Protein AF-A0A7Y4TLK3-F1 (afdb_monomer_lite)

pLDDT: mean 80.56, std 18.45, range [33.28, 98.12]

Radius of gyration: 30.86 Å; chains: 1; bounding box: 79×78×120 Å

Foldseek 3Di:
DDDDDDDDDDDPPPPVVVVVVVVVVVVVVVVVPPPPDPPPPPDDQFAFFKKKKWFDLPDLEIEIEDIATQRDSDHPQEAAVQVQLLVQQVCCAPPVDDGGMDMDTHSDPVVRVVVVVVVVVVSVVVVHHYHYDHDDLPHWDWDDDDPHTYIGRPFRQWKWKKKWADDPFEIEIEQIETDGDDDDDLVVQVVVQVCCCVPVVDDGPDTIDMDIGRYNVVNVVVRVVVQVLCVLVNGHYHYQHDYDDPVPPDDRPPDPPPPPVPVPPPDDPDPPPDDDDFDDRPVRCVVPVLVVQLCVQVVDPVSVQFFDSNLSSVQVVVLCVVPSDPDDPVCCQQVLSGACLVGTDPRLLVVQLVVCVVVVDDPQLSVQLSVQLVVVCNVRVGNNCNVVSSVVSSVVSD

Structure (mmCIF, N/CA/C/O backbone):
data_AF-A0A7Y4TLK3-F1
#
_entry.id   AF-A0A7Y4TLK3-F1
#
loop_
_atom_site.group_PDB
_atom_site.id
_atom_site.type_symbol
_atom_site.label_atom_id
_atom_site.label_alt_id
_atom_site.label_comp_id
_atom_site.label_asym_id
_atom_site.label_entity_id
_atom_site.label_seq_id
_atom_site.pdbx_PDB_ins_code
_atom_site.Cartn_x
_atom_site.Cartn_y
_atom_site.Cartn_z
_atom_site.occupancy
_atom_site.B_iso_or_equiv
_atom_site.auth_seq_id
_atom_site.auth_comp_id
_atom_site.auth_asym_id
_atom_site.auth_atom_id
_atom_site.pdbx_PDB_model_num
ATOM 1 N N . MET A 1 1 ? -12.603 46.651 -85.072 1.00 47.44 1 MET A N 1
ATOM 2 C CA . MET A 1 1 ? -11.143 46.864 -85.210 1.00 47.44 1 MET A CA 1
ATOM 3 C C . MET A 1 1 ? -10.605 47.312 -83.862 1.00 47.44 1 MET A C 1
ATOM 5 O O . MET A 1 1 ? -11.335 48.026 -83.192 1.00 47.44 1 MET A O 1
ATOM 9 N N . ILE A 1 2 ? -9.356 46.941 -83.533 1.00 39.41 2 ILE A N 1
ATOM 10 C CA . ILE A 1 2 ? -8.615 47.224 -82.276 1.00 39.41 2 ILE A CA 1
ATOM 11 C C . ILE A 1 2 ? -8.995 46.256 -81.136 1.00 39.41 2 ILE A C 1
ATOM 13 O O . ILE A 1 2 ? -10.170 46.086 -80.853 1.00 39.41 2 ILE A O 1
ATOM 17 N N . SER A 1 3 ? -8.100 45.594 -80.403 1.00 39.44 3 SER A N 1
ATOM 18 C CA . SER A 1 3 ? -6.698 45.195 -80.588 1.00 39.44 3 SER A CA 1
ATOM 19 C C . SER A 1 3 ? -6.420 44.122 -79.520 1.00 39.44 3 SER A C 1
ATOM 21 O O . SER A 1 3 ? -6.960 44.199 -78.418 1.00 39.44 3 SER A O 1
ATOM 23 N N . ARG A 1 4 ? -5.615 43.107 -79.846 1.00 50.09 4 ARG A N 1
ATOM 24 C CA . ARG A 1 4 ? -5.180 42.052 -78.916 1.00 50.09 4 ARG A CA 1
ATOM 25 C C . ARG A 1 4 ? -4.072 42.583 -78.001 1.00 50.09 4 ARG A C 1
ATOM 27 O O . ARG A 1 4 ? -3.113 43.163 -78.500 1.00 50.09 4 ARG A O 1
ATOM 34 N N . SER A 1 5 ? -4.123 42.256 -76.713 1.00 47.78 5 SER A N 1
ATOM 35 C CA . SER A 1 5 ? -2.969 42.319 -75.806 1.00 47.78 5 SER A CA 1
ATOM 36 C C . SER A 1 5 ? -2.824 40.985 -75.069 1.00 47.78 5 SER A C 1
ATOM 38 O O . SER A 1 5 ? -3.594 40.633 -74.181 1.00 47.78 5 SER A O 1
ATOM 40 N N . VAL A 1 6 ? -1.827 40.216 -75.509 1.00 48.44 6 VAL A N 1
ATOM 41 C CA . VAL A 1 6 ? -1.360 38.964 -74.908 1.00 48.44 6 VAL A CA 1
ATOM 42 C C . VAL A 1 6 ? -0.341 39.332 -73.832 1.00 48.44 6 VAL A C 1
ATOM 44 O O . VAL A 1 6 ? 0.688 39.923 -74.153 1.00 48.44 6 VAL A O 1
ATOM 47 N N . PHE A 1 7 ? -0.615 38.998 -72.569 1.00 52.25 7 PHE A N 1
ATOM 48 C CA . PHE A 1 7 ? 0.343 39.163 -71.475 1.00 52.25 7 PHE A CA 1
ATOM 49 C C . PHE A 1 7 ? 1.110 37.854 -71.257 1.00 52.25 7 PHE A C 1
ATOM 51 O O . PHE A 1 7 ? 0.535 36.791 -71.035 1.00 52.25 7 PHE A O 1
ATOM 58 N N . GLN A 1 8 ? 2.428 37.954 -71.371 1.00 46.22 8 GLN A N 1
ATOM 59 C CA . GLN A 1 8 ? 3.396 36.868 -71.358 1.00 46.22 8 GLN A CA 1
ATOM 60 C C . GLN A 1 8 ? 3.842 36.614 -69.904 1.00 46.22 8 GLN A C 1
ATOM 62 O O . GLN A 1 8 ? 4.537 37.442 -69.319 1.00 46.22 8 GLN A O 1
ATOM 67 N N . GLN A 1 9 ? 3.450 35.491 -69.296 1.00 42.28 9 GLN A N 1
ATOM 68 C CA . GLN A 1 9 ? 3.983 35.057 -67.996 1.00 42.28 9 GLN A CA 1
ATOM 69 C C . GLN A 1 9 ? 5.327 34.336 -68.195 1.00 42.28 9 GLN A C 1
ATOM 71 O O . GLN A 1 9 ? 5.410 33.339 -68.910 1.00 42.28 9 GLN A O 1
ATOM 76 N N . ARG A 1 10 ? 6.389 34.849 -67.558 1.00 47.97 10 ARG A N 1
ATOM 77 C CA . ARG A 1 10 ? 7.709 34.202 -67.430 1.00 47.97 10 ARG A CA 1
ATOM 78 C C . ARG A 1 10 ? 7.845 33.493 -66.065 1.00 47.97 10 ARG A C 1
ATOM 80 O O . ARG A 1 10 ? 7.169 33.883 -65.114 1.00 47.97 10 ARG A O 1
ATOM 87 N N . PRO A 1 11 ? 8.706 32.463 -65.949 1.00 45.75 11 PRO A N 1
ATOM 88 C CA . PRO A 1 11 ? 8.696 31.507 -64.841 1.00 45.75 11 PRO A CA 1
ATOM 89 C C . PRO A 1 11 ? 9.529 31.984 -63.638 1.00 45.75 11 PRO A C 1
ATOM 91 O O . PRO A 1 11 ? 10.738 32.162 -63.752 1.00 45.75 11 PRO A O 1
ATOM 94 N N . VAL A 1 12 ? 8.906 32.120 -62.461 1.00 53.19 12 VAL A N 1
ATOM 95 C CA . VAL A 1 12 ? 9.576 32.459 -61.178 1.00 53.19 12 VAL A CA 1
ATOM 96 C C . VAL A 1 12 ? 9.595 31.258 -60.211 1.00 53.19 12 VAL A C 1
ATOM 98 O O . VAL A 1 12 ? 9.751 31.406 -59.006 1.00 53.19 12 VAL A O 1
ATOM 101 N N . VAL A 1 13 ? 9.431 30.028 -60.709 1.00 52.03 13 VAL A N 1
ATOM 102 C CA . VAL A 1 13 ? 9.257 28.845 -59.834 1.00 52.03 13 VAL A CA 1
ATOM 103 C C . VAL A 1 13 ? 10.570 28.086 -59.567 1.00 52.03 13 VAL A C 1
ATOM 105 O O . VAL A 1 13 ? 10.658 27.328 -58.604 1.00 52.03 13 VAL A O 1
ATOM 108 N N . ASN A 1 14 ? 11.640 28.336 -60.331 1.00 48.91 14 ASN A N 1
ATOM 109 C CA . ASN A 1 14 ? 12.880 27.552 -60.205 1.00 48.91 14 ASN A CA 1
ATOM 110 C C . ASN A 1 14 ? 13.911 28.092 -59.195 1.00 48.91 14 ASN A C 1
ATOM 112 O O . ASN A 1 14 ? 14.762 27.320 -58.762 1.00 48.91 14 ASN A O 1
ATOM 116 N N . SER A 1 15 ? 13.823 29.348 -58.737 1.00 49.91 15 SER A N 1
ATOM 117 C CA . SER A 1 15 ? 14.795 29.883 -57.757 1.00 49.91 15 SER A CA 1
ATOM 118 C C . SER A 1 15 ? 14.469 29.566 -56.294 1.00 49.91 15 SER A C 1
ATOM 120 O O . SER A 1 15 ? 15.370 29.574 -55.461 1.00 49.91 15 SER A O 1
ATOM 122 N N . ILE A 1 16 ? 13.217 29.234 -55.957 1.00 51.62 16 ILE A N 1
ATOM 123 C CA . ILE A 1 16 ? 12.825 28.959 -54.560 1.00 51.62 16 ILE A CA 1
ATOM 124 C C . ILE A 1 16 ? 13.223 27.533 -54.134 1.00 51.62 16 ILE A C 1
ATOM 126 O O . ILE A 1 16 ? 13.518 27.290 -52.965 1.00 51.62 16 ILE A O 1
ATOM 130 N N . ARG A 1 17 ? 13.328 26.587 -55.080 1.00 51.28 17 ARG A N 1
ATOM 131 C CA . ARG A 1 17 ? 13.716 25.198 -54.777 1.00 51.28 17 ARG A CA 1
ATOM 132 C C . ARG A 1 17 ? 15.211 25.016 -54.482 1.00 51.28 17 ARG A C 1
ATOM 134 O O . ARG A 1 17 ? 15.550 24.142 -53.693 1.00 51.28 17 ARG A O 1
ATOM 141 N N . CYS A 1 18 ? 16.096 25.856 -55.026 1.00 50.25 18 CYS A N 1
ATOM 142 C CA . CYS A 1 18 ? 17.534 25.765 -54.729 1.00 50.25 18 CYS A CA 1
ATOM 143 C C . CYS A 1 18 ? 17.906 26.324 -53.347 1.00 50.25 18 CYS A C 1
ATOM 145 O O . CYS A 1 18 ? 18.774 25.763 -52.684 1.00 50.25 18 CYS A O 1
ATOM 147 N N . VAL A 1 19 ? 17.236 27.380 -52.872 1.00 53.47 19 VAL A N 1
ATOM 148 C CA . VAL A 1 19 ? 17.562 27.993 -51.568 1.00 53.47 19 VAL A CA 1
ATOM 149 C C . VAL A 1 19 ? 17.137 27.095 -50.396 1.00 53.47 19 VAL A C 1
ATOM 151 O O . VAL A 1 19 ? 17.840 27.022 -49.389 1.00 53.47 19 VAL A O 1
ATOM 154 N N . LEU A 1 20 ? 16.047 26.333 -50.544 1.00 50.78 20 LEU A N 1
ATOM 155 C CA . LEU A 1 20 ? 15.567 25.421 -49.499 1.00 50.78 20 LEU A CA 1
ATOM 156 C C . LEU A 1 20 ? 16.462 24.178 -49.315 1.00 50.78 20 LEU A C 1
ATOM 158 O O . LEU A 1 20 ? 16.653 23.737 -48.184 1.00 50.78 20 LEU A O 1
ATOM 162 N N . CYS A 1 21 ? 17.074 23.645 -50.380 1.00 50.25 21 CYS A N 1
ATOM 163 C CA . CYS A 1 21 ? 17.991 22.499 -50.263 1.00 50.25 21 CYS A CA 1
ATOM 164 C C . CYS A 1 21 ? 19.314 22.851 -49.564 1.00 50.25 21 CYS A C 1
ATOM 166 O O . CYS A 1 21 ? 19.854 22.028 -48.826 1.00 50.25 21 CYS A O 1
ATOM 168 N N . VAL A 1 22 ? 19.826 24.073 -49.745 1.00 54.75 22 VAL A N 1
ATOM 169 C CA . VAL A 1 22 ? 21.083 24.503 -49.104 1.00 54.75 22 VAL A CA 1
ATOM 170 C C . VAL A 1 22 ? 20.891 24.742 -47.600 1.00 54.75 22 VAL A C 1
ATOM 172 O O . VAL A 1 22 ? 21.772 24.404 -46.811 1.00 54.75 22 VAL A O 1
ATOM 175 N N . PHE A 1 23 ? 19.717 25.221 -47.169 1.00 49.28 23 PHE A N 1
ATOM 176 C CA . PHE A 1 23 ? 19.416 25.405 -45.742 1.00 49.28 23 PHE A CA 1
ATOM 177 C C . PHE A 1 23 ? 19.235 24.080 -44.979 1.00 49.28 23 PHE A C 1
ATOM 179 O O . PHE A 1 23 ? 19.671 23.973 -43.834 1.00 49.28 23 PHE A O 1
ATOM 186 N N . VAL A 1 24 ? 18.656 23.049 -45.607 1.00 55.09 24 VAL A N 1
ATOM 187 C CA . VAL A 1 24 ? 18.483 21.725 -44.972 1.00 55.09 24 VAL A CA 1
ATOM 188 C C . VAL A 1 24 ? 19.823 20.996 -44.806 1.00 55.09 24 VAL A C 1
ATOM 190 O O . VAL A 1 24 ? 20.041 20.340 -43.789 1.00 55.09 24 VAL A O 1
ATOM 193 N N . LEU A 1 25 ? 20.764 21.167 -45.741 1.00 48.22 25 LEU A N 1
ATOM 194 C CA . LEU A 1 25 ? 22.104 20.577 -45.625 1.00 48.22 25 LEU A CA 1
ATOM 195 C C . LEU A 1 25 ? 22.996 21.315 -44.609 1.00 48.22 25 LEU A C 1
ATOM 197 O O . LEU A 1 25 ? 23.768 20.671 -43.901 1.00 48.22 25 LEU A O 1
ATOM 201 N N . ALA A 1 26 ? 22.847 22.636 -44.456 1.00 48.19 26 ALA A N 1
ATOM 202 C CA . ALA A 1 26 ? 23.569 23.397 -43.430 1.00 48.19 26 ALA A CA 1
ATOM 203 C C . ALA A 1 26 ? 23.092 23.073 -41.996 1.00 48.19 26 ALA A C 1
ATOM 205 O O . ALA A 1 26 ? 23.903 23.022 -41.072 1.00 48.19 26 ALA A O 1
ATOM 206 N N . LEU A 1 27 ? 21.799 22.779 -41.805 1.00 44.31 27 LEU A N 1
ATOM 207 C CA . LEU A 1 27 ? 21.258 22.335 -40.513 1.00 44.31 27 LEU A CA 1
ATOM 208 C C . LEU A 1 27 ? 21.685 20.906 -40.139 1.00 44.31 27 LEU A C 1
ATOM 210 O O . LEU A 1 27 ? 21.830 20.616 -38.954 1.00 44.31 27 LEU A O 1
ATOM 214 N N . ALA A 1 28 ? 21.963 20.036 -41.115 1.00 46.06 28 ALA A N 1
ATOM 215 C CA . ALA A 1 28 ? 22.481 18.694 -40.845 1.00 46.06 28 ALA A CA 1
ATOM 216 C C . ALA A 1 28 ? 23.942 18.708 -40.345 1.00 46.06 28 ALA A C 1
ATOM 218 O O . ALA A 1 28 ? 24.293 17.915 -39.476 1.00 46.06 28 ALA A O 1
ATOM 219 N N . ALA A 1 29 ? 24.775 19.645 -40.817 1.00 45.62 29 ALA A N 1
ATOM 220 C CA . ALA A 1 29 ? 26.183 19.737 -40.415 1.00 45.62 29 ALA A CA 1
ATOM 221 C C . ALA A 1 29 ? 26.397 20.351 -39.015 1.00 45.62 29 ALA A C 1
ATOM 223 O O . ALA A 1 29 ? 27.374 20.023 -38.341 1.00 45.62 29 ALA A O 1
ATOM 224 N N . ILE A 1 30 ? 25.479 21.205 -38.540 1.00 46.00 30 ILE A N 1
ATOM 225 C CA . ILE A 1 30 ? 25.562 21.812 -37.196 1.00 46.00 30 ILE A CA 1
ATOM 226 C C . ILE A 1 30 ? 25.149 20.812 -36.097 1.00 46.00 30 ILE A C 1
ATOM 228 O O . ILE A 1 30 ? 25.579 20.943 -34.951 1.00 46.00 30 ILE A O 1
ATOM 232 N N . ILE A 1 31 ? 24.379 19.768 -36.428 1.00 43.84 31 ILE A N 1
ATOM 233 C CA . ILE A 1 31 ? 23.958 18.748 -35.453 1.00 43.84 31 ILE A CA 1
ATOM 234 C C . ILE A 1 31 ? 25.064 17.704 -35.208 1.00 43.84 31 ILE A C 1
ATOM 236 O O . ILE A 1 31 ? 25.194 17.212 -34.090 1.00 43.84 31 ILE A O 1
ATOM 240 N N . THR A 1 32 ? 25.928 17.418 -36.187 1.00 38.91 32 THR A N 1
ATOM 241 C CA . THR A 1 32 ? 27.003 16.414 -36.042 1.00 38.91 32 THR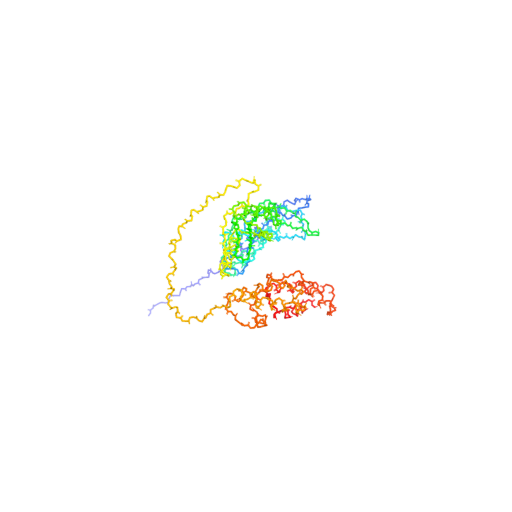 A CA 1
ATOM 242 C C . THR A 1 32 ? 28.276 16.908 -35.346 1.00 38.91 32 THR A C 1
ATOM 244 O O . THR A 1 32 ? 29.135 16.092 -35.035 1.00 38.91 32 THR A O 1
ATOM 247 N N . ALA A 1 33 ? 28.418 18.205 -35.052 1.00 39.34 33 ALA A N 1
ATOM 248 C CA . ALA A 1 33 ? 29.656 18.765 -34.484 1.00 39.34 33 ALA A CA 1
ATOM 249 C C . ALA A 1 33 ? 29.595 19.090 -32.975 1.00 39.34 33 ALA A C 1
ATOM 251 O O . ALA A 1 33 ? 30.506 19.724 -32.446 1.00 39.34 33 ALA A O 1
ATOM 252 N N . ARG A 1 34 ? 28.540 18.675 -32.254 1.00 41.16 34 ARG A N 1
ATOM 253 C CA . ARG A 1 34 ? 28.393 18.934 -30.803 1.00 41.16 34 ARG A CA 1
ATOM 254 C C . ARG A 1 34 ? 28.348 17.683 -29.919 1.00 41.16 34 ARG A C 1
ATOM 256 O O . ARG A 1 34 ? 28.001 17.788 -28.746 1.00 41.16 34 ARG A O 1
ATOM 263 N N . THR A 1 35 ? 28.715 16.520 -30.454 1.00 43.84 35 THR A N 1
ATOM 264 C CA . THR A 1 35 ? 28.765 15.242 -29.714 1.00 43.84 35 THR A CA 1
ATOM 265 C C . THR A 1 35 ? 30.164 14.812 -29.282 1.00 43.84 35 THR A C 1
ATOM 267 O O . THR A 1 35 ? 30.305 13.788 -28.623 1.00 43.84 35 THR A O 1
ATOM 270 N N . GLU A 1 36 ? 31.198 15.598 -29.567 1.00 41.00 36 GLU A N 1
ATOM 271 C CA . GLU A 1 36 ? 32.580 15.250 -29.232 1.00 41.00 36 GLU A CA 1
ATOM 272 C C . GLU A 1 36 ? 33.181 16.345 -28.359 1.00 41.00 36 GLU A C 1
ATOM 274 O O . GLU A 1 36 ? 33.815 17.260 -28.863 1.00 41.00 36 GLU A O 1
ATOM 279 N N . ASN A 1 37 ? 32.852 16.326 -27.065 1.00 39.78 37 ASN A N 1
ATOM 280 C CA . ASN A 1 37 ? 33.654 16.850 -25.945 1.00 39.78 37 ASN A CA 1
ATOM 281 C C . ASN A 1 37 ? 32.845 16.758 -24.638 1.00 39.78 37 ASN A C 1
ATOM 283 O O . ASN A 1 37 ? 32.708 17.719 -23.886 1.00 39.78 37 ASN A O 1
ATOM 287 N N . ALA A 1 38 ? 32.297 15.579 -24.347 1.00 44.75 38 ALA A N 1
ATOM 288 C CA . ALA A 1 38 ? 32.140 15.166 -22.961 1.00 44.75 38 ALA A CA 1
ATOM 289 C C . ALA A 1 38 ? 33.340 14.267 -22.679 1.00 44.75 38 ALA A C 1
ATOM 291 O O . ALA A 1 38 ? 33.358 13.103 -23.073 1.00 44.75 38 ALA A O 1
ATOM 292 N N . LEU A 1 39 ? 34.380 14.866 -22.095 1.00 44.41 39 LEU A N 1
ATOM 293 C CA . LEU A 1 39 ? 35.534 14.167 -21.547 1.00 44.41 39 LEU A CA 1
ATOM 294 C C . LEU A 1 39 ? 35.060 12.903 -20.830 1.00 44.41 39 LEU A C 1
ATOM 296 O O . LEU A 1 39 ? 34.348 12.969 -19.827 1.00 44.41 39 LEU A O 1
ATOM 300 N N . ALA A 1 40 ? 35.456 11.762 -21.384 1.00 41.53 40 ALA A N 1
ATOM 301 C CA . ALA A 1 40 ? 35.337 10.470 -20.751 1.00 41.53 40 ALA A CA 1
ATOM 302 C C . ALA A 1 40 ? 36.109 10.519 -19.425 1.00 41.53 40 ALA A C 1
ATOM 304 O O . ALA A 1 40 ? 37.331 10.357 -19.384 1.00 41.53 40 ALA A O 1
ATOM 305 N N . ALA A 1 41 ? 35.380 10.767 -18.335 1.00 39.94 41 ALA A N 1
ATOM 306 C CA . ALA A 1 41 ? 35.837 10.482 -16.988 1.00 39.94 41 ALA A CA 1
ATOM 307 C C . ALA A 1 41 ? 36.049 8.968 -16.910 1.00 39.94 41 ALA A C 1
ATOM 309 O O . ALA A 1 41 ? 35.126 8.168 -16.761 1.00 39.94 41 ALA A O 1
ATOM 310 N N . SER A 1 42 ? 37.297 8.592 -17.135 1.00 41.62 42 SER A N 1
ATOM 311 C CA . SER A 1 42 ? 37.773 7.226 -17.127 1.00 41.62 42 SER A CA 1
ATOM 312 C C . SER A 1 42 ? 37.799 6.744 -15.679 1.00 41.62 42 SER A C 1
ATOM 314 O O . SER A 1 42 ? 38.470 7.343 -14.846 1.00 41.62 42 SER A O 1
ATOM 316 N N . GLY A 1 43 ? 37.092 5.651 -15.391 1.00 42.25 43 GLY A N 1
ATOM 317 C CA . GLY A 1 43 ? 37.397 4.790 -14.248 1.00 42.25 43 GLY A CA 1
ATOM 318 C C . GLY A 1 43 ? 36.846 5.233 -12.894 1.00 42.25 43 GLY A C 1
ATOM 319 O O . GLY A 1 43 ? 37.598 5.563 -11.986 1.00 42.25 43 GLY A O 1
ATOM 320 N N . SER A 1 44 ? 35.534 5.138 -12.699 1.00 45.19 44 SER A N 1
ATOM 321 C CA . SER A 1 44 ? 34.948 4.885 -11.377 1.00 45.19 44 SER A CA 1
ATOM 322 C C . SER A 1 44 ? 33.639 4.131 -11.565 1.00 45.19 44 SER A C 1
ATOM 324 O O . SER A 1 44 ? 32.902 4.386 -12.516 1.00 45.19 44 SER A O 1
ATOM 326 N N . ALA A 1 45 ? 33.371 3.164 -10.693 1.00 51.69 45 ALA A N 1
ATOM 327 C CA . ALA A 1 45 ? 32.162 2.352 -10.675 1.00 51.69 45 ALA A CA 1
ATOM 328 C C . ALA A 1 45 ? 30.920 3.202 -10.328 1.00 51.69 45 ALA A C 1
ATOM 330 O O . ALA A 1 45 ? 30.337 3.066 -9.261 1.00 51.69 45 ALA A O 1
ATOM 331 N N . LEU A 1 46 ? 30.533 4.129 -11.205 1.00 59.38 46 LEU A N 1
ATOM 332 C CA . LEU A 1 46 ? 29.385 5.008 -11.010 1.00 59.38 46 LEU A CA 1
ATOM 333 C C . LEU A 1 46 ? 28.117 4.157 -11.137 1.00 59.38 46 LEU A C 1
ATOM 335 O O . LEU A 1 46 ? 27.918 3.518 -12.173 1.00 59.38 46 LEU A O 1
ATOM 339 N N . GLY A 1 47 ? 27.336 4.036 -10.064 1.00 77.56 47 GLY A N 1
ATOM 340 C CA . GLY A 1 47 ? 25.977 3.497 -10.137 1.00 77.56 47 GLY A CA 1
ATOM 341 C C . GLY A 1 47 ? 24.991 4.576 -10.594 1.00 77.56 47 GLY A C 1
ATOM 342 O O . GLY A 1 47 ? 25.391 5.552 -11.234 1.00 77.56 47 GLY A O 1
ATOM 343 N N . MET A 1 48 ? 23.694 4.407 -10.327 1.00 84.06 48 MET A N 1
ATOM 344 C CA . MET A 1 48 ? 22.691 5.373 -10.794 1.00 84.06 48 MET A CA 1
ATOM 345 C C . MET A 1 48 ? 22.833 6.706 -10.051 1.00 84.06 48 MET A C 1
ATOM 347 O O . MET A 1 48 ? 22.800 6.756 -8.824 1.00 84.06 48 MET A O 1
ATOM 351 N N . THR A 1 49 ? 22.968 7.809 -10.785 1.00 91.12 49 THR A N 1
ATOM 352 C CA . THR A 1 49 ? 23.214 9.134 -10.193 1.00 91.12 49 THR A CA 1
ATOM 353 C C . THR A 1 49 ? 22.001 10.052 -10.243 1.00 91.12 49 THR A C 1
ATOM 355 O O . THR A 1 49 ? 21.966 11.047 -9.519 1.00 91.12 49 THR A O 1
ATOM 358 N N . LYS A 1 50 ? 21.007 9.744 -11.081 1.00 95.00 50 LYS A N 1
ATOM 359 C CA . LYS A 1 50 ? 19.828 10.585 -11.311 1.00 95.00 50 LYS A CA 1
ATOM 360 C C . LYS A 1 50 ? 18.557 9.751 -11.277 1.00 95.00 50 LYS A C 1
ATOM 362 O O . LYS A 1 50 ? 18.584 8.573 -11.618 1.00 95.00 50 LYS A O 1
ATOM 367 N N . GLY A 1 51 ? 17.437 10.356 -10.908 1.00 95.62 51 GLY A N 1
ATOM 368 C CA . GLY A 1 51 ? 16.136 9.700 -10.945 1.00 95.62 51 GLY A CA 1
ATOM 369 C C . GLY A 1 51 ? 14.989 10.687 -11.072 1.00 95.62 51 GLY A C 1
ATOM 370 O O . GLY A 1 51 ? 15.154 11.876 -10.820 1.00 95.62 51 GLY A O 1
ATOM 371 N N . TYR A 1 52 ? 13.828 10.196 -11.486 1.00 97.88 52 TYR A N 1
ATOM 372 C CA . TYR A 1 52 ? 12.567 10.929 -11.383 1.00 97.88 52 TYR A CA 1
ATOM 373 C C . TYR A 1 52 ? 11.419 9.942 -11.171 1.00 97.88 52 TYR A C 1
ATOM 375 O O . TYR A 1 52 ? 11.560 8.741 -11.420 1.00 97.88 52 TYR A O 1
ATOM 383 N N . CYS A 1 53 ? 10.279 10.454 -10.722 1.00 98.12 53 CYS A N 1
ATOM 384 C CA . CYS A 1 53 ? 9.060 9.686 -10.544 1.00 98.12 53 CYS A CA 1
ATOM 385 C C . CYS A 1 53 ? 7.919 10.253 -11.387 1.00 98.12 53 CYS A C 1
ATOM 387 O O . CYS A 1 53 ? 7.854 11.456 -11.650 1.00 98.12 53 CYS A O 1
ATOM 389 N N . ALA A 1 54 ? 7.017 9.374 -11.810 1.00 98.00 54 ALA A N 1
ATOM 390 C CA . ALA A 1 54 ? 5.808 9.722 -12.534 1.00 98.00 54 ALA A CA 1
ATOM 391 C C . ALA A 1 54 ? 4.614 8.908 -12.026 1.00 98.00 54 ALA A C 1
ATOM 393 O O . ALA A 1 54 ? 4.750 7.752 -11.615 1.00 98.00 54 ALA A O 1
ATOM 394 N N . SER A 1 55 ? 3.428 9.507 -12.051 1.00 97.25 55 SER A N 1
ATOM 395 C CA . SER A 1 55 ? 2.185 8.774 -11.833 1.00 97.25 55 SER A CA 1
ATOM 396 C C . SER A 1 55 ? 1.841 7.891 -13.038 1.00 97.25 55 SER A C 1
ATOM 398 O O . SER A 1 55 ? 2.327 8.104 -14.150 1.00 97.25 55 SER A O 1
ATOM 400 N N . ALA A 1 56 ? 0.957 6.915 -12.843 1.00 93.44 56 ALA A N 1
ATOM 401 C CA . ALA A 1 56 ? 0.422 6.110 -13.933 1.00 93.44 56 ALA A CA 1
ATOM 402 C C . ALA A 1 56 ? -0.326 6.968 -14.975 1.00 93.44 56 ALA A C 1
ATOM 404 O O . ALA A 1 56 ? -0.940 7.987 -14.652 1.00 93.44 56 ALA A O 1
ATOM 405 N N . LEU A 1 57 ? -0.299 6.520 -16.236 1.00 91.38 57 LEU A N 1
ATOM 406 C CA . LEU A 1 57 ? -0.983 7.166 -17.368 1.00 91.38 57 LEU A CA 1
ATOM 407 C C . LEU A 1 57 ? -2.494 6.871 -17.416 1.00 91.38 57 LEU A C 1
ATOM 409 O O . LEU A 1 57 ? -3.194 7.332 -18.319 1.00 91.38 57 LEU A O 1
ATOM 413 N N . ASP A 1 58 ? -3.013 6.086 -16.473 1.00 88.44 58 ASP A N 1
ATOM 414 C CA . ASP A 1 58 ? -4.427 5.712 -16.415 1.00 88.44 58 ASP A CA 1
ATOM 415 C C . ASP A 1 58 ? -5.326 6.833 -15.861 1.00 88.44 58 ASP A C 1
ATOM 417 O O . ASP A 1 58 ? -6.542 6.779 -16.029 1.00 88.44 58 ASP A O 1
ATOM 421 N N . GLN A 1 59 ? -4.744 7.891 -15.289 1.00 89.19 59 GLN A N 1
ATOM 422 C CA . GLN A 1 59 ? -5.466 9.065 -14.797 1.00 89.19 59 GLN A CA 1
ATOM 423 C C . GLN A 1 59 ? -5.557 10.187 -15.847 1.00 89.19 59 GLN A C 1
ATOM 425 O O . GLN A 1 59 ? -4.773 10.203 -16.801 1.00 89.19 59 GLN A O 1
ATOM 430 N N . PRO A 1 60 ? -6.509 11.134 -15.718 1.00 92.56 60 PRO A N 1
ATOM 431 C CA . PRO A 1 60 ? -6.577 12.326 -16.572 1.00 92.56 60 PRO A CA 1
ATOM 432 C C . PRO A 1 60 ? -5.378 13.273 -16.407 1.00 92.56 60 PRO A C 1
ATOM 434 O O . PRO A 1 60 ? -4.969 13.910 -17.378 1.00 92.56 60 PRO A O 1
ATOM 437 N N . ILE A 1 61 ? -4.816 13.341 -15.194 1.00 94.94 61 ILE A N 1
ATOM 438 C CA . ILE A 1 61 ? -3.638 14.145 -14.849 1.00 94.94 61 ILE A CA 1
ATOM 439 C C . ILE A 1 61 ? -2.463 13.204 -14.580 1.00 94.94 61 ILE A C 1
ATOM 441 O O . ILE A 1 61 ? -2.596 12.253 -13.809 1.00 94.94 61 ILE A O 1
ATOM 445 N N . VAL A 1 62 ? -1.317 13.482 -15.200 1.00 96.81 62 VAL A N 1
ATOM 446 C CA . VAL A 1 62 ? -0.056 12.773 -14.975 1.00 96.81 62 VAL A CA 1
ATOM 447 C C . VAL A 1 62 ? 0.905 13.696 -14.236 1.00 96.81 62 VAL A C 1
ATOM 449 O O . VAL A 1 62 ? 1.261 14.767 -14.730 1.00 96.81 62 VAL A O 1
ATOM 452 N N . TYR A 1 63 ? 1.324 13.262 -13.054 1.00 97.81 63 TYR A N 1
ATOM 453 C CA . TYR A 1 63 ? 2.223 13.992 -12.176 1.00 97.81 63 TYR A CA 1
ATOM 454 C C . TYR A 1 63 ? 3.657 13.542 -12.422 1.00 97.81 63 TYR A C 1
ATOM 456 O O . TYR A 1 63 ? 3.931 12.343 -12.409 1.00 97.81 63 TYR A O 1
ATOM 464 N N . PHE A 1 64 ? 4.572 14.488 -12.604 1.00 97.94 64 PHE A N 1
ATOM 465 C CA . PHE A 1 64 ? 6.005 14.229 -12.743 1.00 97.94 64 PHE A CA 1
ATOM 466 C C . PHE A 1 64 ? 6.770 14.941 -11.638 1.00 97.94 64 PHE A C 1
ATOM 468 O O . PHE A 1 64 ? 6.564 16.131 -11.430 1.00 97.94 64 PHE A O 1
ATOM 475 N N . SER A 1 65 ? 7.686 14.253 -10.962 1.00 97.75 65 SER A N 1
ATOM 476 C CA . SER A 1 65 ? 8.633 14.928 -10.075 1.00 97.75 65 SER A CA 1
ATOM 477 C C . SER A 1 65 ? 9.700 15.683 -10.869 1.00 97.75 65 SER A C 1
ATOM 479 O O . SER A 1 65 ? 9.961 15.395 -12.045 1.00 97.75 65 SER A O 1
ATOM 481 N N . ASN A 1 66 ? 10.417 16.572 -10.185 1.00 95.25 66 ASN A N 1
ATOM 482 C CA . ASN A 1 66 ? 11.727 17.028 -10.641 1.00 95.25 66 ASN A CA 1
ATOM 483 C C . ASN A 1 66 ? 12.701 15.842 -10.764 1.00 95.25 66 ASN A C 1
ATOM 485 O O . ASN A 1 66 ? 12.518 14.800 -10.124 1.00 95.25 66 ASN A O 1
ATOM 489 N N . ILE A 1 67 ? 13.732 15.993 -11.600 1.00 96.44 67 ILE A N 1
ATOM 490 C CA . ILE A 1 67 ? 14.861 15.056 -11.591 1.00 96.44 67 ILE A CA 1
ATOM 491 C C . ILE A 1 67 ? 15.666 15.329 -10.316 1.00 96.44 67 ILE A C 1
ATOM 493 O O . ILE A 1 67 ? 16.011 16.477 -10.044 1.00 96.44 67 ILE A O 1
ATOM 497 N N . PHE A 1 68 ? 15.953 14.285 -9.546 1.00 95.06 68 PHE A N 1
ATOM 498 C CA . PHE A 1 68 ? 16.714 14.348 -8.300 1.00 95.06 68 PHE A CA 1
ATOM 499 C C . PHE A 1 68 ? 18.003 13.528 -8.390 1.00 95.06 68 PHE A C 1
ATOM 501 O O . PHE A 1 68 ? 18.165 12.665 -9.262 1.00 95.06 68 PHE A O 1
ATOM 508 N N . ASP A 1 69 ? 18.919 13.800 -7.465 1.00 93.44 69 ASP A N 1
ATOM 509 C CA . ASP A 1 69 ? 20.144 13.030 -7.290 1.00 93.44 69 ASP A CA 1
ATOM 510 C C . ASP A 1 69 ? 19.840 11.733 -6.542 1.00 93.44 69 ASP A C 1
ATOM 512 O O . ASP A 1 69 ? 19.246 11.753 -5.467 1.00 93.44 69 ASP A O 1
ATOM 516 N N . ALA A 1 70 ? 20.235 10.600 -7.123 1.00 88.31 70 ALA A N 1
ATOM 517 C CA . ALA A 1 70 ? 19.974 9.285 -6.541 1.00 88.31 70 ALA A CA 1
ATOM 518 C C . ALA A 1 70 ? 21.207 8.638 -5.900 1.00 88.31 70 ALA A C 1
ATOM 520 O O . ALA A 1 70 ? 21.047 7.800 -5.022 1.00 88.31 70 ALA A O 1
ATOM 521 N N . THR A 1 71 ? 22.404 9.021 -6.363 1.00 83.25 71 THR A N 1
ATOM 522 C CA . THR A 1 71 ? 23.734 8.519 -5.971 1.00 83.25 71 THR A CA 1
ATOM 523 C C . THR A 1 71 ? 23.705 7.138 -5.311 1.00 83.25 71 THR A C 1
ATOM 525 O O . THR A 1 71 ? 23.972 7.001 -4.120 1.00 83.25 71 THR A O 1
ATOM 528 N N . THR A 1 72 ? 23.368 6.116 -6.097 1.00 82.56 72 THR A N 1
ATOM 529 C CA . THR A 1 72 ? 23.411 4.717 -5.670 1.00 82.56 72 THR A CA 1
ATOM 530 C C . THR A 1 72 ? 24.639 4.020 -6.248 1.00 82.56 72 THR A C 1
ATOM 532 O O . THR A 1 72 ? 25.068 4.318 -7.362 1.00 82.56 72 THR A O 1
ATOM 535 N N . THR A 1 73 ? 25.228 3.102 -5.485 1.00 84.31 73 THR A N 1
ATOM 536 C CA . THR A 1 73 ? 26.340 2.239 -5.907 1.00 84.31 73 THR A CA 1
ATOM 537 C C . THR A 1 73 ? 25.859 0.985 -6.641 1.00 84.31 73 THR A C 1
ATOM 539 O O . THR A 1 73 ? 26.622 0.359 -7.382 1.00 84.31 73 THR A O 1
ATOM 542 N N . ALA A 1 74 ? 24.578 0.638 -6.497 1.00 80.88 74 ALA A N 1
ATOM 543 C CA . ALA A 1 74 ? 23.968 -0.492 -7.174 1.00 80.88 74 ALA A CA 1
ATOM 544 C C . ALA A 1 74 ? 23.781 -0.209 -8.676 1.00 80.88 74 ALA A C 1
ATOM 546 O O . ALA A 1 74 ? 23.385 0.882 -9.088 1.00 80.88 74 ALA A O 1
ATOM 547 N N . ARG A 1 75 ? 24.058 -1.221 -9.512 1.00 76.00 75 ARG A N 1
ATOM 548 C CA . ARG A 1 75 ? 23.904 -1.157 -10.983 1.00 76.00 75 ARG A CA 1
ATOM 549 C C . ARG A 1 75 ? 22.823 -2.075 -11.536 1.00 76.00 75 ARG A C 1
ATOM 551 O O . ARG A 1 75 ? 22.253 -1.814 -12.587 1.00 76.00 75 ARG A O 1
ATOM 558 N N . THR A 1 76 ? 22.544 -3.172 -10.844 1.00 79.75 76 THR A N 1
ATOM 559 C CA . THR A 1 76 ? 21.587 -4.193 -11.279 1.00 79.75 76 THR A CA 1
ATOM 560 C C . THR A 1 76 ? 20.745 -4.644 -10.101 1.00 79.75 76 THR A C 1
ATOM 562 O O . THR A 1 76 ? 21.197 -4.544 -8.964 1.00 79.75 76 THR A O 1
ATOM 565 N N . LYS A 1 77 ? 19.551 -5.185 -10.377 1.00 85.06 77 LYS A N 1
ATOM 566 C CA . LYS A 1 77 ? 18.611 -5.668 -9.349 1.00 85.06 77 LYS A CA 1
ATOM 567 C C . LYS A 1 77 ? 18.258 -4.576 -8.323 1.00 85.06 77 LYS A C 1
ATOM 569 O O . LYS A 1 77 ? 18.208 -4.830 -7.123 1.00 85.06 77 LYS A O 1
ATOM 574 N N . ILE A 1 78 ? 18.017 -3.359 -8.810 1.00 88.81 78 ILE A N 1
ATOM 575 C CA . ILE A 1 78 ? 17.561 -2.245 -7.977 1.00 88.81 78 ILE A CA 1
ATOM 576 C C . ILE A 1 78 ? 16.037 -2.299 -7.875 1.00 88.81 78 ILE A C 1
ATOM 578 O O . ILE A 1 78 ? 15.349 -2.347 -8.895 1.00 88.81 78 ILE A O 1
ATOM 582 N N . SER A 1 79 ? 15.508 -2.269 -6.657 1.00 89.75 79 SER A N 1
ATOM 583 C CA . SER A 1 79 ? 14.086 -2.061 -6.403 1.00 89.75 79 SER A CA 1
ATOM 584 C C . SER A 1 79 ? 13.832 -0.604 -6.049 1.00 89.75 79 SER A C 1
ATOM 586 O O . SER A 1 79 ? 14.326 -0.106 -5.040 1.00 89.75 79 SER A O 1
ATOM 588 N N . THR A 1 80 ? 13.021 0.070 -6.861 1.00 92.81 80 THR A N 1
ATOM 589 C CA . THR A 1 80 ? 12.532 1.428 -6.586 1.00 92.81 80 THR A CA 1
ATOM 590 C C . THR A 1 80 ? 11.216 1.427 -5.811 1.00 92.81 80 THR A C 1
ATOM 592 O O . THR A 1 80 ? 10.617 2.477 -5.620 1.00 92.81 80 THR A O 1
ATOM 595 N N . LEU A 1 81 ? 10.744 0.271 -5.326 1.00 88.00 81 LEU A N 1
ATOM 596 C CA . LEU A 1 81 ? 9.458 0.158 -4.631 1.00 88.00 81 LEU A CA 1
ATOM 597 C C . LEU A 1 81 ? 9.310 1.108 -3.421 1.00 88.00 81 LEU A C 1
ATOM 599 O O . LEU A 1 81 ? 8.237 1.710 -3.287 1.00 88.00 81 LEU A O 1
ATOM 603 N N . PRO A 1 82 ? 10.336 1.303 -2.563 1.00 86.19 82 PRO A N 1
ATOM 604 C CA . PRO A 1 82 ? 10.250 2.285 -1.483 1.00 86.19 82 PRO A CA 1
ATOM 605 C C . PRO A 1 82 ? 10.068 3.714 -2.009 1.00 86.19 82 PRO A C 1
ATOM 607 O O . PRO A 1 82 ? 9.233 4.462 -1.505 1.00 86.19 82 PRO A O 1
ATOM 610 N N . LEU A 1 83 ? 10.794 4.069 -3.071 1.00 91.44 83 LEU A N 1
ATOM 611 C CA . LEU A 1 83 ? 10.712 5.376 -3.720 1.00 91.44 83 LEU A CA 1
ATOM 612 C C . LEU A 1 83 ? 9.348 5.601 -4.394 1.00 91.44 83 LEU A C 1
ATOM 614 O O . LEU A 1 83 ? 8.746 6.660 -4.229 1.00 91.44 83 LEU A O 1
ATOM 618 N N . ASN A 1 84 ? 8.818 4.575 -5.069 1.00 93.88 84 ASN A N 1
ATOM 619 C CA . ASN A 1 84 ? 7.487 4.578 -5.684 1.00 93.88 84 ASN A CA 1
ATOM 620 C C . ASN A 1 84 ? 6.402 4.858 -4.639 1.00 93.88 84 ASN A C 1
ATOM 622 O O . ASN A 1 84 ? 5.499 5.662 -4.866 1.00 93.88 84 ASN A O 1
ATOM 626 N N . SER A 1 85 ? 6.512 4.195 -3.485 1.00 86.81 85 SER A N 1
ATOM 627 C CA . SER A 1 85 ? 5.580 4.348 -2.368 1.00 86.81 85 SER A CA 1
ATOM 628 C C . SER A 1 85 ? 5.650 5.756 -1.780 1.00 86.81 85 SER A C 1
ATOM 630 O O . SER A 1 85 ? 4.614 6.386 -1.598 1.00 86.81 85 SER A O 1
ATOM 632 N N . ALA A 1 86 ? 6.859 6.285 -1.561 1.00 89.00 86 ALA A N 1
ATOM 633 C CA . ALA A 1 86 ? 7.057 7.638 -1.045 1.00 89.00 86 ALA A CA 1
ATOM 634 C C . ALA A 1 86 ? 6.483 8.711 -1.985 1.00 89.00 86 ALA A C 1
ATOM 636 O O . ALA A 1 86 ? 5.775 9.610 -1.535 1.00 89.00 86 ALA A O 1
ATOM 637 N N . PHE A 1 87 ? 6.720 8.590 -3.295 1.00 94.75 87 PHE A N 1
ATOM 638 C CA . PHE A 1 87 ? 6.153 9.524 -4.266 1.00 94.75 87 PHE A CA 1
ATOM 639 C C . PHE A 1 87 ? 4.627 9.416 -4.346 1.00 94.75 87 PHE A C 1
ATOM 641 O O . PHE A 1 87 ? 3.934 10.430 -4.365 1.00 94.75 87 PHE A O 1
ATOM 648 N N . LYS A 1 88 ? 4.078 8.194 -4.334 1.00 92.25 88 LYS A N 1
ATOM 649 C CA . LYS A 1 88 ? 2.625 7.990 -4.299 1.00 92.25 88 LYS A CA 1
ATOM 650 C C . LYS A 1 88 ? 1.999 8.645 -3.067 1.00 92.25 88 LYS A C 1
ATOM 652 O O . LYS A 1 88 ? 0.978 9.305 -3.211 1.00 92.25 88 LYS A O 1
ATOM 657 N N . ASN A 1 89 ? 2.597 8.473 -1.890 1.00 85.69 89 ASN A N 1
ATOM 658 C CA . ASN A 1 89 ? 2.098 9.062 -0.646 1.00 85.69 89 ASN A CA 1
ATOM 659 C C . ASN A 1 89 ? 2.031 10.586 -0.741 1.00 85.69 89 ASN A C 1
ATOM 661 O O . ASN A 1 89 ? 0.987 11.162 -0.462 1.00 85.69 89 ASN A O 1
ATOM 665 N N . TYR A 1 90 ? 3.093 11.216 -1.245 1.00 89.50 90 TYR A N 1
ATOM 666 C CA . TYR A 1 90 ? 3.091 12.652 -1.514 1.00 89.50 90 TYR A CA 1
ATOM 667 C C . TYR A 1 90 ? 1.932 13.065 -2.435 1.00 89.50 90 TYR A C 1
ATOM 669 O O . TYR A 1 90 ? 1.204 14.008 -2.139 1.00 89.50 90 TYR A O 1
ATOM 677 N N . LEU A 1 91 ? 1.701 12.330 -3.529 1.00 91.88 91 LEU A N 1
ATOM 678 C CA . LEU A 1 91 ? 0.595 12.638 -4.439 1.00 91.88 91 LEU A CA 1
ATOM 679 C C . LEU A 1 91 ? -0.788 12.431 -3.798 1.00 91.88 91 LEU A C 1
ATOM 681 O O . LEU A 1 91 ? -1.727 13.165 -4.107 1.00 91.88 91 LEU A O 1
ATOM 685 N N . VAL A 1 92 ? -0.938 11.431 -2.928 1.00 86.31 92 VAL A N 1
ATOM 686 C CA . VAL A 1 92 ? -2.172 11.203 -2.159 1.00 86.31 92 VAL A CA 1
ATOM 687 C C . VAL A 1 92 ? -2.442 12.399 -1.245 1.00 86.31 92 VAL A C 1
ATOM 689 O O . VAL A 1 92 ? -3.567 12.897 -1.209 1.00 86.31 92 VAL A O 1
ATOM 692 N N . GLU A 1 93 ? -1.419 12.876 -0.536 1.00 80.94 93 GLU A N 1
ATOM 693 C CA . GLU A 1 93 ? -1.537 13.965 0.436 1.00 80.94 93 GLU A CA 1
ATOM 694 C C . GLU A 1 93 ? -1.809 15.314 -0.224 1.00 80.94 93 GLU A C 1
ATOM 696 O O . GLU A 1 93 ? -2.749 16.005 0.169 1.00 80.94 93 GLU A O 1
ATOM 701 N N . GLU A 1 94 ? -1.064 15.655 -1.270 1.00 85.56 94 GLU A N 1
ATOM 702 C CA . GLU A 1 94 ? -1.179 16.962 -1.921 1.00 85.56 94 GLU A CA 1
ATOM 703 C C . GLU A 1 94 ? -2.332 17.027 -2.933 1.00 85.56 94 GLU A C 1
ATOM 705 O O . GLU A 1 94 ? -2.964 18.071 -3.094 1.00 85.56 94 GLU A O 1
ATOM 710 N N . TYR A 1 95 ? -2.652 15.914 -3.607 1.00 87.62 95 TYR A N 1
ATOM 711 C CA . TYR A 1 95 ? -3.512 15.937 -4.800 1.00 87.62 95 TYR A CA 1
ATOM 712 C C . TYR A 1 95 ? -4.682 14.937 -4.796 1.00 87.62 95 TYR A C 1
ATOM 714 O O . TYR A 1 95 ? -5.373 14.825 -5.805 1.00 87.62 95 TYR A O 1
ATOM 722 N N . ASP A 1 96 ? -4.939 14.209 -3.700 1.00 82.94 96 ASP A N 1
ATOM 723 C CA . ASP A 1 96 ? -5.960 13.133 -3.646 1.00 82.94 96 ASP A CA 1
ATOM 724 C C . ASP A 1 96 ? -5.763 12.033 -4.700 1.00 82.94 96 ASP A C 1
ATOM 726 O O . ASP A 1 96 ? -6.711 11.429 -5.210 1.00 82.94 96 ASP A O 1
ATOM 730 N N . PHE A 1 97 ? -4.507 11.776 -5.054 1.00 88.50 97 PHE A N 1
ATOM 731 C CA . PHE A 1 97 ? -4.157 10.814 -6.085 1.00 88.50 97 PHE A CA 1
ATOM 732 C C . PHE A 1 97 ? -4.478 9.368 -5.664 1.00 88.50 97 PHE A C 1
ATOM 734 O O . PHE A 1 97 ? -4.205 8.965 -4.538 1.00 88.50 97 PHE A O 1
ATOM 741 N N . LYS A 1 98 ? -5.039 8.553 -6.573 1.00 84.19 98 LYS A N 1
ATOM 742 C CA . LYS A 1 98 ? -5.548 7.193 -6.256 1.00 84.19 98 LYS A CA 1
ATOM 743 C C . LYS A 1 98 ? -4.888 6.053 -7.028 1.00 84.19 98 LYS A C 1
ATOM 745 O O . LYS A 1 98 ? -5.102 4.891 -6.687 1.00 84.19 98 LYS A O 1
ATOM 750 N N . SER A 1 99 ? -4.090 6.359 -8.047 1.00 90.62 99 SER A N 1
ATOM 751 C CA . SER A 1 99 ? -3.496 5.344 -8.921 1.00 90.62 99 SER A CA 1
ATOM 752 C C . SER A 1 99 ? -2.092 4.914 -8.458 1.00 90.62 99 SER A C 1
ATOM 754 O O . SER A 1 99 ? -1.657 5.197 -7.337 1.00 90.62 99 SER A O 1
ATOM 756 N N . GLY A 1 100 ? -1.395 4.144 -9.292 1.00 89.31 100 GLY A N 1
ATOM 757 C CA . GLY A 1 100 ? 0.006 3.788 -9.121 1.00 89.31 100 GLY A CA 1
ATOM 758 C C . GLY A 1 100 ? 0.941 4.951 -9.449 1.00 89.31 100 GLY A C 1
ATOM 759 O O . GLY A 1 100 ? 0.617 5.834 -10.243 1.00 89.31 100 GLY A O 1
ATOM 760 N N . ALA A 1 101 ? 2.127 4.931 -8.851 1.00 94.25 101 ALA A N 1
ATOM 761 C CA . ALA A 1 101 ? 3.230 5.807 -9.215 1.00 94.25 101 ALA A CA 1
ATOM 762 C C . ALA A 1 101 ? 4.520 4.986 -9.288 1.00 94.25 101 ALA A C 1
ATOM 764 O O . ALA A 1 101 ? 4.648 3.964 -8.608 1.00 94.25 101 ALA A O 1
ATOM 765 N N . GLY A 1 102 ? 5.448 5.404 -10.142 1.00 95.69 102 GLY A N 1
ATOM 766 C CA . GLY A 1 102 ? 6.689 4.691 -10.405 1.00 95.69 102 GLY A CA 1
ATOM 767 C C . GLY A 1 102 ? 7.863 5.643 -10.565 1.00 95.69 102 GLY A C 1
ATOM 768 O O . GLY A 1 102 ? 7.721 6.737 -11.102 1.00 95.69 102 GLY A O 1
ATOM 769 N N . CYS A 1 103 ? 9.026 5.206 -10.106 1.00 96.81 103 CYS A N 1
ATOM 770 C CA . CYS A 1 103 ? 10.279 5.931 -10.161 1.00 96.81 103 CYS A CA 1
ATOM 771 C C . CYS A 1 103 ? 11.303 5.141 -10.966 1.00 96.81 103 CYS A C 1
ATOM 773 O O . CYS A 1 103 ? 11.422 3.918 -10.823 1.00 96.81 103 CYS A O 1
ATOM 775 N N . ALA A 1 104 ? 12.057 5.866 -11.785 1.00 95.06 104 ALA A N 1
ATOM 776 C CA . ALA A 1 104 ? 13.141 5.338 -12.594 1.00 95.06 104 ALA A CA 1
ATOM 777 C C . ALA A 1 104 ? 14.460 6.012 -12.202 1.00 95.06 104 ALA A C 1
ATOM 779 O O . ALA A 1 104 ? 14.494 7.209 -11.908 1.00 95.06 104 ALA A O 1
ATOM 780 N N . LEU A 1 105 ? 15.534 5.222 -12.197 1.00 94.56 105 LEU A N 1
ATOM 781 C CA . LEU A 1 105 ? 16.895 5.662 -11.900 1.00 94.56 105 LEU A CA 1
ATOM 782 C C . LEU A 1 105 ? 17.771 5.500 -13.147 1.00 94.56 105 LEU A C 1
ATOM 784 O O . LEU A 1 105 ? 17.571 4.573 -13.931 1.00 94.56 105 LEU A O 1
ATOM 788 N N . PHE A 1 106 ? 18.736 6.399 -13.312 1.00 93.75 106 PHE A N 1
ATOM 789 C CA . PHE A 1 106 ? 19.575 6.530 -14.497 1.00 93.75 106 PHE A CA 1
ATOM 790 C C . PHE A 1 106 ? 21.022 6.836 -14.111 1.00 93.75 106 PHE A C 1
ATOM 792 O O . PHE A 1 106 ? 21.296 7.488 -13.099 1.00 93.75 106 PHE A O 1
ATOM 799 N N . GLU A 1 107 ? 21.960 6.416 -14.956 1.00 91.69 107 GLU A N 1
ATOM 800 C CA . GLU A 1 107 ? 23.392 6.647 -14.742 1.00 91.69 107 GLU A CA 1
ATOM 801 C C . GLU A 1 107 ? 23.759 8.119 -14.947 1.00 91.69 107 GLU A C 1
ATOM 803 O O . GLU A 1 107 ? 24.674 8.627 -14.300 1.00 91.69 107 GLU A O 1
ATOM 808 N N . THR A 1 108 ? 23.032 8.823 -15.823 1.00 90.94 108 THR A N 1
ATOM 809 C CA . THR A 1 108 ? 23.330 10.212 -16.198 1.00 90.94 108 THR A CA 1
ATOM 810 C C . THR A 1 108 ? 22.085 11.094 -16.245 1.00 90.94 108 THR A C 1
ATOM 812 O O . THR A 1 108 ? 20.964 10.624 -16.452 1.00 90.94 108 THR A O 1
ATOM 815 N N . LEU A 1 109 ? 22.297 12.409 -16.126 1.00 92.62 109 LEU A N 1
ATOM 816 C CA . LEU A 1 109 ? 21.235 13.410 -16.277 1.00 92.62 109 LEU A CA 1
ATOM 817 C C . LEU A 1 109 ? 20.611 13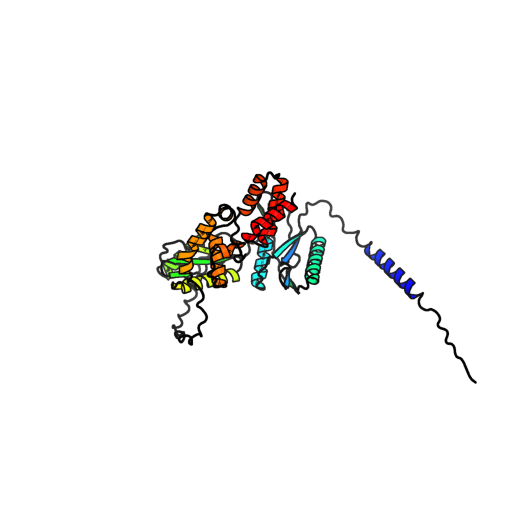.366 -17.674 1.00 92.62 109 LEU A C 1
ATOM 819 O O . LEU A 1 109 ? 19.393 13.389 -17.795 1.00 92.62 109 LEU A O 1
ATOM 823 N N . SER A 1 110 ? 21.433 13.219 -18.715 1.00 92.44 110 SER A N 1
ATOM 824 C CA . SER A 1 110 ? 20.965 13.125 -20.103 1.00 92.44 110 SER A CA 1
ATOM 825 C C . SER A 1 110 ? 20.002 11.948 -20.311 1.00 92.44 110 SER A C 1
ATOM 827 O O . SER A 1 110 ? 18.944 12.115 -20.917 1.00 92.44 110 SER A O 1
ATOM 829 N N . GLN A 1 111 ? 20.312 10.772 -19.748 1.00 94.69 111 GLN A N 1
ATOM 830 C CA . GLN A 1 111 ? 19.415 9.610 -19.799 1.00 94.69 111 GLN A CA 1
ATOM 831 C C . GLN A 1 111 ? 18.087 9.879 -19.073 1.00 94.69 111 GLN A C 1
ATOM 833 O O . GLN A 1 111 ? 17.025 9.588 -19.626 1.00 94.69 111 GLN A O 1
ATOM 838 N N . ALA A 1 112 ? 18.140 10.466 -17.871 1.00 94.94 112 ALA A N 1
ATOM 839 C CA . ALA A 1 112 ? 16.944 10.809 -17.102 1.00 94.94 112 ALA A CA 1
ATOM 840 C C . ALA A 1 112 ? 16.060 11.827 -17.841 1.00 94.94 112 ALA A C 1
ATOM 842 O O . ALA A 1 112 ? 14.848 11.639 -17.942 1.00 94.94 112 ALA A O 1
ATOM 843 N N . GLU A 1 113 ? 16.658 12.874 -18.414 1.00 94.62 113 GLU A N 1
ATOM 844 C CA . GLU A 1 113 ? 15.948 13.881 -19.206 1.00 94.62 113 GLU A CA 1
ATOM 845 C C . GLU A 1 113 ? 15.334 13.291 -20.475 1.00 94.62 113 GLU A C 1
ATOM 847 O O . GLU A 1 113 ? 14.177 13.580 -20.782 1.00 94.62 113 GLU A O 1
ATOM 852 N N . ALA A 1 114 ? 16.076 12.459 -21.211 1.00 93.50 114 ALA A N 1
ATOM 853 C CA . ALA A 1 114 ? 15.579 11.820 -22.425 1.00 93.50 114 ALA A CA 1
ATOM 854 C C . ALA A 1 114 ? 14.375 10.915 -22.125 1.00 93.50 114 ALA A C 1
ATOM 856 O O . ALA A 1 114 ? 13.350 11.005 -22.805 1.00 93.50 114 ALA A O 1
ATOM 857 N N . ASN A 1 115 ? 14.463 10.099 -21.070 1.00 97.62 115 ASN A N 1
ATOM 858 C CA . ASN A 1 115 ? 13.371 9.221 -20.663 1.00 97.62 115 ASN A CA 1
ATOM 859 C C . ASN A 1 115 ? 12.154 10.013 -20.152 1.00 97.62 115 ASN A C 1
ATOM 861 O O . ASN A 1 115 ? 11.031 9.764 -20.597 1.00 97.62 115 ASN A O 1
ATOM 865 N N . LYS A 1 116 ? 12.372 11.046 -19.325 1.00 96.12 116 LYS A N 1
ATOM 866 C CA . LYS A 1 116 ? 11.301 11.943 -18.866 1.00 96.12 116 LYS A CA 1
ATOM 867 C C . LYS A 1 116 ? 10.606 12.634 -20.039 1.00 96.12 116 LYS A C 1
ATOM 869 O O . LYS A 1 116 ? 9.380 12.630 -20.098 1.00 96.12 116 LYS A O 1
ATOM 874 N N . ARG A 1 117 ? 11.352 13.165 -21.018 1.00 96.44 117 ARG A N 1
ATOM 875 C CA . ARG A 1 117 ? 10.783 13.771 -22.242 1.00 96.44 117 ARG A CA 1
ATOM 876 C C . ARG A 1 117 ? 9.963 12.772 -23.057 1.00 96.44 117 ARG A C 1
ATOM 878 O O . ARG A 1 117 ? 8.899 13.134 -23.561 1.00 96.44 117 ARG A O 1
ATOM 885 N N . GLN A 1 118 ? 10.416 11.523 -23.162 1.00 95.56 118 GLN A N 1
ATOM 886 C CA . GLN A 1 118 ? 9.655 10.463 -23.823 1.00 95.56 118 GLN A CA 1
ATOM 887 C C . GLN A 1 118 ? 8.320 10.210 -23.106 1.00 95.56 118 GLN A C 1
ATOM 889 O O . GLN A 1 118 ? 7.281 10.179 -23.764 1.00 95.56 118 GLN A O 1
ATOM 894 N N . MET A 1 119 ? 8.319 10.091 -21.775 1.00 95.38 119 MET A N 1
ATOM 895 C CA . MET A 1 119 ? 7.085 9.908 -21.000 1.00 95.38 119 MET A CA 1
ATOM 896 C C . MET A 1 119 ? 6.148 11.120 -21.078 1.00 95.38 119 MET A C 1
ATOM 898 O O . MET A 1 119 ? 4.939 10.945 -21.222 1.00 95.38 119 MET A O 1
ATOM 902 N N . LEU A 1 120 ? 6.687 12.342 -21.039 1.00 93.69 120 LEU A N 1
ATOM 903 C CA . LEU A 1 120 ? 5.911 13.569 -21.243 1.00 93.69 120 LEU A CA 1
ATOM 904 C C . LEU A 1 120 ? 5.231 13.559 -22.618 1.00 93.69 120 LEU A C 1
ATOM 906 O O . LEU A 1 120 ? 4.037 13.823 -22.718 1.00 93.69 120 LEU A O 1
ATOM 910 N N . THR A 1 121 ? 5.962 13.172 -23.667 1.00 94.75 121 THR A N 1
ATOM 911 C CA . THR A 1 121 ? 5.416 13.056 -25.027 1.00 94.75 121 THR A CA 1
ATOM 912 C C . THR A 1 121 ? 4.299 12.012 -25.092 1.00 94.75 121 THR A C 1
ATOM 914 O O . THR A 1 121 ? 3.256 12.271 -25.684 1.00 94.75 121 THR A O 1
ATOM 917 N N . GLN A 1 122 ? 4.472 10.853 -24.445 1.00 94.44 122 GLN A N 1
ATOM 918 C CA . GLN A 1 122 ? 3.436 9.814 -24.375 1.00 94.44 122 GLN A CA 1
ATOM 919 C C . GLN A 1 122 ? 2.172 10.307 -23.658 1.00 94.44 122 GLN A C 1
ATOM 921 O O . GLN A 1 122 ? 1.066 10.093 -24.151 1.00 94.44 122 GLN A O 1
ATOM 926 N N . ALA A 1 123 ? 2.321 11.004 -22.528 1.00 93.81 123 ALA A N 1
ATOM 927 C CA . ALA A 1 123 ? 1.197 11.590 -21.802 1.00 93.81 123 ALA A CA 1
ATOM 928 C C . ALA A 1 123 ? 0.462 12.650 -22.648 1.00 93.81 123 ALA A C 1
ATOM 930 O O . ALA A 1 123 ? -0.767 12.632 -22.709 1.00 93.81 123 ALA A O 1
ATOM 931 N N . GLN A 1 124 ? 1.191 13.511 -23.371 1.00 95.06 124 GLN A N 1
ATOM 932 C CA . GLN A 1 124 ? 0.603 14.495 -24.294 1.00 95.06 124 GLN A CA 1
ATOM 933 C C . GLN A 1 124 ? -0.150 13.829 -25.448 1.00 95.06 124 GLN A C 1
ATOM 935 O O . GLN A 1 124 ? -1.280 14.209 -25.745 1.00 95.06 124 GLN A O 1
ATOM 940 N N . GLN A 1 125 ? 0.449 12.819 -26.083 1.00 95.81 125 GLN A N 1
ATOM 941 C CA . GLN A 1 125 ? -0.185 12.060 -27.167 1.00 95.81 125 GLN A CA 1
ATOM 942 C C . GLN A 1 125 ? -1.450 11.334 -26.697 1.00 95.81 125 GLN A C 1
ATOM 944 O O . GLN A 1 125 ? -2.407 11.212 -27.456 1.00 95.81 125 GLN A O 1
ATOM 949 N N . ALA A 1 126 ? -1.481 10.904 -25.435 1.00 94.75 126 ALA A N 1
ATOM 950 C CA . ALA A 1 126 ? -2.660 10.334 -24.791 1.00 94.75 126 ALA A CA 1
ATOM 951 C C . ALA A 1 126 ? -3.674 11.391 -24.299 1.00 94.75 126 ALA A C 1
ATOM 953 O O . ALA A 1 126 ? -4.627 11.039 -23.602 1.00 94.75 126 ALA A O 1
ATOM 954 N N . GLY A 1 127 ? -3.477 12.675 -24.629 1.00 95.12 127 GLY A N 1
ATOM 955 C CA . GLY A 1 127 ? -4.379 13.770 -24.267 1.00 95.12 127 GLY A CA 1
ATOM 956 C C . GLY A 1 127 ? -4.450 14.042 -22.764 1.00 95.12 127 GLY A C 1
ATOM 957 O O . GLY A 1 127 ? -5.474 14.520 -22.278 1.00 95.12 127 GLY A O 1
ATOM 958 N N . LYS A 1 128 ? -3.404 13.692 -22.009 1.00 94.88 128 LYS A N 1
ATOM 959 C CA . LYS A 1 128 ? -3.369 13.868 -20.555 1.00 94.88 128 LYS A CA 1
ATOM 960 C C . LYS A 1 128 ? -2.933 15.276 -20.183 1.00 94.88 128 LYS A C 1
ATOM 962 O O . LYS A 1 128 ? -2.051 15.856 -20.818 1.00 94.88 128 LYS A O 1
ATOM 967 N N . GLN A 1 129 ? -3.498 15.797 -19.098 1.00 94.75 129 GLN A N 1
ATOM 968 C CA . GLN A 1 129 ? -2.944 16.976 -18.450 1.00 94.75 129 GLN A CA 1
ATOM 969 C C . GLN A 1 129 ? -1.652 16.575 -17.737 1.00 94.75 129 GLN A C 1
ATOM 971 O O . GLN A 1 129 ? -1.607 15.563 -17.044 1.00 94.75 129 GLN A O 1
ATOM 976 N N . ILE A 1 130 ? -0.600 17.365 -17.900 1.00 96.38 130 ILE A N 1
ATOM 977 C CA . ILE A 1 130 ? 0.689 17.121 -17.254 1.00 96.38 130 ILE A CA 1
ATOM 978 C C . ILE A 1 130 ? 0.873 18.154 -16.156 1.00 96.38 130 ILE A C 1
ATOM 980 O O . ILE A 1 130 ? 0.713 19.349 -16.407 1.00 96.38 130 ILE A O 1
ATOM 984 N N . LEU A 1 131 ? 1.230 17.692 -14.961 1.00 96.25 131 LEU A N 1
ATOM 985 C CA . LEU A 1 131 ? 1.594 18.551 -13.845 1.00 96.25 131 LEU A CA 1
ATOM 986 C C . LEU A 1 131 ? 2.972 18.157 -13.316 1.00 96.25 131 LEU A C 1
ATOM 988 O O . LEU A 1 131 ? 3.184 17.031 -12.872 1.00 96.25 131 LEU A O 1
ATOM 992 N N . GLU A 1 132 ? 3.914 19.090 -13.355 1.00 95.06 132 GLU A N 1
ATOM 993 C CA . GLU A 1 132 ? 5.203 18.916 -12.695 1.00 95.06 132 GLU A CA 1
ATOM 994 C C . GLU A 1 132 ? 5.080 19.355 -11.235 1.00 95.06 132 GLU A C 1
ATOM 996 O O . GLU A 1 132 ? 4.622 20.460 -10.943 1.00 95.06 132 GLU A O 1
ATOM 1001 N N . VAL A 1 133 ? 5.439 18.462 -10.317 1.00 94.69 133 VAL A N 1
ATOM 1002 C CA . VAL A 1 133 ? 5.317 18.671 -8.876 1.00 94.69 133 VAL A CA 1
ATOM 1003 C C . VAL A 1 133 ? 6.686 18.902 -8.261 1.00 94.69 133 VAL A C 1
ATOM 1005 O O . VAL A 1 133 ? 7.676 18.262 -8.630 1.00 94.69 133 VAL A O 1
ATOM 1008 N N . ASN A 1 134 ? 6.740 19.799 -7.277 1.00 90.25 134 ASN A N 1
ATOM 1009 C CA . ASN A 1 134 ? 7.967 20.102 -6.552 1.00 90.25 134 ASN A CA 1
ATOM 1010 C C . ASN A 1 134 ? 8.243 19.049 -5.469 1.00 90.25 134 ASN A C 1
ATOM 1012 O O . ASN A 1 134 ? 8.243 19.342 -4.276 1.00 90.25 134 ASN A O 1
ATOM 1016 N N . TRP A 1 135 ? 8.441 17.806 -5.900 1.00 92.88 135 TRP A N 1
ATOM 1017 C CA . TRP A 1 135 ? 8.782 16.695 -5.024 1.00 92.88 135 TRP A CA 1
ATOM 1018 C C . TRP A 1 135 ? 10.259 16.331 -5.147 1.00 92.88 135 TRP A C 1
ATOM 1020 O O . TRP A 1 135 ? 10.784 16.190 -6.255 1.00 92.88 135 TRP A O 1
ATOM 1030 N N . ASN A 1 136 ? 10.907 16.138 -4.000 1.00 90.44 136 ASN A N 1
ATOM 1031 C CA . ASN A 1 136 ? 12.272 15.645 -3.881 1.00 90.44 136 ASN A CA 1
ATOM 1032 C C . ASN A 1 136 ? 12.320 14.641 -2.713 1.00 90.44 136 ASN A C 1
ATOM 1034 O O . ASN A 1 136 ? 11.899 15.001 -1.612 1.00 90.44 136 ASN A O 1
ATOM 1038 N N . PRO A 1 137 ? 12.821 13.409 -2.918 1.00 88.69 137 PRO A N 1
ATOM 1039 C CA . PRO A 1 137 ? 12.892 12.400 -1.860 1.00 88.69 137 PRO A CA 1
ATOM 1040 C C . PRO A 1 137 ? 13.928 12.711 -0.766 1.00 88.69 137 PRO A C 1
ATOM 1042 O O . PRO A 1 137 ? 13.999 11.982 0.221 1.00 88.69 137 PRO A O 1
ATOM 1045 N N . GLY A 1 138 ? 14.739 13.759 -0.934 1.00 88.31 138 GLY A N 1
ATOM 1046 C CA . GLY A 1 138 ? 15.895 14.029 -0.089 1.00 88.31 138 GLY A CA 1
ATOM 1047 C C . GLY A 1 138 ? 17.039 13.047 -0.367 1.00 88.31 138 GLY A C 1
ATOM 1048 O O . GLY A 1 138 ? 17.073 12.415 -1.427 1.00 88.31 138 GLY A O 1
ATOM 1049 N N . PRO A 1 139 ? 17.998 12.910 0.565 1.00 87.19 139 PRO A N 1
ATOM 1050 C CA . PRO A 1 139 ? 19.035 11.890 0.471 1.00 87.19 139 PRO A CA 1
ATOM 1051 C C . PRO A 1 139 ? 18.404 10.501 0.357 1.00 87.19 139 PRO A C 1
ATOM 1053 O O . PRO A 1 139 ? 17.443 10.206 1.067 1.00 87.19 139 PRO A O 1
ATOM 1056 N N . LEU A 1 140 ? 18.947 9.644 -0.505 1.00 89.62 140 LEU A N 1
ATOM 1057 C CA . LEU A 1 140 ? 18.499 8.257 -0.630 1.00 89.62 140 LEU A CA 1
ATOM 1058 C C . LEU A 1 140 ? 19.343 7.325 0.248 1.00 89.62 140 LEU A C 1
ATOM 1060 O O . LEU A 1 140 ? 20.518 7.594 0.500 1.00 89.62 140 LEU A O 1
ATOM 1064 N N . SER A 1 141 ? 18.747 6.225 0.703 1.00 88.00 141 SER A N 1
ATOM 1065 C CA . SER A 1 141 ? 19.444 5.097 1.321 1.00 88.00 141 SER A CA 1
ATOM 1066 C C . SER A 1 141 ? 19.273 3.825 0.500 1.00 88.00 141 SER A C 1
ATOM 1068 O O . SER A 1 141 ? 18.286 3.630 -0.216 1.00 88.00 141 SER A O 1
ATOM 1070 N N . GLU A 1 142 ? 20.266 2.952 0.630 1.00 88.81 142 GLU A N 1
ATOM 1071 C CA . GLU A 1 142 ? 20.268 1.607 0.073 1.00 88.81 142 GLU A CA 1
ATOM 1072 C C . GLU A 1 142 ? 20.066 0.591 1.192 1.00 88.81 142 GLU A C 1
ATOM 1074 O O . GLU A 1 142 ? 20.778 0.609 2.197 1.00 88.81 142 GLU A O 1
ATOM 1079 N N . VAL A 1 143 ? 19.120 -0.326 1.002 1.00 83.12 143 VAL A N 1
ATOM 1080 C CA . VAL A 1 143 ? 18.933 -1.483 1.880 1.00 83.12 143 VAL A CA 1
ATOM 1081 C C . VAL A 1 143 ? 19.043 -2.754 1.050 1.00 83.12 143 VAL A C 1
ATOM 1083 O O . VAL A 1 143 ? 18.289 -2.959 0.097 1.00 83.12 143 VAL A O 1
ATOM 1086 N N . THR A 1 144 ? 19.982 -3.621 1.415 1.00 83.38 144 THR A N 1
ATOM 1087 C CA . THR A 1 144 ? 20.216 -4.890 0.719 1.00 83.38 144 THR A CA 1
ATOM 1088 C C . THR A 1 144 ? 19.261 -5.971 1.226 1.00 83.38 144 THR A C 1
ATOM 1090 O O . THR A 1 144 ? 19.235 -6.283 2.414 1.00 83.38 144 THR A O 1
ATOM 1093 N N . TYR A 1 145 ? 18.513 -6.584 0.310 1.00 75.81 145 TYR A N 1
ATOM 1094 C CA . TYR A 1 145 ? 17.626 -7.722 0.546 1.00 75.81 145 TYR A CA 1
ATOM 1095 C C . TYR A 1 145 ? 18.081 -8.907 -0.311 1.00 75.81 145 TYR A C 1
ATOM 1097 O O . TYR A 1 145 ? 17.655 -9.078 -1.456 1.00 75.81 145 TYR A O 1
ATOM 1105 N N . GLY A 1 146 ? 18.983 -9.723 0.241 1.00 85.75 146 GLY A N 1
ATOM 1106 C CA . GLY A 1 146 ? 19.639 -10.793 -0.512 1.00 85.75 146 GLY A CA 1
ATOM 1107 C C . GLY A 1 146 ? 20.431 -10.225 -1.692 1.00 85.75 146 GLY A C 1
ATOM 1108 O O . GLY A 1 146 ? 21.330 -9.415 -1.501 1.00 85.75 146 GLY A O 1
ATOM 1109 N N . ASP A 1 147 ? 20.058 -10.621 -2.908 1.00 83.69 147 ASP A N 1
ATOM 1110 C CA . ASP A 1 147 ? 20.677 -10.178 -4.166 1.00 83.69 147 ASP A CA 1
ATOM 1111 C C . ASP A 1 147 ? 20.148 -8.831 -4.700 1.00 83.69 147 ASP A C 1
ATOM 1113 O O . ASP A 1 147 ? 20.585 -8.370 -5.757 1.00 83.69 147 ASP A O 1
ATOM 1117 N N . MET A 1 148 ? 19.142 -8.246 -4.046 1.00 84.19 148 MET A N 1
ATOM 1118 C CA . MET A 1 148 ? 18.455 -7.033 -4.490 1.00 84.19 148 MET A CA 1
ATOM 1119 C C . MET A 1 148 ? 18.838 -5.849 -3.605 1.00 84.19 148 MET A C 1
ATOM 1121 O O . MET A 1 148 ? 18.934 -5.990 -2.389 1.00 84.19 148 MET A O 1
ATOM 1125 N N . VAL A 1 149 ? 18.987 -4.667 -4.201 1.00 87.25 149 VAL A N 1
ATOM 1126 C CA . VAL A 1 149 ? 19.178 -3.414 -3.458 1.00 87.25 149 VAL A CA 1
ATOM 1127 C C . VAL A 1 149 ? 17.908 -2.586 -3.576 1.00 87.25 149 VAL A C 1
ATOM 1129 O O . VAL A 1 149 ? 17.501 -2.216 -4.675 1.00 87.25 149 VAL A O 1
ATOM 1132 N N . ALA A 1 150 ? 17.247 -2.319 -2.456 1.00 87.00 150 ALA A N 1
ATOM 1133 C CA . ALA A 1 150 ? 16.106 -1.420 -2.408 1.00 87.00 150 ALA A CA 1
ATOM 1134 C C . ALA A 1 150 ? 16.595 0.010 -2.167 1.00 87.00 150 ALA A C 1
ATOM 1136 O O . ALA A 1 150 ? 17.329 0.257 -1.212 1.00 87.00 150 ALA A O 1
ATOM 1137 N N . VAL A 1 151 ? 16.175 0.936 -3.027 1.00 89.56 151 VAL A N 1
ATOM 1138 C CA . VAL A 1 151 ? 16.518 2.358 -2.933 1.00 89.56 151 VAL A CA 1
ATOM 1139 C C . VAL A 1 151 ? 15.271 3.140 -2.541 1.00 89.56 151 VAL A C 1
ATOM 1141 O O . VAL A 1 151 ? 14.210 3.002 -3.159 1.00 89.56 151 VAL A O 1
ATOM 1144 N N . GLY A 1 152 ? 15.395 3.966 -1.509 1.00 87.69 152 GLY A N 1
ATOM 1145 C CA . GLY A 1 152 ? 14.322 4.820 -1.010 1.00 87.69 152 GLY A CA 1
ATOM 1146 C C . GLY A 1 152 ? 14.861 6.054 -0.299 1.00 87.69 152 GLY A C 1
ATOM 1147 O O . GLY A 1 152 ? 16.075 6.209 -0.197 1.00 87.69 152 GLY A O 1
ATOM 1148 N N . PRO A 1 153 ? 13.981 6.941 0.188 1.00 85.94 153 PRO A N 1
ATOM 1149 C CA . PRO A 1 153 ? 14.386 8.040 1.060 1.00 85.94 153 PRO A CA 1
ATOM 1150 C C . PRO A 1 153 ? 15.188 7.531 2.269 1.00 85.94 153 PRO A C 1
ATOM 1152 O O . PRO A 1 153 ? 14.820 6.529 2.886 1.00 85.94 153 PRO A O 1
ATOM 1155 N N . ALA A 1 154 ? 16.287 8.212 2.605 1.00 82.62 154 ALA A N 1
ATOM 1156 C CA . ALA A 1 154 ? 17.181 7.822 3.695 1.00 82.62 154 ALA A CA 1
ATOM 1157 C C . ALA A 1 154 ? 16.515 7.919 5.064 1.00 82.62 154 ALA A C 1
ATOM 1159 O O . ALA A 1 154 ? 16.746 7.085 5.938 1.00 82.62 154 ALA A O 1
ATOM 1160 N N . VAL A 1 155 ? 15.667 8.928 5.223 1.00 69.62 155 VAL A N 1
ATOM 1161 C CA . VAL A 1 155 ? 14.757 9.033 6.352 1.00 69.62 155 VAL A CA 1
ATOM 1162 C C . VAL A 1 155 ? 13.485 8.292 5.946 1.00 69.62 155 VAL A C 1
ATOM 1164 O O . VAL A 1 155 ? 12.880 8.675 4.939 1.00 69.62 155 VAL A O 1
ATOM 1167 N N . PRO A 1 156 ? 13.075 7.232 6.670 1.00 65.12 156 PRO A N 1
ATOM 1168 C CA . PRO A 1 156 ? 11.785 6.606 6.431 1.00 65.12 156 PRO A CA 1
ATOM 1169 C C . PRO A 1 156 ? 10.713 7.698 6.454 1.00 65.12 156 PRO A C 1
ATOM 1171 O O . PRO A 1 156 ? 10.740 8.518 7.376 1.00 65.12 156 PRO A O 1
ATOM 1174 N N . PRO A 1 157 ? 9.806 7.760 5.463 1.00 66.06 157 PRO A N 1
ATOM 1175 C CA . PRO A 1 157 ? 8.746 8.753 5.496 1.00 66.06 157 PRO A CA 1
ATOM 1176 C C . PRO A 1 157 ? 7.995 8.626 6.828 1.00 66.06 157 PRO A C 1
ATOM 1178 O O . PRO A 1 157 ? 7.805 7.490 7.291 1.00 66.06 157 PRO A O 1
ATOM 1181 N N . PRO A 1 158 ? 7.609 9.753 7.458 1.00 66.81 158 PRO A N 1
ATOM 1182 C CA . PRO A 1 158 ? 6.779 9.697 8.648 1.00 66.81 158 PRO A CA 1
ATOM 1183 C C . PRO A 1 158 ? 5.561 8.844 8.316 1.00 66.81 158 PRO A C 1
ATOM 1185 O O . PRO A 1 158 ? 4.947 8.987 7.257 1.00 66.81 158 PRO A O 1
ATOM 1188 N N . THR A 1 159 ? 5.271 7.882 9.178 1.00 83.19 159 THR A N 1
ATOM 1189 C CA . THR A 1 159 ? 4.032 7.129 9.080 1.00 83.19 159 THR A CA 1
ATOM 1190 C C . THR A 1 159 ? 3.021 7.750 10.019 1.00 83.19 159 THR A C 1
ATOM 1192 O O . THR A 1 159 ? 3.366 8.491 10.935 1.00 83.19 159 THR A O 1
ATOM 1195 N N . HIS A 1 160 ? 1.751 7.462 9.790 1.00 91.00 160 HIS A N 1
ATOM 1196 C CA . HIS A 1 160 ? 0.674 7.987 10.608 1.00 91.00 160 HIS A CA 1
ATOM 1197 C C . HIS A 1 160 ? -0.037 6.826 11.265 1.00 91.00 160 HIS A C 1
ATOM 1199 O O . HIS A 1 160 ? -0.539 5.921 10.596 1.00 91.00 160 HIS A O 1
ATOM 1205 N N . THR A 1 161 ? -0.067 6.847 12.587 1.00 93.00 161 THR A N 1
ATOM 1206 C CA . THR A 1 161 ? -0.601 5.755 13.384 1.00 93.00 161 THR A CA 1
ATOM 1207 C C . THR A 1 161 ? -1.817 6.220 14.164 1.00 93.00 161 THR A C 1
ATOM 1209 O O . THR A 1 161 ? -1.887 7.346 14.653 1.00 93.00 161 THR A O 1
ATOM 1212 N N . PHE A 1 162 ? -2.794 5.331 14.301 1.00 96.25 162 PHE A N 1
ATOM 1213 C CA . PHE A 1 162 ? -3.850 5.463 15.296 1.00 96.25 162 PHE A CA 1
ATOM 1214 C C . PHE A 1 162 ? -4.057 4.125 16.001 1.00 96.25 162 PHE A C 1
ATOM 1216 O O . PHE A 1 162 ? -3.853 3.059 15.421 1.00 96.25 162 PHE A O 1
ATOM 1223 N N . CYS A 1 163 ? -4.486 4.171 17.252 1.00 96.50 163 CYS A N 1
ATOM 1224 C CA . CYS A 1 163 ? -4.710 3.016 18.101 1.00 96.50 163 CYS A CA 1
ATOM 1225 C C . CYS A 1 163 ? -6.192 2.882 18.433 1.00 96.50 163 CYS A C 1
ATOM 1227 O O . CYS A 1 163 ? -6.903 3.876 18.598 1.00 96.50 163 CYS A O 1
ATOM 1229 N N . ALA A 1 164 ? -6.659 1.641 18.526 1.00 96.31 164 ALA A N 1
ATOM 1230 C CA . ALA A 1 164 ? -8.017 1.326 18.934 1.00 96.31 164 ALA A CA 1
ATOM 1231 C C . ALA A 1 164 ? -8.024 0.151 19.913 1.00 96.31 164 ALA A C 1
ATOM 1233 O O . ALA A 1 164 ? -7.271 -0.808 19.749 1.00 96.31 164 ALA A O 1
ATOM 1234 N N . VAL A 1 165 ? -8.891 0.220 20.917 1.00 96.12 165 VAL A N 1
ATOM 1235 C CA . VAL A 1 165 ? -9.150 -0.878 21.854 1.00 96.12 165 VAL A CA 1
ATOM 1236 C C . VAL A 1 165 ? -10.583 -0.779 22.342 1.00 96.12 165 VAL A C 1
ATOM 1238 O O . VAL A 1 165 ? -11.109 0.319 22.500 1.00 96.12 165 VAL A O 1
ATOM 1241 N N . GLY A 1 166 ? -11.245 -1.905 22.562 1.00 91.56 166 GLY A N 1
ATOM 1242 C CA . GLY A 1 166 ? -12.622 -1.901 23.029 1.00 91.56 166 GLY A CA 1
ATOM 1243 C C . GLY A 1 166 ? -12.927 -3.061 23.954 1.00 91.56 166 GLY A C 1
ATOM 1244 O O . GLY A 1 166 ? -12.138 -3.991 24.088 1.00 91.56 166 GLY A O 1
ATOM 1245 N N . ASN A 1 167 ? -14.091 -2.971 24.579 1.00 88.12 167 ASN A N 1
ATOM 1246 C CA . ASN A 1 167 ? -14.768 -4.066 25.257 1.00 88.12 167 ASN A CA 1
ATOM 1247 C C . ASN A 1 167 ? -16.137 -4.298 24.592 1.00 88.12 167 ASN A C 1
ATOM 1249 O O . ASN A 1 167 ? -16.432 -3.721 23.543 1.00 88.12 167 ASN A O 1
ATOM 1253 N N . GLN A 1 168 ? -16.983 -5.127 25.204 1.00 82.12 168 GLN A N 1
ATOM 1254 C CA . GLN A 1 168 ? -18.256 -5.571 24.625 1.00 82.12 168 GLN A CA 1
ATOM 1255 C C . GLN A 1 168 ? -19.180 -4.445 24.121 1.00 82.12 168 GLN A C 1
ATOM 1257 O O . GLN A 1 168 ? -19.942 -4.671 23.185 1.00 82.12 168 GLN A O 1
ATOM 1262 N N . SER A 1 169 ? -19.152 -3.244 24.713 1.00 90.00 169 SER A N 1
ATOM 1263 C CA . SER A 1 169 ? -20.083 -2.160 24.355 1.00 90.00 169 SER A CA 1
ATOM 1264 C C . SER A 1 169 ? -19.418 -0.844 23.962 1.00 90.00 169 SER A C 1
ATOM 1266 O O . SER A 1 169 ? -20.082 0.007 23.366 1.00 90.00 169 SER A O 1
ATOM 1268 N N . THR A 1 170 ? -18.134 -0.658 24.273 1.00 93.88 170 THR A N 1
ATOM 1269 C CA . THR A 1 170 ? -17.422 0.606 24.063 1.00 93.88 170 THR A CA 1
ATOM 1270 C C . THR A 1 170 ? -16.082 0.372 23.379 1.00 93.88 170 THR A C 1
ATOM 1272 O O . THR A 1 170 ? -15.300 -0.473 23.805 1.00 93.88 170 THR A O 1
ATOM 1275 N N . MET A 1 171 ? -15.785 1.165 22.351 1.00 96.12 171 MET A N 1
ATOM 1276 C CA . MET A 1 171 ? -14.491 1.182 21.676 1.00 96.12 171 MET A CA 1
ATOM 1277 C C . MET A 1 171 ? -13.863 2.571 21.769 1.00 96.12 171 MET A C 1
ATOM 1279 O O . MET A 1 171 ? -14.499 3.580 21.470 1.00 96.12 171 MET A O 1
ATOM 1283 N N . TYR A 1 172 ? -12.606 2.611 22.191 1.00 97.19 172 TYR A N 1
ATOM 1284 C CA . TYR A 1 172 ? -11.796 3.806 22.349 1.00 97.19 172 TYR A CA 1
ATOM 1285 C C . TYR A 1 172 ? -10.823 3.928 21.186 1.00 97.19 172 TYR A C 1
ATOM 1287 O O . TYR A 1 172 ? -10.159 2.961 20.814 1.00 97.19 172 TYR A O 1
ATOM 1295 N N . PHE A 1 173 ? -10.709 5.139 20.658 1.00 97.38 173 PHE A N 1
ATOM 1296 C CA . PHE A 1 173 ? -9.825 5.474 19.553 1.00 97.38 173 PHE A CA 1
ATOM 1297 C C . PHE A 1 173 ? -8.869 6.595 19.962 1.00 97.38 173 PHE A C 1
ATOM 1299 O O . PHE A 1 173 ? -9.272 7.560 20.627 1.00 97.38 173 PHE A O 1
ATOM 1306 N N . SER A 1 174 ? -7.601 6.484 19.577 1.00 97.25 174 SER A N 1
ATOM 1307 C CA . SER A 1 174 ? -6.677 7.617 19.606 1.00 97.25 174 SER A CA 1
ATOM 1308 C C . SER A 1 174 ? -7.005 8.610 18.490 1.00 97.25 174 SER A C 1
ATOM 1310 O O . SER A 1 174 ? -7.739 8.295 17.554 1.00 97.25 174 SER A O 1
ATOM 1312 N N . ALA A 1 175 ? -6.419 9.802 18.556 1.00 96.69 175 ALA A N 1
ATOM 1313 C CA . ALA A 1 175 ? -6.221 10.606 17.358 1.00 96.69 175 ALA A CA 1
ATOM 1314 C C . ALA A 1 175 ? -5.104 9.993 16.496 1.00 96.69 175 ALA A C 1
ATOM 1316 O O . ALA A 1 175 ? -4.330 9.152 16.968 1.00 96.69 175 ALA A O 1
ATOM 1317 N N . VAL A 1 176 ? -5.012 10.433 15.243 1.00 95.56 176 VAL A N 1
ATOM 1318 C CA . VAL A 1 176 ? -3.858 10.126 14.397 1.00 95.56 176 VAL A CA 1
ATOM 1319 C C . VAL A 1 176 ? -2.641 10.909 14.900 1.00 95.56 176 VAL A C 1
ATOM 1321 O O . VAL A 1 176 ? -2.746 12.092 15.256 1.00 95.56 176 VAL A O 1
ATOM 1324 N N . PHE A 1 177 ? -1.495 10.240 14.967 1.00 93.19 177 PHE A N 1
ATOM 1325 C CA . PHE A 1 177 ? -0.211 10.818 15.345 1.00 93.19 177 PHE A CA 1
ATOM 1326 C C . PHE A 1 177 ? 0.893 10.352 14.398 1.00 93.19 177 PHE A C 1
ATOM 1328 O O . PHE A 1 177 ? 0.788 9.284 13.795 1.00 93.19 177 PHE A O 1
ATOM 1335 N N . ASP A 1 178 ? 1.945 11.157 14.292 1.00 90.00 178 ASP A N 1
ATOM 1336 C CA . ASP A 1 178 ? 3.112 10.822 13.486 1.00 90.00 178 ASP A CA 1
ATOM 1337 C C . ASP A 1 178 ? 3.960 9.784 14.224 1.00 90.00 178 ASP A C 1
ATOM 1339 O O . ASP A 1 178 ? 4.194 9.879 15.433 1.00 90.00 178 ASP A O 1
ATOM 1343 N N . SER A 1 179 ? 4.390 8.765 13.497 1.00 86.56 179 SER A N 1
ATOM 1344 C CA . SER A 1 179 ? 5.217 7.675 13.984 1.00 86.56 179 SER A CA 1
ATOM 1345 C C . SER A 1 179 ? 6.448 7.504 13.107 1.00 86.56 179 SER A C 1
ATOM 1347 O O . SER A 1 179 ? 6.387 7.589 11.880 1.00 86.56 179 SER A O 1
ATOM 1349 N N . ASP A 1 180 ? 7.572 7.209 13.751 1.00 77.12 180 ASP A N 1
ATOM 1350 C CA . ASP A 1 180 ? 8.814 6.926 13.049 1.00 77.12 180 ASP A CA 1
ATOM 1351 C C . ASP A 1 180 ? 8.821 5.473 12.562 1.00 77.12 180 ASP A C 1
ATOM 1353 O O . ASP A 1 180 ? 8.749 4.527 13.352 1.00 77.12 180 ASP A O 1
ATOM 1357 N N . GLY A 1 181 ? 8.950 5.294 11.247 1.00 67.94 181 GLY A N 1
ATOM 1358 C CA . GLY A 1 181 ? 9.136 3.987 10.621 1.00 67.94 181 GLY A CA 1
ATOM 1359 C C . GLY A 1 181 ? 7.847 3.211 10.336 1.00 67.94 181 GLY A C 1
ATOM 1360 O O . GLY A 1 181 ? 6.735 3.624 10.648 1.00 67.94 181 GLY A O 1
ATOM 1361 N N . SER A 1 182 ? 8.006 2.068 9.671 1.00 64.88 182 SER A N 1
ATOM 1362 C CA . SER A 1 182 ? 6.910 1.251 9.129 1.00 64.88 182 SER A CA 1
ATOM 1363 C C . SER A 1 182 ? 6.543 0.038 9.987 1.00 64.88 182 SER A C 1
ATOM 1365 O O . SER A 1 182 ? 5.670 -0.741 9.601 1.00 64.88 182 SER A O 1
ATOM 1367 N N . LEU A 1 183 ? 7.205 -0.149 11.133 1.00 71.94 183 LEU A N 1
ATOM 1368 C CA . LEU A 1 183 ? 7.005 -1.308 12.000 1.00 71.94 183 LEU A CA 1
ATOM 1369 C C . LEU A 1 183 ? 6.151 -0.953 13.224 1.00 71.94 183 LEU A C 1
ATOM 1371 O O . LEU A 1 183 ? 6.386 0.087 13.842 1.00 71.94 183 LEU A O 1
ATOM 1375 N N . PRO A 1 184 ? 5.194 -1.820 13.613 1.00 75.19 184 PRO A N 1
ATOM 1376 C CA . PRO A 1 184 ? 4.449 -1.661 14.857 1.00 75.19 184 PRO A CA 1
ATOM 1377 C C . PRO A 1 184 ? 5.391 -1.567 16.054 1.00 75.19 184 PRO A C 1
ATOM 1379 O O . PRO A 1 184 ? 6.214 -2.456 16.271 1.00 75.19 184 PRO A O 1
ATOM 1382 N N . ASN A 1 185 ? 5.260 -0.502 16.843 1.00 83.50 185 ASN A N 1
ATOM 1383 C CA . ASN A 1 185 ? 5.978 -0.358 18.101 1.00 83.50 185 ASN A CA 1
ATOM 1384 C C . ASN A 1 185 ? 5.048 -0.758 19.259 1.00 83.50 185 ASN A C 1
ATOM 1386 O O . ASN A 1 185 ? 4.074 -0.043 19.514 1.00 83.50 185 ASN A O 1
ATOM 1390 N N . PRO A 1 186 ? 5.340 -1.846 19.998 1.00 85.88 186 PRO A N 1
ATOM 1391 C CA . PRO A 1 186 ? 4.507 -2.291 21.120 1.00 85.88 186 PRO A CA 1
ATOM 1392 C C . PRO A 1 186 ? 4.275 -1.203 22.178 1.00 85.88 186 PRO A C 1
ATOM 1394 O O . PRO A 1 186 ? 3.213 -1.140 22.793 1.00 85.88 186 PRO A O 1
ATOM 1397 N N . LYS A 1 187 ? 5.218 -0.257 22.318 1.00 89.88 187 LYS A N 1
ATOM 1398 C CA . LYS A 1 187 ? 5.091 0.872 23.251 1.00 89.88 187 LYS A CA 1
ATOM 1399 C C . LYS A 1 187 ? 3.870 1.746 22.971 1.00 89.88 187 LYS A C 1
ATOM 1401 O O . LYS A 1 187 ? 3.382 2.393 23.893 1.00 89.88 187 LYS A O 1
ATOM 1406 N N . TRP A 1 188 ? 3.378 1.798 21.732 1.00 92.75 188 TRP A N 1
ATOM 1407 C CA . TRP A 1 188 ? 2.166 2.552 21.408 1.00 92.75 188 TRP A CA 1
ATOM 1408 C C . TRP A 1 188 ? 0.924 1.904 22.027 1.00 92.75 188 TRP A C 1
ATOM 1410 O O . TRP A 1 188 ? 0.105 2.613 22.614 1.00 92.75 188 TRP A O 1
ATOM 1420 N N . ASN A 1 189 ? 0.820 0.571 21.955 1.00 92.38 189 ASN A N 1
ATOM 1421 C CA . ASN A 1 189 ? -0.286 -0.193 22.533 1.00 92.38 189 ASN A CA 1
ATOM 1422 C C . ASN A 1 189 ? -0.314 -0.029 24.060 1.00 92.38 189 ASN A C 1
ATOM 1424 O O . ASN A 1 189 ? -1.358 0.304 24.635 1.00 92.38 189 ASN A O 1
ATOM 1428 N N . ASP A 1 190 ? 0.849 -0.190 24.698 1.00 91.56 190 ASP A N 1
ATOM 1429 C CA . ASP A 1 190 ? 1.020 -0.048 26.146 1.00 91.56 190 ASP A CA 1
ATOM 1430 C C . ASP A 1 190 ? 0.704 1.376 26.613 1.00 91.56 190 ASP A C 1
ATOM 1432 O O . ASP A 1 190 ? -0.042 1.578 27.575 1.00 91.56 190 ASP A O 1
ATOM 1436 N N . ALA A 1 191 ? 1.231 2.386 25.913 1.00 93.50 191 ALA A N 1
ATOM 1437 C CA . ALA A 1 191 ? 1.013 3.785 26.261 1.00 93.50 191 ALA A CA 1
ATOM 1438 C C . ALA A 1 191 ? -0.458 4.193 26.109 1.00 93.50 191 ALA A C 1
ATOM 1440 O O . ALA A 1 191 ? -0.991 4.891 26.977 1.00 93.50 191 ALA A O 1
ATOM 1441 N N . PHE A 1 192 ? -1.133 3.732 25.051 1.00 95.31 192 PHE A N 1
ATOM 1442 C CA . PHE A 1 192 ? -2.550 4.018 24.851 1.00 95.31 192 PHE A CA 1
ATOM 1443 C C . PHE A 1 192 ? -3.416 3.328 25.911 1.00 95.31 192 PHE A C 1
ATOM 1445 O O . PHE A 1 192 ? -4.256 3.976 26.538 1.00 95.31 192 PHE A O 1
ATOM 1452 N N . SER A 1 193 ? -3.162 2.048 26.190 1.00 94.44 193 SER A N 1
ATOM 1453 C CA . SER A 1 193 ? -3.876 1.293 27.230 1.00 94.44 193 SER A CA 1
ATOM 1454 C C . SER A 1 193 ? -3.659 1.903 28.620 1.00 94.44 193 SER A C 1
ATOM 1456 O O . SER A 1 193 ? -4.612 2.099 29.377 1.00 94.44 193 SER A O 1
ATOM 1458 N N . GLY A 1 194 ? -2.423 2.302 28.935 1.00 93.50 194 GLY A N 1
ATOM 1459 C CA . GLY A 1 194 ? -2.085 2.995 30.177 1.00 93.50 194 GLY A CA 1
ATOM 1460 C C . GLY A 1 194 ? -2.778 4.354 30.312 1.00 93.50 194 GLY A C 1
ATOM 1461 O O . GLY A 1 194 ? -3.250 4.704 31.397 1.00 93.50 194 GLY A O 1
ATOM 1462 N N . PHE A 1 195 ? -2.899 5.112 29.219 1.00 94.75 195 PHE A N 1
ATOM 1463 C CA . PHE A 1 195 ? -3.682 6.348 29.189 1.00 94.75 195 PHE A CA 1
ATOM 1464 C C . PHE A 1 195 ? -5.169 6.090 29.465 1.00 94.75 195 PHE A C 1
ATOM 1466 O O . PHE A 1 195 ? -5.770 6.801 30.276 1.00 94.75 195 PHE A O 1
ATOM 1473 N N . LEU A 1 196 ? -5.760 5.071 28.836 1.00 95.31 196 LEU A N 1
ATOM 1474 C CA . LEU A 1 196 ? -7.171 4.734 29.023 1.00 95.31 196 LEU A CA 1
ATOM 1475 C C . LEU A 1 196 ? -7.477 4.286 30.453 1.00 95.31 196 LEU A C 1
ATOM 1477 O O . LEU A 1 196 ? -8.461 4.745 31.037 1.00 95.31 196 LEU A O 1
ATOM 1481 N N . SER A 1 197 ? -6.602 3.471 31.041 1.00 93.62 197 SER A N 1
ATOM 1482 C CA . SER A 1 197 ? -6.695 3.060 32.443 1.00 93.62 197 SER A CA 1
ATOM 1483 C C . SER A 1 197 ? -6.667 4.264 33.387 1.00 93.62 197 SER A C 1
ATOM 1485 O O . SER A 1 197 ? -7.573 4.435 34.201 1.00 93.62 197 SER A O 1
ATOM 1487 N N . LYS A 1 198 ? -5.706 5.182 33.212 1.00 93.25 198 LYS A N 1
ATOM 1488 C CA . LYS A 1 198 ? -5.574 6.374 34.068 1.00 93.25 198 LYS A CA 1
ATOM 1489 C C . LYS A 1 198 ? -6.712 7.384 33.900 1.00 93.25 198 LYS A C 1
ATOM 1491 O O . LYS A 1 198 ? -7.162 7.955 34.887 1.00 93.25 198 LYS A O 1
ATOM 1496 N N . LYS A 1 199 ? -7.151 7.654 32.664 1.00 93.56 199 LYS A N 1
ATOM 1497 C CA . LYS A 1 199 ? -8.119 8.730 32.369 1.00 93.56 199 LYS A CA 1
ATOM 1498 C C . LYS A 1 199 ? -9.575 8.279 32.445 1.00 93.56 199 LYS A C 1
ATOM 1500 O O . LYS A 1 199 ? -10.433 9.081 32.805 1.00 93.56 199 LYS A O 1
ATOM 1505 N N . TYR A 1 200 ? -9.858 7.032 32.076 1.00 92.06 200 TYR A N 1
ATOM 1506 C CA . TYR A 1 200 ? -11.220 6.502 31.971 1.00 92.06 200 TYR A CA 1
ATOM 1507 C C . TYR A 1 200 ? -11.492 5.333 32.927 1.00 92.06 200 TYR A C 1
ATOM 1509 O O . TYR A 1 200 ? -12.608 4.823 32.923 1.00 92.06 200 TYR A O 1
ATOM 1517 N N . GLY A 1 201 ? -10.508 4.887 33.720 1.00 92.44 201 GLY A N 1
ATOM 1518 C CA . GLY A 1 201 ? -10.642 3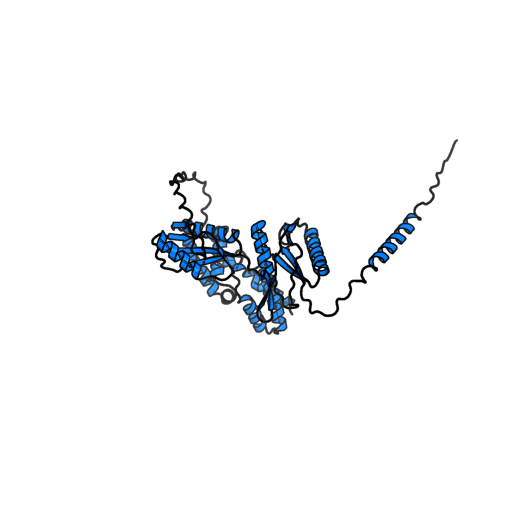.680 34.546 1.00 92.44 201 GLY A CA 1
ATOM 1519 C C . GLY A 1 201 ? -10.792 2.400 33.717 1.00 92.44 201 GLY A C 1
ATOM 1520 O O . GLY A 1 201 ? -11.253 1.386 34.231 1.00 92.44 201 GLY A O 1
ATOM 1521 N N . PHE A 1 202 ? -10.456 2.447 32.424 1.00 91.94 202 PHE A N 1
ATOM 1522 C CA . PHE A 1 202 ? -10.650 1.336 31.500 1.00 91.94 202 PHE A CA 1
ATOM 1523 C C . PHE A 1 202 ? -9.556 0.281 31.687 1.00 91.94 202 PHE A C 1
ATOM 1525 O O . PHE A 1 202 ? -8.373 0.561 31.490 1.00 91.94 202 PHE A O 1
ATOM 1532 N N . GLN A 1 203 ? -9.955 -0.940 32.036 1.00 90.31 203 GLN A N 1
ATOM 1533 C CA . GLN A 1 203 ? -9.072 -2.103 32.027 1.00 90.31 203 GLN A CA 1
ATOM 1534 C C . GLN A 1 203 ? -9.280 -2.852 30.715 1.00 90.31 203 GLN A C 1
ATOM 1536 O O . GLN A 1 203 ? -10.371 -3.346 30.438 1.00 90.31 203 GLN A O 1
ATOM 1541 N N . ALA A 1 204 ? -8.245 -2.875 29.883 1.00 81.06 204 ALA A N 1
ATOM 1542 C CA . ALA A 1 204 ? -8.310 -3.524 28.589 1.00 81.06 204 ALA A CA 1
ATOM 1543 C C . ALA A 1 204 ? -8.305 -5.052 28.773 1.00 81.06 204 ALA A C 1
ATOM 1545 O O . ALA A 1 204 ? -7.347 -5.605 29.304 1.00 81.06 204 ALA A O 1
ATOM 1546 N N . GLU A 1 205 ? -9.371 -5.728 28.340 1.00 87.25 205 GLU A N 1
ATOM 1547 C CA . GLU A 1 205 ? -9.424 -7.202 28.279 1.00 87.25 205 GLU A CA 1
ATOM 1548 C C . GLU A 1 205 ? -8.588 -7.754 27.116 1.00 87.25 205 GLU A C 1
ATOM 1550 O O . GLU A 1 205 ? -8.155 -8.904 27.130 1.00 87.25 205 GLU A O 1
ATOM 1555 N N . VAL A 1 206 ? -8.366 -6.917 26.102 1.00 87.56 206 VAL A N 1
ATOM 1556 C CA . VAL A 1 206 ? -7.568 -7.202 24.912 1.00 87.56 206 VAL A CA 1
ATOM 1557 C C . VAL A 1 206 ? -6.548 -6.093 24.711 1.00 87.56 206 VAL A C 1
ATOM 1559 O O . VAL A 1 206 ? -6.803 -4.937 25.048 1.00 87.56 206 VAL A O 1
ATOM 1562 N N . GLU A 1 207 ? -5.395 -6.436 24.147 1.00 87.19 207 GLU A N 1
ATOM 1563 C CA . GLU A 1 207 ? -4.362 -5.452 23.838 1.00 87.19 207 GLU A CA 1
ATOM 1564 C C . GLU A 1 207 ? -4.878 -4.420 22.824 1.00 87.19 207 GLU A C 1
ATOM 1566 O O . GLU A 1 207 ? -5.606 -4.745 21.877 1.00 87.19 207 GLU A O 1
ATOM 1571 N N . ALA A 1 208 ? -4.496 -3.155 23.012 1.00 92.50 208 ALA A N 1
ATOM 1572 C CA . ALA A 1 208 ? -4.759 -2.137 22.011 1.00 92.50 208 ALA A CA 1
ATOM 1573 C C . ALA A 1 208 ? -4.095 -2.496 20.680 1.00 92.50 208 ALA A C 1
ATOM 1575 O O . ALA A 1 208 ? -2.986 -3.010 20.637 1.00 92.50 208 ALA A O 1
ATOM 1576 N N . THR A 1 209 ? -4.774 -2.200 19.575 1.00 92.25 209 THR A N 1
ATOM 1577 C CA . THR A 1 209 ? -4.238 -2.413 18.231 1.00 92.25 209 THR A CA 1
ATOM 1578 C C . THR A 1 209 ? -3.935 -1.070 17.583 1.00 92.25 209 THR A C 1
ATOM 1580 O O . THR A 1 209 ? -4.856 -0.329 17.223 1.00 92.25 209 THR A O 1
ATOM 1583 N N . CYS A 1 210 ? -2.652 -0.765 17.393 1.00 93.12 210 CYS A N 1
ATOM 1584 C CA . CYS A 1 210 ? -2.205 0.389 16.617 1.00 93.12 210 CYS A CA 1
ATOM 1585 C C . CYS A 1 210 ? -2.038 0.036 15.131 1.00 93.12 210 CYS A C 1
ATOM 1587 O O . CYS A 1 210 ? -1.420 -0.959 14.761 1.00 93.12 210 CYS A O 1
ATOM 1589 N N . THR A 1 211 ? -2.649 0.842 14.266 1.00 90.31 211 THR A N 1
ATOM 1590 C CA . THR A 1 211 ? -2.648 0.692 12.811 1.00 90.31 211 THR A CA 1
ATOM 1591 C C . THR A 1 211 ? -1.792 1.794 12.198 1.00 90.31 211 THR A C 1
ATOM 1593 O O . THR A 1 211 ? -2.104 2.967 12.386 1.00 90.31 211 THR A O 1
ATOM 1596 N N . ILE A 1 212 ? -0.756 1.404 11.455 1.00 87.38 212 ILE A N 1
ATOM 1597 C CA . ILE A 1 212 ? 0.149 2.306 10.733 1.00 87.38 212 ILE A CA 1
ATOM 1598 C C . ILE A 1 212 ? -0.380 2.517 9.316 1.00 87.38 212 ILE A C 1
ATOM 1600 O O . ILE A 1 212 ? -0.769 1.559 8.647 1.00 87.38 212 ILE A O 1
ATOM 1604 N N . MET A 1 213 ? -0.360 3.760 8.856 1.00 85.94 213 MET A N 1
ATOM 1605 C CA . MET A 1 213 ? -0.690 4.167 7.496 1.00 85.94 213 MET A CA 1
ATOM 1606 C C . MET A 1 213 ? 0.429 5.030 6.936 1.00 85.94 213 MET A C 1
ATOM 1608 O O . MET A 1 213 ? 1.206 5.637 7.671 1.00 85.94 213 MET A O 1
ATOM 1612 N N . SER A 1 214 ? 0.519 5.076 5.615 1.00 78.69 214 SER A N 1
ATOM 1613 C CA . SER A 1 214 ? 1.595 5.788 4.938 1.00 78.69 214 SER A CA 1
ATOM 1614 C C . SER A 1 214 ? 1.301 7.268 4.694 1.00 78.69 214 SER A C 1
ATOM 1616 O O . SER A 1 214 ? 2.209 7.984 4.293 1.00 78.69 214 SER A O 1
ATOM 1618 N N . THR A 1 215 ? 0.056 7.710 4.914 1.00 80.44 215 THR A N 1
ATOM 1619 C CA . THR A 1 215 ? -0.369 9.113 4.783 1.00 80.44 215 THR A CA 1
ATOM 1620 C C . THR A 1 215 ? -1.346 9.508 5.885 1.00 80.44 215 THR A C 1
ATOM 1622 O O . THR A 1 215 ? -2.129 8.673 6.359 1.00 80.44 215 THR A O 1
ATOM 1625 N N . MET A 1 216 ? -1.334 10.787 6.270 1.00 87.12 216 MET A N 1
ATOM 1626 C CA . MET A 1 216 ? -2.225 11.316 7.313 1.00 87.12 216 MET A CA 1
ATOM 1627 C C . MET A 1 216 ? -3.686 11.172 6.883 1.00 87.12 216 MET A C 1
ATOM 1629 O O . MET A 1 216 ? -4.526 10.664 7.625 1.00 87.12 216 MET A O 1
ATOM 1633 N N . ARG A 1 217 ? -3.976 11.542 5.630 1.00 81.75 217 ARG A N 1
ATOM 1634 C CA . ARG A 1 217 ? -5.324 11.475 5.055 1.00 81.75 217 ARG A CA 1
ATOM 1635 C C . ARG A 1 217 ? -5.883 10.055 5.076 1.00 81.75 217 ARG A C 1
ATOM 1637 O O . ARG A 1 217 ? -7.058 9.856 5.387 1.00 81.75 217 ARG A O 1
ATOM 1644 N N . GLU A 1 218 ? -5.070 9.054 4.741 1.00 79.44 218 GLU A N 1
ATOM 1645 C CA . GLU A 1 218 ? -5.513 7.662 4.799 1.00 79.44 218 GLU A CA 1
ATOM 1646 C C . GLU A 1 218 ? -5.771 7.211 6.238 1.00 79.44 218 GLU A C 1
ATOM 1648 O O . GLU A 1 218 ? -6.805 6.589 6.495 1.00 79.44 218 GLU A O 1
ATOM 1653 N N . ALA A 1 219 ? -4.890 7.565 7.178 1.00 87.94 219 ALA A N 1
ATOM 1654 C CA . ALA A 1 219 ? -5.078 7.272 8.595 1.00 87.94 219 ALA A CA 1
ATOM 1655 C C . ALA A 1 219 ? -6.387 7.859 9.135 1.00 87.94 219 ALA A C 1
ATOM 1657 O O . ALA A 1 219 ? -7.182 7.129 9.729 1.00 87.94 219 ALA A O 1
ATOM 1658 N N . GLU A 1 220 ? -6.652 9.139 8.873 1.00 90.00 220 GLU A N 1
ATOM 1659 C CA . GLU A 1 220 ? -7.872 9.827 9.303 1.00 90.00 220 GLU A CA 1
ATOM 1660 C C . GLU A 1 220 ? -9.123 9.223 8.663 1.00 90.00 220 GLU A C 1
ATOM 1662 O O . GLU A 1 220 ? -10.113 8.958 9.351 1.00 90.00 220 GLU A O 1
ATOM 1667 N N . ARG A 1 221 ? -9.077 8.927 7.358 1.00 82.81 221 ARG A N 1
ATOM 1668 C CA . ARG A 1 221 ? -10.188 8.285 6.647 1.00 82.81 221 ARG A CA 1
ATOM 1669 C C . ARG A 1 221 ? -10.507 6.913 7.237 1.00 82.81 221 ARG A C 1
ATOM 1671 O O . ARG A 1 221 ? -11.673 6.610 7.484 1.00 82.81 221 ARG A O 1
ATOM 1678 N N . ILE A 1 222 ? -9.495 6.073 7.459 1.00 79.88 222 ILE A N 1
ATOM 1679 C CA . ILE A 1 222 ? -9.684 4.732 8.028 1.00 79.88 222 ILE A CA 1
ATOM 1680 C C . ILE A 1 222 ? -10.169 4.821 9.478 1.00 79.88 222 ILE A C 1
ATOM 1682 O O . ILE A 1 222 ? -11.067 4.066 9.860 1.00 79.88 222 ILE A O 1
ATOM 1686 N N . LEU A 1 223 ? -9.622 5.739 10.277 1.00 92.12 223 LEU A N 1
ATOM 1687 C CA . LEU A 1 223 ? -10.081 5.997 11.639 1.00 92.12 223 LEU A CA 1
ATOM 1688 C C . LEU A 1 223 ? -11.566 6.391 11.650 1.00 92.12 223 LEU A C 1
ATOM 1690 O O . LEU A 1 223 ? -12.359 5.750 12.339 1.00 92.12 223 LEU A O 1
ATOM 1694 N N . SER A 1 224 ? -11.959 7.366 10.827 1.00 85.00 224 SER A N 1
ATOM 1695 C CA . SER A 1 224 ? -13.349 7.819 10.692 1.00 85.00 224 SER A CA 1
ATOM 1696 C C . SER A 1 224 ? -14.291 6.680 10.284 1.00 85.00 224 SER A C 1
ATOM 1698 O O . SER A 1 224 ? -15.335 6.481 10.906 1.00 85.00 224 SER A O 1
ATOM 1700 N N . GLN A 1 225 ? -13.890 5.851 9.312 1.00 75.38 225 GLN A N 1
ATOM 1701 C CA . GLN A 1 225 ? -14.657 4.668 8.905 1.00 75.38 225 GLN A CA 1
ATOM 1702 C C . GLN A 1 225 ? -14.839 3.663 10.050 1.00 75.38 225 GLN A C 1
ATOM 1704 O O . GLN A 1 225 ? -15.928 3.110 10.212 1.00 75.38 225 GLN A O 1
ATOM 1709 N N . ARG A 1 226 ? -13.805 3.428 10.869 1.00 85.69 226 ARG A N 1
ATOM 1710 C CA . ARG A 1 226 ? -13.908 2.533 12.034 1.00 85.69 226 ARG A CA 1
ATOM 1711 C C . ARG A 1 226 ? -14.830 3.104 13.108 1.00 85.69 226 ARG A C 1
ATOM 1713 O O . ARG A 1 226 ? -15.675 2.373 13.617 1.00 85.69 226 ARG A O 1
ATOM 1720 N N . VAL A 1 227 ? -14.711 4.395 13.413 1.00 85.50 227 VAL A N 1
ATOM 1721 C CA . VAL A 1 227 ? -15.594 5.092 14.360 1.00 85.50 227 VAL A CA 1
ATOM 1722 C C . VAL A 1 227 ? -17.053 5.003 13.902 1.00 85.50 227 VAL A C 1
ATOM 1724 O O . VAL A 1 227 ? -17.924 4.618 14.684 1.00 85.50 227 VAL A O 1
ATOM 1727 N N . ALA A 1 228 ? -17.320 5.293 12.625 1.00 72.44 228 ALA A N 1
ATOM 1728 C CA . ALA A 1 228 ? -18.650 5.180 12.037 1.00 72.44 228 ALA A CA 1
ATOM 1729 C C . ALA A 1 228 ? -19.184 3.740 12.096 1.00 72.44 228 ALA A C 1
ATOM 1731 O O . ALA A 1 228 ? -20.331 3.535 12.484 1.00 72.44 228 ALA A O 1
ATOM 1732 N N . GLY A 1 229 ? -18.348 2.742 11.791 1.00 72.38 229 GLY A N 1
ATOM 1733 C CA . GLY A 1 229 ? -18.712 1.326 11.884 1.00 72.38 229 GLY A CA 1
ATOM 1734 C C . GLY A 1 229 ? -19.090 0.889 13.303 1.00 72.38 229 GLY A C 1
ATOM 1735 O O . GLY A 1 229 ? -20.084 0.190 13.486 1.00 72.38 229 GLY A O 1
ATOM 1736 N N . VAL A 1 230 ? -18.357 1.345 14.326 1.00 81.31 230 VAL A N 1
ATOM 1737 C CA . VAL A 1 230 ? -18.696 1.085 15.739 1.00 81.31 230 VAL A CA 1
ATOM 1738 C C . VAL A 1 230 ? -20.055 1.690 16.095 1.00 81.31 230 VAL A C 1
ATOM 1740 O O . VAL A 1 230 ? -20.903 0.993 16.653 1.00 81.31 230 VAL A O 1
ATOM 1743 N N . ARG A 1 231 ? -20.293 2.955 15.722 1.00 85.81 231 ARG A N 1
ATOM 1744 C CA . ARG A 1 231 ? -21.573 3.642 15.970 1.00 85.81 231 ARG A CA 1
ATOM 1745 C C . ARG A 1 231 ? -22.736 2.965 15.247 1.00 85.81 231 ARG A C 1
ATOM 1747 O O . ARG A 1 231 ? -23.784 2.748 15.846 1.00 85.81 231 ARG A O 1
ATOM 1754 N N . TYR A 1 232 ? -22.537 2.582 13.987 1.00 74.56 232 TYR A N 1
ATOM 1755 C CA . TYR A 1 232 ? -23.530 1.857 13.193 1.00 74.56 232 TYR A CA 1
ATOM 1756 C C . TYR A 1 232 ? -23.944 0.540 13.868 1.00 74.56 232 TYR A C 1
ATOM 1758 O O . TYR A 1 232 ? -25.123 0.197 13.905 1.00 74.56 232 TYR A O 1
ATOM 1766 N N . ASN A 1 233 ? -22.989 -0.158 14.490 1.00 74.94 233 ASN A N 1
ATOM 1767 C CA . ASN A 1 233 ? -23.236 -1.385 15.249 1.00 74.94 233 ASN A CA 1
ATOM 1768 C C . ASN A 1 233 ? -23.798 -1.148 16.662 1.00 74.94 233 ASN A C 1
ATOM 1770 O O . ASN A 1 233 ? -23.820 -2.074 17.468 1.00 74.94 233 ASN A O 1
ATOM 1774 N N . LYS A 1 234 ? -24.282 0.066 16.965 1.00 86.44 234 LYS A N 1
ATOM 1775 C CA . LYS A 1 234 ? -24.850 0.467 18.265 1.00 86.44 234 LYS A CA 1
ATOM 1776 C C . LYS A 1 234 ? -23.878 0.326 19.442 1.00 86.44 234 LYS A C 1
ATOM 1778 O O . LYS A 1 234 ? -24.304 0.252 20.593 1.00 86.44 234 LYS A O 1
ATOM 1783 N N . HIS A 1 235 ? -22.576 0.323 19.169 1.00 91.00 235 HIS A N 1
ATOM 1784 C CA . HIS A 1 235 ? -21.547 0.417 20.195 1.00 91.00 235 HIS A CA 1
ATOM 1785 C C . HIS A 1 235 ? -21.153 1.879 20.413 1.00 91.00 235 HIS A C 1
ATOM 1787 O O . HIS A 1 235 ? -21.236 2.723 19.515 1.00 91.00 235 HIS A O 1
ATOM 1793 N N . LYS A 1 236 ? -20.679 2.192 21.617 1.00 94.12 236 LYS A N 1
ATOM 1794 C CA . LYS A 1 236 ? -20.183 3.525 21.951 1.00 94.12 236 LYS A CA 1
ATOM 1795 C C . LYS A 1 236 ? -18.770 3.705 21.397 1.00 94.12 236 LYS A C 1
ATOM 1797 O O . LYS A 1 236 ? -17.846 3.029 21.836 1.00 94.12 236 LYS A O 1
ATOM 1802 N N . ALA A 1 237 ? -18.583 4.646 20.474 1.00 93.50 237 ALA A N 1
ATOM 1803 C CA . ALA A 1 237 ? -17.258 5.053 20.005 1.00 93.50 237 ALA A CA 1
ATOM 1804 C C . ALA A 1 237 ? -16.761 6.275 20.793 1.00 93.50 237 ALA A C 1
ATOM 1806 O O . ALA A 1 237 ? -17.409 7.323 20.780 1.00 93.50 237 ALA A O 1
ATOM 1807 N N . VAL A 1 238 ? -15.614 6.152 21.464 1.00 96.38 238 VAL A N 1
ATOM 1808 C CA . VAL A 1 238 ? -14.979 7.224 22.241 1.00 96.38 238 VAL A CA 1
ATOM 1809 C C . VAL A 1 238 ? -13.700 7.671 21.544 1.00 96.38 238 VAL A C 1
ATOM 1811 O O . VAL A 1 238 ? -12.668 7.006 21.611 1.00 96.38 238 VAL A O 1
ATOM 1814 N N . GLU A 1 239 ? -13.758 8.829 20.899 1.00 96.75 239 GLU A N 1
ATOM 1815 C CA . GLU A 1 239 ? -12.594 9.493 20.311 1.00 96.75 239 GLU A CA 1
ATOM 1816 C C . GLU A 1 239 ? -11.870 10.279 21.410 1.00 96.75 239 GLU A C 1
ATOM 1818 O O . GLU A 1 239 ? -12.383 11.257 21.953 1.00 96.75 239 GLU A O 1
ATOM 1823 N N . THR A 1 240 ? -10.692 9.810 21.816 1.00 96.12 240 THR A N 1
ATOM 1824 C CA . THR A 1 240 ? -10.045 10.280 23.055 1.00 96.12 240 THR A CA 1
ATOM 1825 C C . THR A 1 240 ? -9.197 11.539 22.890 1.00 96.12 240 THR A C 1
ATOM 1827 O O . THR A 1 240 ? -8.810 12.151 23.893 1.00 96.12 240 THR A O 1
ATOM 1830 N N . GLY A 1 241 ? -8.853 11.890 21.646 1.00 94.62 241 GLY A N 1
ATOM 1831 C CA . GLY A 1 241 ? -7.876 12.933 21.320 1.00 94.62 241 GLY A CA 1
ATOM 1832 C C . GLY A 1 241 ? -6.432 12.592 21.715 1.00 94.62 241 GLY A C 1
ATOM 1833 O O . GLY A 1 241 ? -5.554 13.451 21.620 1.00 94.62 241 GLY A O 1
ATOM 1834 N N . TRP A 1 242 ? -6.169 11.370 22.188 1.00 94.88 242 TRP A N 1
ATOM 1835 C CA . TRP A 1 242 ? -4.831 10.948 22.590 1.00 94.88 242 TRP A CA 1
ATOM 1836 C C . TRP A 1 242 ? -3.906 10.828 21.381 1.00 94.88 242 TRP A C 1
ATOM 1838 O O . TRP A 1 242 ? -4.309 10.292 20.352 1.00 94.88 242 TRP A O 1
ATOM 1848 N N . LYS A 1 243 ? -2.669 11.301 21.521 1.00 94.44 243 LYS A N 1
ATOM 1849 C CA . LYS A 1 243 ? -1.584 11.118 20.554 1.00 94.44 243 LYS A CA 1
ATOM 1850 C C . LYS A 1 243 ? -0.384 10.559 21.302 1.00 94.44 243 LYS A C 1
ATOM 1852 O O . LYS A 1 243 ? -0.153 10.956 22.446 1.00 94.44 243 LYS A O 1
ATOM 1857 N N . PHE A 1 244 ? 0.359 9.652 20.679 1.00 91.44 244 PHE A N 1
ATOM 1858 C CA . PHE A 1 244 ? 1.592 9.165 21.279 1.00 91.44 244 PHE A CA 1
ATOM 1859 C C . PHE A 1 244 ? 2.615 10.302 21.339 1.00 91.44 244 PHE A C 1
ATOM 1861 O O . PHE A 1 244 ? 2.864 10.973 20.342 1.00 91.44 244 PHE A O 1
ATOM 1868 N N . ASP A 1 245 ? 3.193 10.507 22.517 1.00 85.31 245 ASP A N 1
ATOM 1869 C CA . ASP A 1 245 ? 4.314 11.414 22.726 1.00 85.31 245 ASP A CA 1
ATOM 1870 C C . ASP A 1 245 ? 5.463 10.596 23.327 1.00 85.31 245 ASP A C 1
ATOM 1872 O O . ASP A 1 245 ? 5.365 10.182 24.491 1.00 85.31 245 ASP A O 1
ATOM 1876 N N . PRO A 1 246 ? 6.545 10.340 22.570 1.00 79.06 246 PRO A N 1
ATOM 1877 C CA . PRO A 1 246 ? 7.667 9.544 23.055 1.00 79.06 246 PRO A CA 1
ATOM 1878 C C . PRO A 1 246 ? 8.377 10.185 24.254 1.00 79.06 246 PRO A C 1
ATOM 1880 O O . PRO A 1 246 ? 9.040 9.479 25.010 1.00 79.06 246 PRO A O 1
ATOM 1883 N N . THR A 1 247 ? 8.230 11.498 24.462 1.00 80.75 247 THR A N 1
ATOM 1884 C CA . THR A 1 247 ? 8.827 12.209 25.602 1.00 80.75 247 THR A CA 1
ATOM 1885 C C . THR A 1 247 ? 8.031 12.028 26.896 1.00 80.75 247 THR A C 1
ATOM 1887 O O . THR A 1 247 ? 8.500 12.396 27.972 1.00 80.75 247 THR A O 1
ATOM 1890 N N . GLY A 1 248 ? 6.819 11.464 26.811 1.00 68.31 248 GLY A N 1
ATOM 1891 C CA . GLY A 1 248 ? 5.920 11.309 27.951 1.00 68.31 248 GLY A CA 1
ATOM 1892 C C . GLY A 1 248 ? 5.359 12.631 28.484 1.00 68.31 248 GLY A C 1
ATOM 1893 O O . GLY A 1 248 ? 4.748 12.636 29.552 1.00 68.31 248 GLY A O 1
ATOM 1894 N N . THR A 1 249 ? 5.534 13.745 27.764 1.00 65.94 249 THR A N 1
ATOM 1895 C CA . THR A 1 249 ? 5.065 15.072 28.191 1.00 65.94 249 THR A CA 1
ATOM 1896 C C . THR A 1 249 ? 3.641 15.394 27.752 1.00 65.94 249 THR A C 1
ATOM 1898 O O . THR A 1 249 ? 3.186 16.515 27.992 1.00 65.94 249 THR A O 1
ATOM 1901 N N . TYR A 1 250 ? 2.920 14.429 27.160 1.00 61.97 250 TYR A N 1
ATOM 1902 C CA . TYR A 1 250 ? 1.561 14.616 26.657 1.00 61.97 250 TYR A CA 1
ATOM 1903 C C . TYR A 1 250 ? 0.678 15.302 27.703 1.00 61.97 250 TYR A C 1
ATOM 1905 O O . TYR A 1 250 ? 0.212 14.700 28.675 1.00 61.97 250 TYR A O 1
ATOM 1913 N N . LYS A 1 251 ? 0.421 16.589 27.469 1.00 61.16 251 LYS A N 1
ATOM 1914 C CA . LYS A 1 251 ? -0.625 17.332 28.154 1.00 61.16 251 LYS A CA 1
ATOM 1915 C C . LYS A 1 251 ? -1.908 17.014 27.402 1.00 61.16 251 LYS A C 1
ATOM 1917 O O . LYS A 1 251 ? -1.979 17.323 26.212 1.00 61.16 251 LYS A O 1
ATOM 1922 N N . PRO A 1 252 ? -2.911 16.397 28.051 1.00 58.50 252 PRO A N 1
ATOM 1923 C CA . PRO A 1 252 ? -4.209 16.227 27.429 1.00 58.50 252 PRO A CA 1
ATOM 1924 C C . PRO A 1 252 ? -4.649 17.580 26.891 1.00 58.50 252 PRO A C 1
ATOM 1926 O O . PRO A 1 252 ? -4.703 18.547 27.655 1.00 58.50 252 PRO A O 1
ATOM 1929 N N . VAL A 1 253 ? -4.953 17.649 25.591 1.00 59.94 253 VAL A N 1
ATOM 1930 C CA . VAL A 1 253 ? -5.708 18.791 25.072 1.00 59.94 253 VAL A CA 1
ATOM 1931 C C . VAL A 1 253 ? -6.917 18.919 26.001 1.00 59.94 253 VAL A C 1
ATOM 1933 O O . VAL A 1 253 ? -7.540 17.881 26.288 1.00 59.94 253 VAL A O 1
ATOM 1936 N N . PRO A 1 254 ? -7.187 20.117 26.564 1.00 50.75 254 PRO A N 1
ATOM 1937 C CA . PRO A 1 254 ? -8.310 20.314 27.463 1.00 50.75 254 PRO A CA 1
ATOM 1938 C C . PRO A 1 254 ? -9.515 19.629 26.848 1.00 50.75 254 PRO A C 1
ATOM 1940 O O . PRO A 1 254 ? -9.781 19.826 25.660 1.00 50.75 254 PRO A O 1
ATOM 1943 N N . LYS A 1 255 ? -10.154 18.743 27.629 1.00 46.22 255 LYS A N 1
ATOM 1944 C CA . LYS A 1 255 ? -11.375 18.041 27.225 1.00 46.22 255 LYS A CA 1
ATOM 1945 C C . LYS A 1 255 ? -12.214 19.091 26.498 1.00 46.22 255 LYS A C 1
ATOM 1947 O O . LYS A 1 255 ? -12.480 20.104 27.150 1.00 46.22 255 LYS A O 1
ATOM 1952 N N . PRO A 1 256 ? -12.553 18.921 25.200 1.00 42.59 256 PRO A N 1
ATOM 1953 C CA . PRO A 1 256 ? -13.520 19.804 24.579 1.00 42.59 256 PRO A CA 1
ATOM 1954 C C . PRO A 1 256 ? -14.658 19.834 25.574 1.00 42.59 256 PRO A C 1
ATOM 1956 O O . PRO A 1 256 ? -15.140 18.759 25.960 1.00 42.59 256 PRO A O 1
ATOM 1959 N N . THR A 1 257 ? -14.952 21.013 26.128 1.00 37.38 257 THR A N 1
ATOM 1960 C CA . THR A 1 257 ? -16.107 21.176 27.000 1.00 37.38 257 THR A CA 1
ATOM 1961 C C . THR A 1 257 ? -17.203 20.462 26.240 1.00 37.38 257 THR A C 1
ATOM 1963 O O . THR A 1 257 ? -17.360 20.791 25.056 1.00 37.38 257 THR A O 1
ATOM 1966 N N . PRO A 1 258 ? -17.830 19.407 26.803 1.00 41.06 258 PRO A N 1
ATOM 1967 C CA . PRO A 1 258 ? -18.961 18.808 26.137 1.00 41.06 258 PRO A CA 1
ATOM 1968 C C . PRO A 1 258 ? -19.823 20.008 25.811 1.00 41.06 258 PRO A C 1
ATOM 1970 O O . PRO A 1 258 ? -20.240 20.721 26.729 1.00 41.06 258 PRO A O 1
ATOM 1973 N N . LYS A 1 259 ? -19.987 20.314 24.520 1.00 36.59 259 LYS A N 1
ATOM 1974 C CA . LYS A 1 259 ? -21.152 21.097 24.180 1.00 36.59 259 LYS A CA 1
ATOM 1975 C C . LYS A 1 259 ? -22.270 20.298 24.850 1.00 36.59 259 LYS A C 1
ATOM 1977 O O . LYS A 1 259 ? -22.243 19.060 24.744 1.00 36.59 259 LYS A O 1
ATOM 1982 N N . PRO A 1 260 ? -23.147 20.940 25.638 1.00 36.44 260 PRO A N 1
ATOM 1983 C CA . PRO A 1 260 ? -24.425 20.324 25.936 1.00 36.44 260 PRO A CA 1
ATOM 1984 C C . PRO A 1 260 ? -24.893 19.662 24.645 1.00 36.44 260 PRO A C 1
ATOM 1986 O O . PRO A 1 260 ? -24.603 20.181 23.561 1.00 36.44 260 PRO A O 1
ATOM 1989 N N . ASP A 1 261 ? -25.467 18.475 24.758 1.00 42.81 261 ASP A N 1
ATOM 1990 C CA . ASP A 1 261 ? -26.086 17.787 23.633 1.00 42.81 261 ASP A CA 1
ATOM 1991 C C . ASP A 1 261 ? -27.289 18.643 23.182 1.00 42.81 261 ASP A C 1
ATOM 1993 O O . ASP A 1 261 ? -28.435 18.386 23.520 1.00 42.81 261 ASP A O 1
ATOM 1997 N N . ASP A 1 262 ? -26.960 19.777 22.565 1.00 33.28 262 ASP A N 1
ATOM 1998 C CA . ASP A 1 262 ? -27.787 20.813 21.960 1.00 33.28 262 ASP A CA 1
ATOM 1999 C C . ASP A 1 262 ? -27.873 20.534 20.456 1.00 33.28 262 ASP A C 1
ATOM 2001 O O . ASP A 1 262 ? -28.329 21.387 19.697 1.00 33.28 262 ASP A O 1
ATOM 2005 N N . ASP A 1 263 ? -27.415 19.359 20.004 1.00 34.56 263 ASP A N 1
ATOM 2006 C CA . ASP A 1 263 ? -27.940 18.796 18.775 1.00 34.56 263 ASP A CA 1
ATOM 2007 C C . ASP A 1 263 ? -29.369 18.364 19.124 1.00 34.56 263 ASP A C 1
ATOM 2009 O O . ASP A 1 263 ? -29.544 17.382 19.854 1.00 34.56 263 ASP A O 1
ATOM 2013 N N . PRO A 1 264 ? -30.412 19.111 18.702 1.00 39.25 264 PRO A N 1
ATOM 2014 C CA . PRO A 1 264 ? -31.759 18.596 18.810 1.00 39.25 264 PRO A CA 1
ATOM 2015 C C . PRO A 1 264 ? -31.749 17.221 18.158 1.00 39.25 264 PRO A C 1
ATOM 2017 O O . PRO A 1 264 ? -31.259 17.067 17.034 1.00 39.25 264 PRO A O 1
ATOM 2020 N N . GLU A 1 265 ? -32.269 16.235 18.887 1.00 41.88 265 GLU A N 1
ATOM 2021 C CA . GLU A 1 265 ? -32.581 14.925 18.336 1.00 41.88 265 GLU A CA 1
ATOM 2022 C C . GLU A 1 265 ? -33.179 15.162 16.939 1.00 41.88 265 GLU A C 1
ATOM 2024 O O . GLU A 1 265 ? -34.144 15.934 16.836 1.00 41.88 265 GLU A O 1
ATOM 2029 N N . PRO A 1 266 ? -32.549 14.655 15.857 1.00 42.62 266 PRO A N 1
ATOM 2030 C CA . PRO A 1 266 ? -32.928 15.037 14.510 1.00 42.62 266 PRO A CA 1
ATOM 2031 C C . PRO A 1 266 ? -34.438 14.863 14.371 1.00 42.62 266 PRO A C 1
ATOM 2033 O O . PRO A 1 266 ? -34.936 13.787 14.727 1.00 42.62 266 PRO A O 1
ATOM 2036 N N . PRO A 1 267 ? -35.183 15.889 13.905 1.00 46.91 267 PRO A N 1
ATOM 2037 C CA . PRO A 1 267 ? -36.609 15.730 13.700 1.00 46.91 267 PRO A CA 1
ATOM 2038 C C . PRO A 1 267 ? -36.808 14.463 12.869 1.00 46.91 267 PRO A C 1
ATOM 2040 O O . PRO A 1 267 ? -36.027 14.238 11.932 1.00 46.91 267 PRO A O 1
ATOM 2043 N N . PRO A 1 268 ? -37.786 13.611 13.230 1.00 46.88 268 PRO A N 1
ATOM 2044 C CA . PRO A 1 268 ? -38.008 12.355 12.537 1.00 46.88 268 PRO A CA 1
ATOM 2045 C C . PRO A 1 268 ? -38.011 12.651 11.037 1.00 46.88 268 PRO A C 1
ATOM 2047 O O . PRO A 1 268 ? -38.721 13.571 10.612 1.00 46.88 268 PRO A O 1
ATOM 2050 N N . PRO A 1 269 ? -37.158 11.970 10.250 1.00 43.19 269 PRO A N 1
ATOM 2051 C CA . PRO A 1 269 ? -37.003 12.297 8.847 1.00 43.19 269 PRO A CA 1
ATOM 2052 C C . PRO A 1 269 ? -38.388 12.292 8.192 1.00 43.19 269 PRO A C 1
ATOM 2054 O O . PRO A 1 269 ? -39.195 11.407 8.507 1.00 43.19 269 PRO A O 1
ATOM 2057 N N . PRO A 1 270 ? -38.695 13.269 7.314 1.00 46.31 270 PRO A N 1
ATOM 2058 C CA . PRO A 1 270 ? -39.956 13.270 6.583 1.00 46.31 270 PRO A CA 1
ATOM 2059 C C . PRO A 1 270 ? -40.137 11.889 5.953 1.00 46.31 270 PRO A C 1
ATOM 2061 O O . PRO A 1 270 ? -39.129 11.321 5.521 1.00 46.31 270 PRO A O 1
ATOM 2064 N N . PRO A 1 271 ? -41.363 11.326 5.930 1.00 38.03 271 PRO A N 1
ATOM 2065 C CA . PRO A 1 271 ? -41.597 9.970 5.461 1.00 38.03 271 PRO A CA 1
ATOM 2066 C C . PRO A 1 271 ? -40.987 9.837 4.072 1.00 38.03 271 PRO A C 1
ATOM 2068 O O . PRO A 1 271 ? -41.486 10.380 3.085 1.00 38.03 271 PRO A O 1
ATOM 2071 N N . VAL A 1 272 ? -39.831 9.179 4.032 1.00 39.62 272 VAL A N 1
ATOM 2072 C CA . VAL A 1 272 ? -39.080 8.973 2.810 1.00 39.62 272 VAL A CA 1
ATOM 2073 C C . VAL A 1 272 ? -39.972 8.064 1.988 1.00 39.62 272 VAL A C 1
ATOM 2075 O O . VAL A 1 272 ? -40.266 6.944 2.411 1.00 39.62 272 VAL A O 1
ATOM 2078 N N . ALA A 1 273 ? -40.452 8.564 0.846 1.00 44.94 273 ALA A N 1
ATOM 2079 C CA . ALA A 1 273 ? -41.118 7.737 -0.150 1.00 44.94 273 ALA A CA 1
ATOM 2080 C C . ALA A 1 273 ? -40.306 6.439 -0.296 1.00 44.94 273 ALA A C 1
ATOM 2082 O O . ALA A 1 273 ? -39.080 6.540 -0.390 1.00 44.94 273 ALA A O 1
ATOM 2083 N N . PRO A 1 274 ? -40.934 5.252 -0.240 1.00 36.38 274 PRO A N 1
ATOM 2084 C CA . PRO A 1 274 ? -40.245 3.993 0.011 1.00 36.38 274 PRO A CA 1
ATOM 2085 C C . PRO A 1 274 ? -39.189 3.721 -1.063 1.00 36.38 274 PRO A C 1
ATOM 2087 O O . PRO A 1 274 ? -39.453 3.121 -2.101 1.00 36.38 274 PRO A O 1
ATOM 2090 N N . LYS A 1 275 ? -37.955 4.156 -0.800 1.00 43.00 275 LYS A N 1
ATOM 2091 C CA . LYS A 1 275 ? -36.766 3.561 -1.386 1.00 43.00 275 LYS A CA 1
ATOM 2092 C C . LYS A 1 275 ? -36.632 2.210 -0.710 1.00 43.00 275 LYS A C 1
ATOM 2094 O O . LYS A 1 275 ? -36.591 2.139 0.518 1.00 43.00 275 LYS A O 1
ATOM 2099 N N . ALA A 1 276 ? -36.615 1.156 -1.522 1.00 42.34 276 ALA A N 1
ATOM 2100 C CA . ALA A 1 276 ? -36.359 -0.201 -1.067 1.00 42.34 276 ALA A CA 1
ATOM 2101 C C . ALA A 1 276 ? -35.176 -0.201 -0.075 1.00 42.34 276 ALA A C 1
ATOM 2103 O O . ALA A 1 276 ? -34.181 0.487 -0.330 1.00 42.34 276 ALA A O 1
ATOM 2104 N N . PRO A 1 277 ? -35.296 -0.898 1.066 1.00 37.94 277 PRO A N 1
ATOM 2105 C CA . PRO A 1 277 ? -34.331 -0.797 2.150 1.00 37.94 277 PRO A CA 1
ATOM 2106 C C . PRO A 1 277 ? -32.958 -1.256 1.647 1.00 37.94 277 PRO A C 1
ATOM 2108 O O . PRO A 1 277 ? -32.851 -2.386 1.164 1.00 37.94 277 PRO A O 1
ATOM 2111 N N . PRO A 1 278 ? -31.894 -0.437 1.731 1.00 52.56 278 PRO A N 1
ATOM 2112 C CA . PRO A 1 278 ? -30.567 -0.963 1.510 1.00 52.56 278 PRO A CA 1
ATOM 2113 C C . PRO A 1 278 ? -30.138 -1.758 2.749 1.00 52.56 278 PRO A C 1
ATOM 2115 O O . PRO A 1 278 ? -30.338 -1.332 3.885 1.00 52.56 278 PRO A O 1
ATOM 2118 N N . SER A 1 279 ? -29.448 -2.865 2.485 1.00 49.72 279 SER A N 1
ATOM 2119 C CA . SER A 1 279 ? -28.447 -3.501 3.349 1.00 49.72 279 SER A CA 1
ATOM 2120 C C . SER A 1 279 ? -28.924 -4.292 4.575 1.00 49.72 279 SER A C 1
ATOM 2122 O O . SER A 1 279 ? -29.449 -3.760 5.550 1.00 49.72 279 SER A O 1
ATOM 2124 N N . GLN A 1 280 ? -28.609 -5.590 4.554 1.00 55.34 280 GLN A N 1
ATOM 2125 C CA . GLN A 1 280 ? -28.266 -6.359 5.751 1.00 55.34 280 GLN A CA 1
ATOM 2126 C C . GLN A 1 280 ? -27.341 -5.527 6.650 1.00 55.34 280 GLN A C 1
ATOM 2128 O O . GLN A 1 280 ? -26.374 -4.936 6.166 1.00 55.34 280 GLN A O 1
ATOM 2133 N N . SER A 1 281 ? -27.622 -5.477 7.953 1.00 63.22 281 SER A N 1
ATOM 2134 C CA . SER A 1 281 ? -26.738 -4.777 8.891 1.00 63.22 281 SER A CA 1
ATOM 2135 C C . SER A 1 281 ? -25.327 -5.384 8.869 1.00 63.22 281 SER A C 1
ATOM 2137 O O . SER A 1 281 ? -25.164 -6.587 8.684 1.00 63.22 281 SER A O 1
ATOM 2139 N N . LEU A 1 282 ? -24.297 -4.574 9.114 1.00 57.81 282 LEU A N 1
ATOM 2140 C CA . LEU A 1 282 ? -22.915 -5.007 9.379 1.00 57.81 282 LEU A CA 1
ATOM 2141 C C . LEU A 1 282 ? -22.831 -6.241 10.296 1.00 57.81 282 LEU A C 1
ATOM 2143 O O . LEU A 1 282 ? -22.092 -7.183 10.013 1.00 57.81 282 LEU A O 1
ATOM 2147 N N . ASN A 1 283 ? -23.634 -6.248 11.361 1.00 53.38 283 ASN A N 1
ATOM 2148 C CA . ASN A 1 283 ? -23.757 -7.364 12.295 1.00 53.38 283 ASN A CA 1
ATOM 2149 C C . ASN A 1 283 ? -24.361 -8.613 11.643 1.00 53.38 283 ASN A C 1
ATOM 2151 O O . ASN A 1 283 ? -23.948 -9.727 11.943 1.00 53.38 283 ASN A O 1
ATOM 2155 N N . GLU A 1 284 ? -25.312 -8.447 10.729 1.00 72.44 284 GLU A N 1
ATOM 2156 C CA . GLU A 1 284 ? -25.908 -9.546 9.975 1.00 72.44 284 GLU A CA 1
ATOM 2157 C C . GLU A 1 284 ? -24.928 -10.140 8.958 1.00 72.44 284 GLU A C 1
ATOM 2159 O O . GLU A 1 284 ? -24.832 -11.364 8.870 1.00 72.44 284 GLU A O 1
ATOM 2164 N N . PHE A 1 285 ? -24.134 -9.312 8.269 1.00 77.00 285 PHE A N 1
ATOM 2165 C CA . PHE A 1 285 ? -23.035 -9.816 7.445 1.00 77.00 285 PHE A CA 1
ATOM 2166 C C . PHE A 1 285 ? -22.008 -10.549 8.312 1.00 77.00 285 PHE A C 1
ATOM 2168 O O . PHE A 1 285 ? -21.689 -11.699 8.031 1.00 77.00 285 PHE A O 1
ATOM 2175 N N . ALA A 1 286 ? -21.515 -9.925 9.386 1.00 65.12 286 ALA A N 1
ATOM 2176 C CA . ALA A 1 286 ? -20.500 -10.517 10.256 1.00 65.12 286 ALA A CA 1
ATOM 2177 C C . ALA A 1 286 ? -20.966 -11.835 10.898 1.00 65.12 286 ALA A C 1
ATOM 2179 O O . ALA A 1 286 ? -20.176 -12.772 10.992 1.00 65.12 286 ALA A O 1
ATOM 2180 N N . ALA A 1 287 ? -22.239 -11.930 11.294 1.00 71.62 287 ALA A N 1
ATOM 2181 C CA . ALA A 1 287 ? -22.795 -13.120 11.931 1.00 71.62 287 ALA A CA 1
ATOM 2182 C C . ALA A 1 287 ? -23.185 -14.226 10.938 1.00 71.62 287 ALA A C 1
ATOM 2184 O O . ALA A 1 287 ? -23.036 -15.402 11.263 1.00 71.62 287 ALA A O 1
ATOM 2185 N N . LYS A 1 288 ? -23.705 -13.881 9.751 1.00 84.75 288 LYS A N 1
ATOM 2186 C CA . LYS A 1 288 ? -24.272 -14.871 8.818 1.00 84.75 288 LYS A CA 1
ATOM 2187 C C . LYS A 1 288 ? -23.389 -15.132 7.612 1.00 84.75 288 LYS A C 1
ATOM 2189 O O . LYS A 1 288 ? -23.187 -16.283 7.250 1.00 84.75 288 LYS A O 1
ATOM 2194 N N . GLU A 1 289 ? -22.880 -14.088 6.971 1.00 85.50 289 GLU A N 1
ATOM 2195 C CA . GLU A 1 289 ? -22.225 -14.226 5.671 1.00 85.50 289 GLU A CA 1
ATOM 2196 C C . GLU A 1 289 ? -20.701 -14.272 5.763 1.00 85.50 289 GLU A C 1
ATOM 2198 O O . GLU A 1 289 ? -20.064 -15.039 5.050 1.00 85.50 289 GLU A O 1
ATO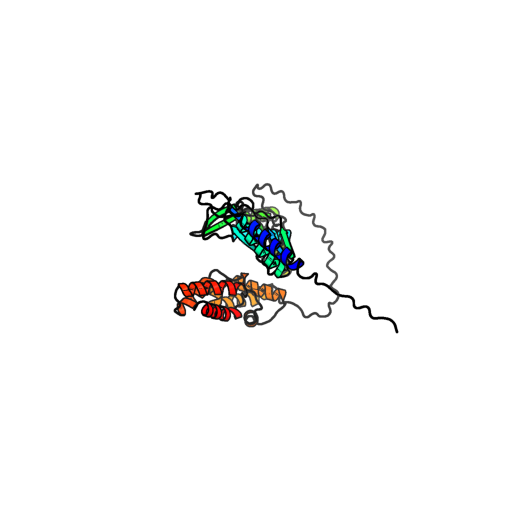M 2203 N N . GLY A 1 290 ? -20.102 -13.521 6.684 1.00 86.75 290 GLY A N 1
ATOM 2204 C CA . GLY A 1 290 ? -18.663 -13.496 6.912 1.00 86.75 290 GLY A CA 1
ATOM 2205 C C . GLY A 1 290 ? -18.043 -14.895 7.043 1.00 86.75 290 GLY A C 1
ATOM 2206 O O . GLY A 1 290 ? -17.117 -15.210 6.289 1.00 86.75 290 GLY A O 1
ATOM 2207 N N . PRO A 1 291 ? -18.584 -15.769 7.917 1.00 89.88 291 PRO A N 1
ATOM 2208 C CA . PRO A 1 291 ? -18.149 -17.159 8.020 1.00 89.88 291 PRO A CA 1
ATOM 2209 C C . PRO A 1 291 ? -18.333 -17.954 6.723 1.00 89.88 291 PRO A C 1
ATOM 2211 O O . PRO A 1 291 ? -17.473 -18.766 6.394 1.00 89.88 291 PRO A O 1
ATOM 2214 N N . LEU A 1 292 ? -19.402 -17.702 5.957 1.00 92.75 292 LEU A N 1
ATOM 2215 C CA . LEU A 1 292 ? -19.645 -18.366 4.671 1.00 92.75 292 LEU A CA 1
ATOM 2216 C C . LEU A 1 292 ? -18.617 -17.954 3.615 1.00 92.75 292 LEU A C 1
ATOM 2218 O O . LEU A 1 292 ? -18.172 -18.805 2.852 1.00 92.75 292 LEU A O 1
ATOM 2222 N N . VAL A 1 293 ? -18.198 -16.683 3.576 1.00 93.06 293 VAL A N 1
ATOM 2223 C CA . VAL A 1 293 ? -17.146 -16.229 2.648 1.00 93.06 293 VAL A CA 1
ATOM 2224 C C . VAL A 1 293 ? -15.795 -16.840 3.006 1.00 93.06 293 VAL A C 1
ATOM 2226 O O . VAL A 1 293 ? -15.074 -17.311 2.123 1.00 93.06 293 VAL A O 1
ATOM 2229 N N . LEU A 1 294 ? -15.463 -16.870 4.299 1.00 89.38 294 LEU A N 1
ATOM 2230 C CA . LEU A 1 294 ? -14.255 -17.533 4.789 1.00 89.38 294 LEU A CA 1
ATOM 2231 C C . LEU A 1 294 ? -14.247 -19.016 4.425 1.00 89.38 294 LEU A C 1
ATOM 2233 O O . LEU A 1 294 ? -13.255 -19.511 3.896 1.00 89.38 294 LEU A O 1
ATOM 2237 N N . ASP A 1 295 ? -15.345 -19.714 4.701 1.00 93.75 295 ASP A N 1
ATOM 2238 C CA . ASP A 1 295 ? -15.496 -21.138 4.420 1.00 93.75 295 ASP A CA 1
ATOM 2239 C C . ASP A 1 295 ? -15.450 -21.422 2.913 1.00 93.75 295 ASP A C 1
ATOM 2241 O O . ASP A 1 295 ? -14.733 -22.321 2.482 1.00 93.75 295 ASP A O 1
ATOM 2245 N N . TYR A 1 296 ? -16.107 -20.597 2.094 1.00 94.00 296 TYR A N 1
ATOM 2246 C CA . TYR A 1 296 ? -16.033 -20.672 0.634 1.00 94.00 296 TYR A CA 1
ATOM 2247 C C . TYR A 1 296 ? -14.587 -20.553 0.131 1.00 94.00 296 TYR A C 1
ATOM 2249 O O . TYR A 1 296 ? -14.135 -21.384 -0.655 1.00 94.00 296 TYR A O 1
ATOM 2257 N N . CYS A 1 297 ? -13.836 -19.561 0.618 1.00 94.62 297 CYS A N 1
ATOM 2258 C CA . CYS A 1 297 ? -12.433 -19.380 0.246 1.00 94.62 297 CYS A CA 1
ATOM 2259 C C . CYS A 1 297 ? -11.543 -20.536 0.731 1.00 94.62 297 CYS A C 1
ATOM 2261 O O . CYS A 1 297 ? -10.673 -20.992 -0.007 1.00 94.62 297 CYS A O 1
ATOM 2263 N N . ARG A 1 298 ? -11.770 -21.045 1.949 1.00 94.25 298 ARG A N 1
ATOM 2264 C CA . ARG A 1 298 ? -10.988 -22.147 2.537 1.00 94.25 298 ARG A CA 1
ATOM 2265 C C . ARG A 1 298 ? -11.259 -23.495 1.873 1.00 94.25 298 ARG A C 1
ATOM 2267 O O . ARG A 1 298 ? -10.337 -24.297 1.750 1.00 94.25 298 ARG A O 1
ATOM 2274 N N . LYS A 1 299 ? -12.502 -23.752 1.457 1.00 94.88 299 LYS A N 1
ATOM 2275 C CA . LYS A 1 299 ? -12.907 -24.996 0.785 1.00 94.88 299 LYS A CA 1
ATOM 2276 C C . LYS A 1 299 ? -12.355 -25.113 -0.625 1.00 94.88 299 LYS A C 1
ATOM 2278 O O . LYS A 1 299 ? -12.148 -26.231 -1.086 1.00 94.88 299 LYS A O 1
ATOM 2283 N N . ASP A 1 300 ? -12.117 -23.992 -1.302 1.00 91.62 300 ASP A N 1
ATOM 2284 C CA . ASP A 1 300 ? -11.481 -23.994 -2.612 1.00 91.62 300 ASP A CA 1
ATOM 2285 C C . ASP A 1 300 ? -9.942 -24.063 -2.455 1.00 91.62 300 ASP A C 1
ATOM 2287 O O . ASP A 1 300 ? -9.315 -23.120 -1.951 1.00 91.62 300 ASP A O 1
ATOM 2291 N N . PRO A 1 301 ? -9.288 -25.162 -2.883 1.00 89.19 301 PRO A N 1
ATOM 2292 C CA . PRO A 1 301 ? -7.843 -25.330 -2.720 1.00 89.19 301 PRO A CA 1
ATOM 2293 C C . PRO A 1 301 ? -7.011 -24.337 -3.535 1.00 89.19 301 PRO A C 1
ATOM 2295 O O . PRO A 1 301 ? -5.834 -24.137 -3.241 1.00 89.19 301 PRO A O 1
ATOM 2298 N N . MET A 1 302 ? -7.576 -23.760 -4.599 1.00 89.94 302 MET A N 1
ATOM 2299 C CA . MET A 1 302 ? -6.924 -22.708 -5.370 1.00 89.94 302 MET A CA 1
ATOM 2300 C C . MET A 1 302 ? -7.030 -21.384 -4.619 1.00 89.94 302 MET A C 1
ATOM 2302 O O . MET A 1 302 ? -6.014 -20.719 -4.431 1.00 89.94 302 MET A O 1
ATOM 2306 N N . LEU A 1 303 ? -8.229 -21.012 -4.161 1.00 90.56 303 LEU A N 1
ATOM 2307 C CA . LEU A 1 303 ? -8.436 -19.721 -3.498 1.00 90.56 303 LEU A CA 1
ATOM 2308 C C . LEU A 1 303 ? -7.651 -19.614 -2.194 1.00 90.56 303 LEU A C 1
ATOM 2310 O O . LEU A 1 303 ? -6.915 -18.649 -2.014 1.00 90.56 303 LEU A O 1
ATOM 2314 N N . SER A 1 304 ? -7.731 -20.631 -1.340 1.00 92.19 304 SER A N 1
ATOM 2315 C CA . SER A 1 304 ? -7.001 -20.683 -0.066 1.00 92.19 304 SER A CA 1
ATOM 2316 C C . SER A 1 304 ? -5.477 -20.642 -0.203 1.00 92.19 304 SER A C 1
ATOM 2318 O O . SER A 1 304 ? -4.792 -20.246 0.735 1.00 92.19 304 SER A O 1
ATOM 2320 N N . LYS A 1 305 ? -4.931 -21.049 -1.356 1.00 89.94 305 LYS A N 1
ATOM 2321 C CA . LYS A 1 305 ? -3.491 -20.968 -1.637 1.00 89.94 305 LYS A CA 1
ATOM 2322 C C . LYS A 1 305 ? -3.060 -19.622 -2.193 1.00 89.94 305 LYS A C 1
ATOM 2324 O O . LYS A 1 305 ? -1.882 -19.307 -2.123 1.00 89.94 305 LYS A O 1
ATOM 2329 N N . ILE A 1 306 ? -3.968 -18.878 -2.812 1.00 90.75 306 ILE A N 1
ATOM 2330 C CA . ILE A 1 306 ? -3.636 -17.659 -3.555 1.00 90.75 306 ILE A CA 1
ATOM 2331 C C . ILE A 1 306 ? -3.989 -16.406 -2.759 1.00 90.75 306 ILE A C 1
ATOM 2333 O O . ILE A 1 306 ? -3.288 -15.399 -2.859 1.00 90.75 306 ILE A O 1
ATOM 2337 N N . PHE A 1 307 ? -5.071 -16.461 -1.988 1.00 93.06 307 PHE A N 1
ATOM 2338 C CA . PHE A 1 307 ? -5.627 -15.312 -1.298 1.00 93.06 307 PHE A CA 1
ATOM 2339 C C . PHE A 1 307 ? -5.634 -15.515 0.215 1.00 93.06 307 PHE A C 1
ATOM 2341 O O . PHE A 1 307 ? -5.930 -16.600 0.716 1.00 93.06 307 PHE A O 1
ATOM 2348 N N . ASP A 1 308 ? -5.426 -14.424 0.948 1.00 89.94 308 ASP A N 1
ATOM 2349 C CA . ASP A 1 308 ? -5.774 -14.359 2.364 1.00 89.94 308 ASP A CA 1
ATOM 2350 C C . ASP A 1 308 ? -7.305 -14.346 2.475 1.00 89.94 308 ASP A C 1
ATOM 2352 O O . ASP A 1 308 ? -7.964 -13.344 2.176 1.00 89.94 308 ASP A O 1
ATOM 2356 N N . CYS A 1 309 ? -7.890 -15.469 2.900 1.00 92.31 309 CYS A N 1
ATOM 2357 C CA . CYS A 1 309 ? -9.343 -15.620 2.974 1.00 92.31 309 CYS A CA 1
ATOM 2358 C C . CYS A 1 309 ? -10.027 -14.574 3.867 1.00 92.31 309 CYS A C 1
ATOM 2360 O O . CYS A 1 309 ? -11.180 -14.222 3.612 1.00 92.31 309 CYS A O 1
ATOM 2362 N N . SER A 1 310 ? -9.330 -14.021 4.863 1.00 86.94 310 SER A N 1
ATOM 2363 C CA . SER A 1 310 ? -9.863 -12.941 5.706 1.00 86.94 310 SER A CA 1
ATOM 2364 C C . SER A 1 310 ? -9.972 -11.635 4.919 1.00 86.94 310 SER A C 1
ATOM 2366 O O . SER A 1 310 ? -10.919 -10.862 5.081 1.00 86.94 310 SER A O 1
ATOM 2368 N N . ARG A 1 311 ? -9.033 -11.396 4.000 1.00 85.12 311 ARG A N 1
ATOM 2369 C CA . ARG A 1 311 ? -9.093 -10.257 3.079 1.00 85.12 311 ARG A CA 1
ATOM 2370 C C . ARG A 1 311 ? -10.122 -10.469 1.974 1.00 85.12 311 ARG A C 1
ATOM 2372 O O . ARG A 1 311 ? -10.791 -9.507 1.613 1.00 85.12 311 ARG A O 1
ATOM 2379 N N . VAL A 1 312 ? -10.327 -11.703 1.504 1.00 92.62 312 VAL A N 1
ATOM 2380 C CA . VAL A 1 312 ? -11.437 -12.039 0.587 1.00 92.62 312 VAL A CA 1
ATOM 2381 C C . VAL A 1 312 ? -12.785 -11.723 1.238 1.00 92.62 312 VAL A C 1
ATOM 2383 O O . VAL A 1 312 ? -13.609 -11.035 0.635 1.00 92.62 312 VAL A O 1
ATOM 2386 N N . GLN A 1 313 ? -12.987 -12.150 2.491 1.00 92.75 313 GLN A N 1
ATOM 2387 C CA . GLN A 1 313 ? -14.172 -11.803 3.282 1.00 92.75 313 GLN A CA 1
ATOM 2388 C C . GLN A 1 313 ? -14.387 -10.287 3.339 1.00 92.75 313 GLN A C 1
ATOM 2390 O O . GLN A 1 313 ? -15.500 -9.810 3.114 1.00 92.75 313 GLN A O 1
ATOM 2395 N N . ARG A 1 314 ? -13.318 -9.520 3.584 1.00 84.62 314 ARG A N 1
ATOM 2396 C CA . ARG A 1 314 ? -13.373 -8.055 3.621 1.00 84.62 314 ARG A CA 1
ATOM 2397 C C . ARG A 1 314 ? -13.710 -7.431 2.263 1.00 84.62 314 ARG A C 1
ATOM 2399 O O . ARG A 1 314 ? -14.482 -6.479 2.227 1.00 84.62 314 ARG A O 1
ATOM 2406 N N . SER A 1 315 ? -13.178 -7.953 1.157 1.00 88.69 315 SER A N 1
ATOM 2407 C CA . SER A 1 315 ? -13.516 -7.470 -0.190 1.00 88.69 315 SER A CA 1
ATOM 2408 C C . SER A 1 315 ? -14.990 -7.701 -0.530 1.00 88.69 315 SER A C 1
ATOM 2410 O O . SER A 1 315 ? -15.638 -6.801 -1.061 1.00 88.69 315 SER A O 1
ATOM 2412 N N . VAL A 1 316 ? -15.541 -8.870 -0.186 1.00 92.12 316 VAL A N 1
ATOM 2413 C CA . VAL A 1 316 ? -16.973 -9.163 -0.380 1.00 92.12 316 VAL A CA 1
ATOM 2414 C C . VAL A 1 316 ? -17.837 -8.238 0.473 1.00 92.12 316 VAL A C 1
ATOM 2416 O O . VAL A 1 316 ? -18.805 -7.670 -0.029 1.00 92.12 316 VAL A O 1
ATOM 2419 N N . TYR A 1 317 ? -17.458 -8.042 1.738 1.00 86.81 317 TYR A N 1
ATOM 2420 C CA . TYR A 1 317 ? -18.127 -7.103 2.634 1.00 86.81 317 TYR A CA 1
ATOM 2421 C C . TYR A 1 317 ? -18.180 -5.689 2.037 1.00 86.81 317 TYR A C 1
ATOM 2423 O O . TYR A 1 317 ? -19.262 -5.122 1.896 1.00 86.81 317 TYR A O 1
ATOM 2431 N N . ASN A 1 318 ? -17.028 -5.143 1.628 1.00 81.69 318 ASN A N 1
ATOM 2432 C CA . ASN A 1 318 ? -16.952 -3.806 1.036 1.00 81.69 318 ASN A CA 1
ATOM 2433 C C . ASN A 1 318 ? -17.845 -3.697 -0.208 1.00 81.69 318 ASN A C 1
ATOM 2435 O O . ASN A 1 318 ? -18.628 -2.757 -0.314 1.00 81.69 318 ASN A O 1
ATOM 2439 N N . TYR A 1 319 ? -17.797 -4.697 -1.097 1.00 87.12 319 TYR A N 1
ATOM 2440 C CA . TYR A 1 319 ? -18.636 -4.723 -2.294 1.00 87.12 319 TYR A CA 1
ATOM 2441 C C . TYR A 1 319 ? -20.130 -4.652 -1.953 1.00 87.12 319 TYR A C 1
ATOM 2443 O O . TYR A 1 319 ? -20.859 -3.846 -2.535 1.00 87.12 319 TYR A O 1
ATOM 2451 N N . ARG A 1 320 ? -20.597 -5.463 -0.995 1.00 87.81 320 ARG A N 1
ATOM 2452 C CA . ARG A 1 320 ? -22.009 -5.459 -0.586 1.00 87.81 320 ARG A CA 1
ATOM 2453 C C . ARG A 1 320 ? -22.434 -4.143 0.041 1.00 87.81 320 ARG A C 1
ATOM 2455 O O . ARG A 1 320 ? -23.535 -3.685 -0.249 1.00 87.81 320 ARG A O 1
ATOM 2462 N N . MET A 1 321 ? -21.578 -3.532 0.855 1.00 77.69 321 MET A N 1
ATOM 2463 C CA . MET A 1 321 ? -21.866 -2.228 1.453 1.00 77.69 321 MET A CA 1
ATOM 2464 C C . MET A 1 321 ? -21.985 -1.126 0.402 1.00 77.69 321 MET A C 1
ATOM 2466 O O . MET A 1 321 ? -22.866 -0.280 0.505 1.00 77.69 321 MET A O 1
ATOM 2470 N N . GLU A 1 322 ? -21.127 -1.151 -0.616 1.00 77.06 322 GLU A N 1
ATOM 2471 C CA . GLU A 1 322 ? -21.130 -0.156 -1.691 1.00 77.06 322 GLU A CA 1
ATOM 2472 C C . GLU A 1 322 ? -22.319 -0.323 -2.648 1.00 77.06 322 GLU A C 1
ATOM 2474 O O . GLU A 1 322 ? -22.873 0.668 -3.119 1.00 77.06 322 GLU A O 1
ATOM 2479 N N . HIS A 1 323 ? -22.733 -1.563 -2.926 1.00 81.62 323 HIS A N 1
ATOM 2480 C CA . HIS A 1 323 ? -23.697 -1.860 -3.993 1.00 81.62 323 HIS A CA 1
ATOM 2481 C C . HIS A 1 323 ? -25.070 -2.316 -3.486 1.00 81.62 323 HIS A C 1
ATOM 2483 O O . HIS A 1 323 ? -25.979 -2.519 -4.289 1.00 81.62 323 HIS A O 1
ATOM 2489 N N . GLY A 1 324 ? -25.232 -2.540 -2.179 1.00 80.31 324 GLY A N 1
ATOM 2490 C CA . GLY A 1 324 ? -26.459 -3.091 -1.595 1.00 80.31 324 GLY A CA 1
ATOM 2491 C C . GLY A 1 324 ? -26.842 -4.471 -2.147 1.00 80.31 324 GLY A C 1
ATOM 2492 O O . GLY A 1 324 ? -28.012 -4.843 -2.100 1.00 80.31 324 GLY A O 1
ATOM 2493 N N . SER A 1 325 ? -25.887 -5.216 -2.714 1.00 80.69 325 SER A N 1
ATOM 2494 C CA . SER A 1 325 ? -26.163 -6.482 -3.400 1.00 80.69 325 SER A CA 1
ATOM 2495 C C . SER A 1 325 ? -26.483 -7.593 -2.401 1.00 80.69 325 SER A C 1
ATOM 2497 O O . SER A 1 325 ? -25.739 -7.812 -1.444 1.00 80.69 325 SER A O 1
ATOM 2499 N N . SER A 1 326 ? -27.552 -8.344 -2.668 1.00 83.94 326 SER A N 1
ATOM 2500 C CA . SER A 1 326 ? -27.936 -9.586 -1.977 1.00 83.94 326 SER A CA 1
ATOM 2501 C C . SER A 1 326 ? -27.649 -10.837 -2.817 1.00 83.94 326 SER A C 1
ATOM 2503 O O . SER A 1 326 ? -28.111 -11.930 -2.499 1.00 83.94 326 SER A O 1
ATOM 2505 N N . GLU A 1 327 ? -26.872 -10.697 -3.897 1.00 87.06 327 GLU A N 1
ATOM 2506 C CA . GLU A 1 327 ? -26.586 -11.803 -4.810 1.00 87.06 327 GLU A CA 1
ATOM 2507 C C . GLU A 1 327 ? -25.857 -12.961 -4.120 1.00 87.06 327 GLU A C 1
ATOM 2509 O O . GLU A 1 327 ? -25.088 -12.726 -3.184 1.00 87.06 327 GLU A O 1
ATOM 2514 N N . PRO A 1 328 ? -26.027 -14.210 -4.589 1.00 91.56 328 PRO A N 1
ATOM 2515 C CA . PRO A 1 328 ? -25.273 -15.344 -4.070 1.00 91.56 328 PRO A CA 1
ATOM 2516 C C . PRO A 1 328 ? -23.761 -15.128 -4.190 1.00 91.56 328 PRO A C 1
ATOM 2518 O O . PRO A 1 328 ? -23.278 -14.624 -5.204 1.00 91.56 328 PRO A O 1
ATOM 2521 N N . LEU A 1 329 ? -22.997 -15.586 -3.197 1.00 89.12 329 LEU A N 1
ATOM 2522 C CA . LEU A 1 329 ? -21.541 -15.416 -3.154 1.00 89.12 329 LEU A CA 1
ATOM 2523 C C . LEU A 1 329 ? -20.832 -15.916 -4.429 1.00 89.12 329 LEU A C 1
ATOM 2525 O O . LEU A 1 329 ? -19.943 -15.252 -4.957 1.00 89.12 329 LEU A O 1
ATOM 2529 N N . ALA A 1 330 ? -21.271 -17.051 -4.978 1.00 89.38 330 ALA A N 1
ATOM 2530 C CA . ALA A 1 330 ? -20.735 -17.586 -6.230 1.00 89.38 330 ALA A CA 1
ATOM 2531 C C . ALA A 1 330 ? -20.958 -16.642 -7.432 1.00 89.38 330 ALA A C 1
ATOM 2533 O O . ALA A 1 330 ? -20.101 -16.555 -8.313 1.00 89.38 330 ALA A O 1
ATOM 2534 N N . SER A 1 331 ? -22.073 -15.900 -7.460 1.00 92.50 331 SER A N 1
ATOM 2535 C CA . SER A 1 331 ? -22.360 -14.887 -8.491 1.00 92.50 331 SER A CA 1
ATOM 2536 C C . SER A 1 331 ? -21.337 -13.754 -8.439 1.00 92.50 331 SER A C 1
ATOM 2538 O O . SER A 1 331 ? -20.778 -13.367 -9.462 1.00 92.50 331 SER A O 1
ATOM 2540 N N . LEU A 1 332 ? -21.012 -13.283 -7.231 1.00 91.56 332 LEU A N 1
ATOM 2541 C CA . LEU A 1 332 ? -20.062 -12.188 -7.032 1.00 91.56 332 LEU A CA 1
ATOM 2542 C C . LEU A 1 332 ? -18.672 -12.498 -7.610 1.00 91.56 332 LEU A C 1
ATOM 2544 O O . LEU A 1 332 ? -18.044 -11.638 -8.229 1.00 91.56 332 LEU A O 1
ATOM 2548 N N . PHE A 1 333 ? -18.206 -13.738 -7.449 1.00 91.00 333 PHE A N 1
ATOM 2549 C CA . PHE A 1 333 ? -16.901 -14.164 -7.958 1.00 91.00 333 PHE A CA 1
ATOM 2550 C C . PHE A 1 333 ? -16.901 -14.520 -9.448 1.00 91.00 333 PHE A C 1
ATOM 2552 O O . PHE A 1 333 ? -15.873 -14.370 -10.108 1.00 91.00 333 PHE A O 1
ATOM 2559 N N . THR A 1 334 ? -18.031 -14.982 -9.990 1.00 89.12 334 THR A N 1
ATOM 2560 C CA . THR A 1 334 ? -18.148 -15.342 -11.413 1.00 89.12 334 THR A CA 1
ATOM 2561 C C . THR A 1 334 ? -18.376 -14.128 -12.312 1.00 89.12 334 THR A C 1
ATOM 2563 O O . THR A 1 334 ? -17.877 -14.112 -13.433 1.00 89.12 334 THR A O 1
ATOM 2566 N N . GLN A 1 335 ? -19.059 -13.095 -11.813 1.00 89.62 335 GLN A N 1
ATOM 2567 C CA . GLN A 1 335 ? -19.412 -11.885 -12.566 1.00 89.62 335 GLN A CA 1
ATOM 2568 C C . GLN A 1 335 ? -18.404 -10.733 -12.418 1.00 89.62 335 GLN A C 1
ATOM 2570 O O . GLN A 1 335 ? -18.746 -9.596 -12.722 1.00 89.62 335 GLN A O 1
ATOM 2575 N N . GLU A 1 336 ? -17.183 -10.997 -11.937 1.00 90.12 336 GLU A N 1
ATOM 2576 C CA . GLU A 1 336 ? -16.122 -9.974 -11.807 1.00 90.12 336 GLU A CA 1
ATOM 2577 C C . GLU A 1 336 ? -16.521 -8.781 -10.922 1.00 90.12 336 GLU A C 1
ATOM 2579 O O . GLU A 1 336 ? -16.067 -7.658 -11.111 1.00 90.12 336 GLU A O 1
ATOM 2584 N N . LYS A 1 337 ? -17.391 -9.015 -9.935 1.00 89.50 337 LYS A N 1
ATOM 2585 C CA . LYS A 1 337 ? -17.935 -7.946 -9.090 1.00 89.50 337 LYS A CA 1
ATOM 2586 C C . LYS A 1 337 ? -17.006 -7.570 -7.943 1.00 89.50 337 LYS A C 1
ATOM 2588 O O . LYS A 1 337 ? -16.951 -6.416 -7.536 1.00 89.50 337 LYS A O 1
ATOM 2593 N N . VAL A 1 338 ? -16.256 -8.539 -7.427 1.00 91.12 338 VAL A N 1
ATOM 2594 C CA . VAL A 1 338 ? -15.394 -8.350 -6.257 1.00 91.12 338 VAL A CA 1
ATOM 2595 C C . VAL A 1 338 ? -13.940 -8.256 -6.697 1.00 91.12 338 VAL A C 1
ATOM 2597 O O . VAL A 1 338 ? -13.361 -9.237 -7.161 1.00 91.12 338 VAL A O 1
ATOM 2600 N N . ASN A 1 339 ? -13.339 -7.080 -6.511 1.00 88.00 339 ASN A N 1
ATOM 2601 C CA . ASN A 1 339 ? -11.911 -6.871 -6.728 1.00 88.00 339 ASN A CA 1
ATOM 2602 C C . ASN A 1 339 ? -11.102 -7.495 -5.575 1.00 88.00 339 ASN A C 1
ATOM 2604 O O . ASN A 1 339 ? -11.269 -7.131 -4.405 1.00 88.00 339 ASN A O 1
ATOM 2608 N N . LEU A 1 340 ? -10.212 -8.434 -5.908 1.00 90.69 340 LEU A N 1
ATOM 2609 C CA . LEU A 1 340 ? -9.392 -9.157 -4.934 1.00 90.69 340 LEU A CA 1
ATOM 2610 C C . LEU A 1 340 ? -7.932 -8.702 -4.887 1.00 90.69 340 LEU A C 1
ATOM 2612 O O . LEU A 1 340 ? -7.135 -9.372 -4.237 1.00 90.69 340 LEU A O 1
ATOM 2616 N N . ALA A 1 341 ? -7.563 -7.568 -5.496 1.00 84.25 341 ALA A N 1
ATOM 2617 C CA . ALA A 1 341 ? -6.183 -7.066 -5.484 1.00 84.25 341 ALA A CA 1
ATOM 2618 C C . ALA A 1 341 ? -5.594 -7.015 -4.067 1.00 84.25 341 ALA A C 1
ATOM 2620 O O . ALA A 1 341 ? -4.496 -7.508 -3.828 1.00 84.25 341 ALA A O 1
ATOM 2621 N N . GLY A 1 342 ? -6.353 -6.469 -3.110 1.00 75.00 342 GLY A N 1
ATOM 2622 C CA . GLY A 1 342 ? -5.927 -6.364 -1.711 1.00 75.00 342 GLY A CA 1
ATOM 2623 C C . GLY A 1 342 ? -5.902 -7.693 -0.949 1.00 75.00 342 GLY A C 1
ATOM 2624 O O . GLY A 1 342 ? -5.351 -7.745 0.151 1.00 75.00 342 GLY A O 1
ATOM 2625 N N . ALA A 1 343 ? -6.492 -8.750 -1.513 1.00 88.44 343 ALA A N 1
ATOM 2626 C CA . ALA A 1 343 ? -6.563 -10.081 -0.922 1.00 88.44 343 ALA A CA 1
ATOM 2627 C C . ALA A 1 343 ? -5.514 -11.056 -1.472 1.00 88.44 343 ALA A C 1
ATOM 2629 O O . ALA A 1 343 ? -5.375 -12.140 -0.913 1.00 88.44 343 ALA A O 1
ATOM 2630 N N . ILE A 1 344 ? -4.789 -10.692 -2.538 1.00 85.81 344 ILE A N 1
ATOM 2631 C CA . ILE A 1 344 ? -3.698 -11.509 -3.081 1.00 85.81 344 ILE A CA 1
ATOM 2632 C C . ILE A 1 344 ? -2.613 -11.657 -2.011 1.00 85.81 344 ILE A C 1
ATOM 2634 O O . ILE A 1 344 ? -2.113 -10.662 -1.485 1.00 85.81 344 ILE A O 1
ATOM 2638 N N . ASP A 1 345 ? -2.251 -12.901 -1.710 1.00 79.31 345 ASP A N 1
ATOM 2639 C CA . ASP A 1 345 ? -1.147 -13.248 -0.821 1.00 79.31 345 ASP A CA 1
ATOM 2640 C C . ASP A 1 345 ? 0.066 -13.741 -1.639 1.00 79.31 345 ASP A C 1
ATOM 2642 O O . ASP A 1 345 ? 0.031 -13.879 -2.866 1.00 79.31 345 ASP A O 1
ATOM 2646 N N . THR A 1 346 ? 1.169 -14.029 -0.955 1.00 76.62 346 THR A N 1
ATOM 2647 C CA . THR A 1 346 ? 2.429 -14.540 -1.514 1.00 76.62 346 THR A CA 1
ATOM 2648 C C . THR A 1 346 ? 2.281 -15.856 -2.290 1.00 76.62 346 THR A C 1
ATOM 2650 O O . THR A 1 346 ? 3.143 -16.201 -3.103 1.00 76.62 346 THR A O 1
ATOM 2653 N N . GLY A 1 347 ? 1.180 -16.586 -2.094 1.00 85.00 347 GLY A N 1
ATOM 2654 C CA . GLY A 1 347 ? 0.951 -17.887 -2.712 1.00 85.00 347 GLY A CA 1
ATOM 2655 C C . GLY A 1 347 ? 0.536 -17.861 -4.188 1.00 85.00 347 GLY A C 1
ATOM 2656 O O . GLY A 1 347 ? 0.602 -18.906 -4.838 1.00 85.00 347 GLY A O 1
ATOM 2657 N N . LEU A 1 348 ? 0.201 -16.697 -4.766 1.00 89.31 348 LEU A N 1
ATOM 2658 C CA . LEU A 1 348 ? -0.146 -16.588 -6.191 1.00 89.31 348 LEU A CA 1
ATOM 2659 C C . LEU A 1 348 ? 0.973 -17.110 -7.105 1.00 89.31 348 LEU A C 1
ATOM 2661 O O . LEU A 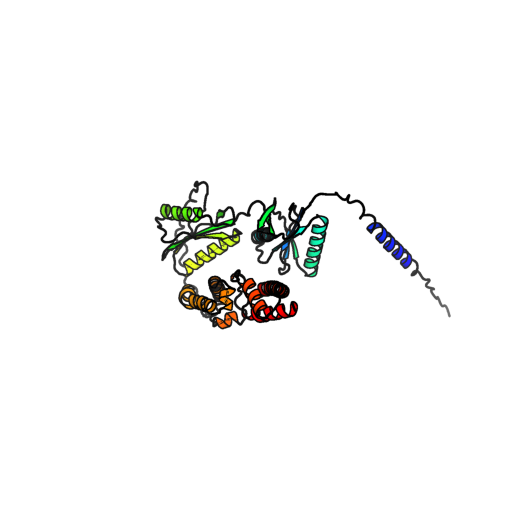1 348 ? 0.763 -18.000 -7.928 1.00 89.31 348 LEU A O 1
ATOM 2665 N N . ASN A 1 349 ? 2.178 -16.580 -6.921 1.00 88.31 349 ASN A N 1
ATOM 2666 C CA . ASN A 1 349 ? 3.356 -16.926 -7.713 1.00 88.31 349 ASN A CA 1
ATOM 2667 C C . ASN A 1 349 ? 3.720 -18.412 -7.579 1.00 88.31 349 ASN A C 1
ATOM 2669 O O . ASN A 1 349 ? 4.006 -19.096 -8.567 1.00 88.31 349 ASN A O 1
ATOM 2673 N N . LEU A 1 350 ? 3.638 -18.937 -6.353 1.00 88.25 350 LEU A N 1
ATOM 2674 C CA . LEU A 1 350 ? 3.885 -20.346 -6.067 1.00 88.25 350 LEU A CA 1
ATOM 2675 C C . LEU A 1 350 ? 2.857 -21.249 -6.759 1.00 88.25 350 LEU A C 1
ATOM 2677 O O . LEU A 1 350 ? 3.233 -22.262 -7.350 1.00 88.25 350 LEU A O 1
ATOM 2681 N N . TRP A 1 351 ? 1.576 -20.874 -6.731 1.00 94.56 351 TRP A N 1
ATOM 2682 C CA . TRP A 1 351 ? 0.515 -21.618 -7.403 1.00 94.56 351 TRP A CA 1
ATOM 2683 C C . TRP A 1 351 ? 0.734 -21.680 -8.919 1.00 94.56 351 TRP A C 1
ATOM 2685 O O . TRP A 1 351 ? 0.648 -22.765 -9.499 1.00 94.56 351 TRP A O 1
ATOM 2695 N N . VAL A 1 352 ? 1.083 -20.555 -9.560 1.00 95.44 352 VAL A N 1
ATOM 2696 C CA . VAL A 1 352 ? 1.343 -20.511 -11.011 1.00 95.44 352 VAL A CA 1
ATOM 2697 C C . VAL A 1 352 ? 2.510 -21.425 -11.382 1.00 95.44 352 VAL A C 1
ATOM 2699 O O . VAL A 1 352 ? 2.386 -22.233 -12.306 1.00 95.44 352 VAL A O 1
ATOM 2702 N N . LYS A 1 353 ? 3.613 -21.355 -10.624 1.00 92.12 353 LYS A N 1
ATOM 2703 C CA . LYS A 1 353 ? 4.784 -22.226 -10.802 1.00 92.12 353 LYS A CA 1
ATOM 2704 C C . LYS A 1 353 ? 4.436 -23.703 -10.643 1.00 92.12 353 LYS A C 1
ATOM 2706 O O . LYS A 1 353 ? 4.782 -24.502 -11.507 1.00 92.12 353 LYS A O 1
ATOM 2711 N N . GLN A 1 354 ? 3.731 -24.072 -9.571 1.00 93.19 354 GLN A N 1
ATOM 2712 C CA . GLN A 1 354 ? 3.327 -25.460 -9.319 1.00 93.19 354 GLN A CA 1
ATOM 2713 C C . GLN A 1 354 ? 2.409 -25.989 -10.422 1.00 93.19 354 GLN A C 1
ATOM 2715 O O . GLN A 1 354 ? 2.569 -27.122 -10.871 1.00 93.19 354 GLN A O 1
ATOM 2720 N N . ARG A 1 355 ? 1.475 -25.161 -10.901 1.00 95.31 355 ARG A N 1
ATOM 2721 C CA . ARG A 1 355 ? 0.580 -25.528 -11.999 1.00 95.31 355 ARG A CA 1
ATOM 2722 C C . ARG A 1 355 ? 1.336 -25.714 -13.315 1.00 95.31 355 ARG A C 1
ATOM 2724 O O . ARG A 1 355 ? 1.074 -26.685 -14.015 1.00 95.31 355 ARG A O 1
ATOM 2731 N N . ALA A 1 356 ? 2.288 -24.832 -13.625 1.00 96.38 356 ALA A N 1
ATOM 2732 C CA . ALA A 1 356 ? 3.133 -24.947 -14.815 1.00 96.38 356 ALA A CA 1
ATOM 2733 C C . ALA A 1 356 ? 4.024 -26.200 -14.768 1.00 96.38 356 ALA A C 1
ATOM 2735 O O . ALA A 1 356 ? 4.099 -26.945 -15.746 1.00 96.38 356 ALA A O 1
ATOM 2736 N N . ALA A 1 357 ? 4.619 -26.487 -13.607 1.00 94.06 357 ALA A N 1
ATOM 2737 C CA . ALA A 1 357 ? 5.400 -27.700 -13.383 1.00 94.06 357 ALA A CA 1
ATOM 2738 C C . ALA A 1 357 ? 4.545 -28.971 -13.528 1.00 94.06 357 ALA A C 1
ATOM 2740 O O . ALA A 1 357 ? 4.966 -29.923 -14.179 1.00 94.06 357 ALA A O 1
ATOM 2741 N N . ALA A 1 358 ? 3.314 -28.969 -13.004 1.00 95.88 358 ALA A N 1
ATOM 2742 C CA . ALA A 1 358 ? 2.371 -30.078 -13.167 1.00 95.88 358 ALA A CA 1
ATOM 2743 C C . ALA A 1 358 ? 1.954 -30.313 -14.634 1.00 95.88 358 ALA A C 1
ATOM 2745 O O . ALA A 1 358 ? 1.530 -31.412 -14.979 1.00 95.88 358 ALA A O 1
ATOM 2746 N N . GLN A 1 359 ? 2.094 -29.306 -15.502 1.00 97.19 359 GLN A N 1
ATOM 2747 C CA . GLN A 1 359 ? 1.893 -29.419 -16.952 1.00 97.19 359 GLN A CA 1
ATOM 2748 C C . GLN A 1 359 ? 3.172 -29.816 -17.715 1.00 97.19 359 GLN A C 1
ATOM 2750 O O . GLN A 1 359 ? 3.158 -29.869 -18.944 1.00 97.19 359 GLN A O 1
ATOM 2755 N N . GLY A 1 360 ? 4.272 -30.106 -17.011 1.00 97.44 360 GLY A N 1
ATOM 2756 C CA . GLY A 1 360 ? 5.536 -30.551 -17.599 1.00 97.44 360 GLY A CA 1
ATOM 2757 C C . GLY A 1 360 ? 6.380 -29.432 -18.215 1.00 97.44 360 GLY A C 1
ATOM 2758 O O . GLY A 1 360 ? 7.307 -29.716 -18.974 1.00 97.44 360 GLY A O 1
ATOM 2759 N N . PHE A 1 361 ? 6.086 -28.161 -17.923 1.00 97.88 361 PHE A N 1
ATOM 2760 C CA . PHE A 1 361 ? 6.903 -27.057 -18.424 1.00 97.88 361 PHE A CA 1
ATOM 2761 C C . PHE A 1 361 ? 8.261 -26.988 -17.728 1.00 97.88 361 PHE A C 1
ATOM 2763 O O . PHE A 1 361 ? 8.380 -27.194 -16.521 1.00 97.88 361 PHE A O 1
ATOM 2770 N N . SER A 1 362 ? 9.297 -26.628 -18.491 1.00 97.06 362 SER A N 1
ATOM 2771 C CA . SER A 1 362 ? 10.628 -26.377 -17.932 1.00 97.06 362 SER A CA 1
ATOM 2772 C C . SER A 1 362 ? 10.604 -25.196 -16.955 1.00 97.06 362 SER A C 1
ATOM 2774 O O . SER A 1 362 ? 9.728 -24.330 -17.023 1.00 97.06 362 SER A O 1
ATOM 2776 N N . ASN A 1 363 ? 11.607 -25.101 -16.079 1.00 93.81 363 ASN A N 1
ATOM 2777 C CA . ASN A 1 363 ? 11.731 -23.977 -15.142 1.00 93.81 363 ASN A CA 1
ATOM 2778 C C . ASN A 1 363 ? 11.760 -22.615 -15.857 1.00 93.81 363 ASN A C 1
ATOM 2780 O O . ASN A 1 363 ? 11.167 -21.653 -15.373 1.00 93.81 363 ASN A O 1
ATOM 2784 N N . LYS A 1 364 ? 12.396 -22.540 -17.036 1.00 94.12 364 LYS A N 1
ATOM 2785 C CA . LYS A 1 364 ? 12.459 -21.315 -17.847 1.00 94.12 364 LYS A CA 1
ATOM 2786 C C . LYS A 1 364 ? 11.073 -20.892 -18.343 1.00 94.12 364 LYS A C 1
ATOM 2788 O O . LYS A 1 364 ? 10.702 -19.731 -18.194 1.00 94.12 364 LYS A O 1
ATOM 2793 N N . VAL A 1 365 ? 10.304 -21.831 -18.897 1.00 96.12 365 VAL A N 1
ATOM 2794 C CA . VAL A 1 365 ? 8.935 -21.570 -19.378 1.00 96.12 365 VAL A CA 1
ATOM 2795 C C . VAL A 1 365 ? 8.012 -21.241 -18.201 1.00 96.12 365 VAL A C 1
ATOM 2797 O O . VAL A 1 365 ? 7.256 -20.278 -18.268 1.00 96.12 365 VAL A O 1
ATOM 2800 N N . SER A 1 366 ? 8.143 -21.958 -17.083 1.00 95.75 366 SER A N 1
ATOM 2801 C CA . SER A 1 366 ? 7.370 -21.705 -15.861 1.00 95.75 366 SER A CA 1
ATOM 2802 C C . SER A 1 366 ? 7.610 -20.303 -15.287 1.00 95.75 366 SER A C 1
ATOM 2804 O O . SER A 1 366 ? 6.653 -19.648 -14.883 1.00 95.75 366 SER A O 1
ATOM 2806 N N . GLY A 1 367 ? 8.856 -19.811 -15.299 1.00 89.81 367 GLY A N 1
ATOM 2807 C CA . GLY A 1 367 ? 9.181 -18.440 -14.884 1.00 89.81 367 GLY A CA 1
ATOM 2808 C C . GLY A 1 367 ? 8.579 -17.370 -15.802 1.00 89.81 367 GLY A C 1
ATOM 2809 O O . GLY A 1 367 ? 8.074 -16.358 -15.321 1.00 89.81 367 GLY A O 1
ATOM 2810 N N . CYS A 1 368 ? 8.555 -17.613 -17.118 1.00 94.50 368 CYS A N 1
ATOM 2811 C CA . CYS A 1 368 ? 7.851 -16.738 -18.061 1.00 94.50 368 CYS A CA 1
ATOM 2812 C C . CYS A 1 368 ? 6.340 -16.695 -17.771 1.00 94.50 368 CYS A C 1
ATOM 2814 O O . CYS A 1 368 ? 5.761 -15.607 -17.697 1.00 94.50 368 CYS A O 1
ATOM 2816 N N . ILE A 1 369 ? 5.712 -17.863 -17.561 1.00 96.25 369 ILE A N 1
ATOM 2817 C CA . ILE A 1 369 ? 4.271 -17.974 -17.276 1.00 96.25 369 ILE A CA 1
ATOM 2818 C C . ILE A 1 369 ? 3.925 -17.233 -15.983 1.00 96.25 369 ILE A C 1
ATOM 2820 O O . ILE A 1 369 ? 2.969 -16.466 -15.973 1.00 96.25 369 ILE A O 1
ATOM 2824 N N . GLU A 1 370 ? 4.705 -17.422 -14.915 1.00 94.00 370 GLU A N 1
ATOM 2825 C CA . GLU A 1 370 ? 4.550 -16.710 -13.639 1.00 94.00 370 GLU A CA 1
ATOM 2826 C C . GLU A 1 370 ? 4.554 -15.192 -13.828 1.00 94.00 370 GLU A C 1
ATOM 2828 O O . GLU A 1 370 ? 3.613 -14.523 -13.404 1.00 94.00 370 GLU A O 1
ATOM 2833 N N . GLN A 1 371 ? 5.567 -14.648 -14.508 1.00 86.19 371 GLN A N 1
ATOM 2834 C CA . GLN A 1 371 ? 5.690 -13.207 -14.716 1.00 86.19 371 GLN A CA 1
ATOM 2835 C C . GLN A 1 371 ? 4.513 -12.642 -15.527 1.00 86.19 371 GLN A C 1
ATOM 2837 O O . GLN A 1 371 ? 3.925 -11.630 -15.142 1.00 86.19 371 GLN A O 1
ATOM 2842 N N . LYS A 1 372 ? 4.149 -13.292 -16.641 1.00 88.31 372 LYS A N 1
ATOM 2843 C CA . LYS A 1 372 ? 3.033 -12.861 -17.502 1.00 88.31 372 LYS A CA 1
ATOM 2844 C C . LYS A 1 372 ? 1.685 -12.975 -16.795 1.00 88.31 372 LYS A C 1
ATOM 2846 O O . LYS A 1 372 ? 0.862 -12.062 -16.915 1.00 88.31 372 LYS A O 1
ATOM 2851 N N . PHE A 1 373 ? 1.491 -14.051 -16.034 1.00 93.75 373 PHE A N 1
ATOM 2852 C CA . PHE A 1 373 ? 0.291 -14.261 -15.241 1.00 93.75 373 PHE A CA 1
ATOM 2853 C C . PHE A 1 373 ? 0.153 -13.177 -14.181 1.00 93.75 373 PHE A C 1
ATOM 2855 O O . PHE A 1 373 ? -0.897 -12.549 -14.112 1.00 93.75 373 PHE A O 1
ATOM 2862 N N . ALA A 1 374 ? 1.201 -12.937 -13.386 1.00 83.69 374 ALA A N 1
ATOM 2863 C CA . ALA A 1 374 ? 1.168 -11.967 -12.299 1.00 83.69 374 ALA A CA 1
ATOM 2864 C C . ALA A 1 374 ? 0.777 -10.580 -12.822 1.00 83.69 374 ALA A C 1
ATOM 2866 O O . ALA A 1 374 ? -0.211 -10.021 -12.357 1.00 83.69 374 ALA A O 1
ATOM 2867 N N . VAL A 1 375 ? 1.471 -10.072 -13.849 1.00 80.75 375 VAL A N 1
ATOM 2868 C CA . VAL A 1 375 ? 1.168 -8.760 -14.455 1.00 80.75 375 VAL A CA 1
ATOM 2869 C C . VAL A 1 375 ? -0.295 -8.678 -14.897 1.00 80.75 375 VAL A C 1
ATOM 2871 O O . VAL A 1 375 ? -1.015 -7.777 -14.479 1.00 80.75 375 VAL A O 1
ATOM 2874 N N . SER A 1 376 ? -0.759 -9.659 -15.672 1.00 85.12 376 SER A N 1
ATOM 2875 C CA . SER A 1 376 ? -2.122 -9.661 -16.219 1.00 85.12 376 SER A CA 1
ATOM 2876 C C . SER A 1 376 ? -3.196 -9.837 -15.136 1.00 85.12 376 SER A C 1
ATOM 2878 O O . SER A 1 376 ? -4.300 -9.307 -15.249 1.00 85.12 376 SER A O 1
ATOM 2880 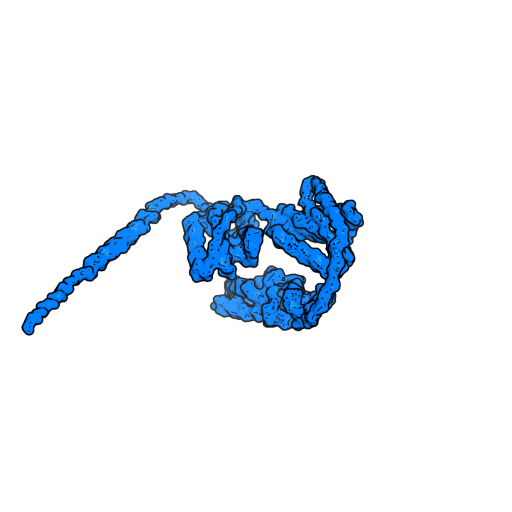N N . PHE A 1 377 ? -2.893 -10.593 -14.079 1.00 89.62 377 PHE A N 1
ATOM 2881 C CA . PHE A 1 377 ? -3.820 -10.834 -12.979 1.00 89.62 377 PHE A CA 1
ATOM 2882 C C . PHE A 1 377 ? -3.947 -9.625 -12.052 1.00 89.62 377 PHE A C 1
ATOM 2884 O O . PHE A 1 377 ? -5.049 -9.336 -11.601 1.00 89.62 377 PHE A O 1
ATOM 2891 N N . TYR A 1 378 ? -2.870 -8.869 -11.813 1.00 84.81 378 TYR A N 1
ATOM 2892 C CA . TYR A 1 378 ? -2.955 -7.616 -11.053 1.00 84.81 378 TYR A CA 1
ATOM 2893 C C . TYR A 1 378 ? -3.791 -6.544 -11.770 1.00 84.81 378 TYR A C 1
ATOM 2895 O O . TYR A 1 378 ? -4.430 -5.737 -11.098 1.00 84.81 378 TYR A O 1
ATOM 2903 N N . GLU A 1 379 ? -3.850 -6.558 -13.106 1.00 80.19 379 GLU A N 1
ATOM 2904 C CA . GLU A 1 379 ? -4.750 -5.683 -13.873 1.00 80.19 379 GLU A CA 1
ATOM 2905 C C . GLU A 1 379 ? -6.228 -6.073 -13.712 1.00 80.19 379 GLU A C 1
ATOM 2907 O O . GLU A 1 379 ? -7.107 -5.210 -13.687 1.00 80.19 379 GLU A O 1
ATOM 2912 N N . LYS A 1 380 ? -6.516 -7.377 -13.616 1.00 87.50 380 LYS A N 1
ATOM 2913 C CA . LYS A 1 380 ? -7.878 -7.927 -13.512 1.00 87.50 380 LYS A CA 1
ATOM 2914 C C . LYS A 1 380 ? -7.943 -9.018 -12.439 1.00 87.50 380 LYS A C 1
ATOM 2916 O O . LYS A 1 380 ? -8.027 -10.202 -12.782 1.00 87.50 380 LYS A O 1
ATOM 2921 N N . PRO A 1 381 ? -7.933 -8.642 -11.147 1.00 88.94 381 PRO A N 1
ATOM 2922 C CA . PRO A 1 381 ? -7.801 -9.566 -10.020 1.00 88.94 381 PRO A CA 1
ATOM 2923 C C . PRO A 1 381 ? -9.140 -10.241 -9.683 1.00 88.94 381 PRO A C 1
ATOM 2925 O O . PRO A 1 381 ? -9.620 -10.190 -8.549 1.00 88.94 381 PRO A O 1
ATOM 2928 N N . TYR A 1 382 ? -9.766 -10.854 -10.689 1.00 91.94 382 TYR A N 1
ATOM 2929 C CA . TYR A 1 382 ? -11.048 -11.541 -10.591 1.00 91.94 382 TYR A CA 1
ATOM 2930 C C . TYR A 1 382 ? -10.850 -13.047 -10.741 1.00 91.94 382 TYR A C 1
ATOM 2932 O O . TYR A 1 382 ? -10.202 -13.511 -11.681 1.00 91.94 382 TYR A O 1
ATOM 2940 N N . ILE A 1 383 ? -11.456 -13.832 -9.847 1.00 89.50 383 ILE A N 1
ATOM 2941 C CA . ILE A 1 383 ? -11.335 -15.302 -9.856 1.00 89.50 383 ILE A CA 1
ATOM 2942 C C . ILE A 1 383 ? -11.778 -15.888 -11.201 1.00 89.50 383 ILE A C 1
ATOM 2944 O O . ILE A 1 383 ? -11.097 -16.757 -11.748 1.00 89.50 383 ILE A O 1
ATOM 2948 N N . SER A 1 384 ? -12.875 -15.380 -11.769 1.00 92.00 384 SER A N 1
ATOM 2949 C CA . SER A 1 384 ? -13.392 -15.810 -13.074 1.00 92.00 384 SER A CA 1
ATOM 2950 C C . SER A 1 384 ? -12.385 -15.649 -14.221 1.00 92.00 384 SER A C 1
ATOM 2952 O O . SER A 1 384 ? -12.428 -16.413 -15.185 1.00 92.00 384 SER A O 1
ATOM 2954 N N . GLN A 1 385 ? -11.438 -14.712 -14.109 1.00 93.06 385 GLN A N 1
ATOM 2955 C CA . GLN A 1 385 ? -10.428 -14.443 -15.133 1.00 93.06 385 GLN A CA 1
ATOM 2956 C C . GLN A 1 385 ? -9.166 -15.306 -14.989 1.00 93.06 385 GLN A C 1
ATOM 2958 O O . GLN A 1 385 ? -8.407 -15.424 -15.952 1.00 93.06 385 GLN A O 1
ATOM 2963 N N . MET A 1 386 ? -8.940 -15.965 -13.844 1.00 91.19 386 MET A N 1
ATOM 2964 C CA . MET A 1 386 ? -7.685 -16.684 -13.572 1.00 91.19 386 MET A CA 1
ATOM 2965 C C . MET A 1 386 ? -7.345 -17.725 -14.634 1.00 91.19 386 MET A C 1
ATOM 2967 O O . MET A 1 386 ? -6.225 -17.749 -15.134 1.00 91.19 386 MET A O 1
ATOM 2971 N N . ARG A 1 387 ? -8.305 -18.574 -15.017 1.00 94.00 387 ARG A N 1
ATOM 2972 C CA . ARG A 1 387 ? -8.057 -19.615 -16.026 1.00 94.00 387 ARG A CA 1
ATOM 2973 C C . ARG A 1 387 ? -7.668 -19.001 -17.369 1.00 94.00 387 ARG A C 1
ATOM 2975 O O . ARG A 1 387 ? -6.649 -19.374 -17.933 1.00 94.00 387 ARG A O 1
ATOM 2982 N N . LYS A 1 388 ? -8.440 -18.015 -17.830 1.00 95.75 388 LYS A N 1
ATOM 2983 C CA . LYS A 1 388 ? -8.194 -17.322 -19.098 1.00 95.75 388 LYS A CA 1
ATOM 2984 C C . LYS A 1 388 ? -6.818 -16.652 -19.119 1.00 95.75 388 LYS A C 1
ATOM 2986 O O . LYS A 1 388 ? -6.098 -16.774 -20.105 1.00 95.75 388 LYS A O 1
ATOM 2991 N N . ILE A 1 389 ? -6.445 -15.973 -18.034 1.00 95.19 389 ILE A N 1
ATOM 2992 C CA . ILE A 1 389 ? -5.143 -15.306 -17.902 1.00 95.19 389 ILE A CA 1
ATOM 2993 C C . ILE A 1 389 ? -4.001 -16.330 -17.867 1.00 95.19 389 ILE A C 1
ATOM 2995 O O . ILE A 1 389 ? -2.969 -16.119 -18.507 1.00 95.19 389 ILE A O 1
ATOM 2999 N N . TYR A 1 390 ? -4.183 -17.453 -17.169 1.00 96.44 390 TYR A N 1
ATOM 3000 C CA . TYR A 1 390 ? -3.211 -18.546 -17.138 1.00 96.44 390 TYR A CA 1
ATOM 3001 C C . TYR A 1 390 ? -2.994 -19.151 -18.520 1.00 96.44 390 TYR A C 1
ATOM 3003 O O . TYR A 1 390 ? -1.856 -19.218 -18.977 1.00 96.44 390 TYR A O 1
ATOM 3011 N N . ASP A 1 391 ? -4.066 -19.516 -19.217 1.00 97.31 391 ASP A N 1
ATOM 3012 C CA . ASP A 1 391 ? -3.981 -20.125 -20.543 1.00 97.31 391 ASP A CA 1
ATOM 3013 C C . ASP A 1 391 ? -3.336 -19.165 -21.559 1.00 97.31 391 ASP A C 1
ATOM 3015 O O . ASP A 1 391 ? -2.484 -19.576 -22.348 1.00 97.31 391 ASP A O 1
ATOM 3019 N N . ALA A 1 392 ? -3.658 -17.868 -21.486 1.00 96.88 392 ALA A N 1
ATOM 3020 C CA . ALA A 1 392 ? -3.005 -16.836 -22.291 1.00 96.88 392 ALA A CA 1
ATOM 3021 C C . ALA A 1 392 ? -1.504 -16.701 -21.972 1.00 96.88 392 ALA A C 1
ATOM 3023 O O . ALA A 1 392 ? -0.686 -16.570 -22.881 1.00 96.88 392 ALA A O 1
ATOM 3024 N N . SER A 1 393 ? -1.128 -16.784 -20.693 1.00 96.75 393 SER A N 1
ATOM 3025 C CA . SER A 1 393 ? 0.274 -16.739 -20.258 1.00 96.75 393 SER A CA 1
ATOM 3026 C C . SER A 1 393 ? 1.051 -17.971 -20.729 1.00 96.75 393 SER A C 1
ATOM 3028 O O . SER A 1 393 ? 2.186 -17.846 -21.179 1.00 96.75 393 SER A O 1
ATOM 3030 N N . VAL A 1 394 ? 0.429 -19.154 -20.696 1.00 97.81 394 VAL A N 1
ATOM 3031 C CA . VAL A 1 394 ? 0.991 -20.391 -21.257 1.00 97.81 394 VAL A CA 1
ATOM 3032 C C . VAL A 1 394 ? 1.203 -20.256 -22.762 1.00 97.81 394 VAL A C 1
ATOM 3034 O O . VAL A 1 394 ? 2.283 -20.578 -23.248 1.00 97.81 394 VAL A O 1
ATOM 3037 N N . ALA A 1 395 ? 0.203 -19.767 -23.499 1.00 97.81 395 ALA A N 1
ATOM 3038 C CA . ALA A 1 395 ? 0.301 -19.587 -24.946 1.00 97.81 395 ALA A CA 1
ATOM 3039 C C . ALA A 1 395 ? 1.402 -18.594 -25.349 1.00 97.81 395 ALA A C 1
ATOM 3041 O O . ALA A 1 395 ? 2.037 -18.783 -26.377 1.00 97.81 395 ALA A O 1
ATOM 3042 N N . ALA A 1 396 ? 1.648 -17.565 -24.535 1.00 96.62 396 ALA A N 1
ATOM 3043 C CA . ALA A 1 396 ? 2.673 -16.558 -24.798 1.00 96.62 396 ALA A CA 1
ATOM 3044 C C . ALA A 1 396 ? 4.110 -17.004 -24.457 1.00 96.62 396 ALA A C 1
ATOM 3046 O O . ALA A 1 396 ? 5.058 -16.334 -24.861 1.00 96.62 396 ALA A O 1
ATOM 3047 N N . CYS A 1 397 ? 4.274 -18.070 -23.669 1.00 96.19 397 CYS A N 1
ATOM 3048 C CA . CYS A 1 397 ? 5.571 -18.522 -23.147 1.00 96.19 397 CYS A CA 1
ATOM 3049 C C . CYS A 1 397 ? 6.031 -19.881 -23.699 1.00 96.19 397 CYS A C 1
ATOM 3051 O O . CYS A 1 397 ? 7.159 -20.294 -23.412 1.00 96.19 397 CYS A O 1
ATOM 3053 N N . LYS A 1 398 ? 5.157 -20.577 -24.432 1.00 91.12 398 LYS A N 1
ATOM 3054 C CA . LYS A 1 398 ? 5.509 -21.694 -25.315 1.00 91.12 398 LYS A CA 1
ATOM 3055 C C . LYS A 1 398 ? 6.111 -21.147 -26.599 1.00 91.12 398 LYS A C 1
ATOM 3057 O O . LYS A 1 398 ? 7.102 -21.755 -27.053 1.00 91.12 398 LYS A O 1
#

Secondary structure (DSSP, 8-state):
--------PPP-SHHHHHHHHHHHHHHHHHHTTSSS-S-----------EEEEEE-TTSSEEEEEPPEE---S--SSEE-HHHHHHHHHHHHHHH---S-EEEEEESSHHHHHHHHHHHHHHHHHTT-EEEEE-----SEEEEEETTEEEEEESSPPPEEEEEEEE-SSEEEEPPPEEESSSS--HHHHHHHHHHHHHHH----SS--EEEEESSHHHHHHHHHHHHHHHHHTTPEEEE------TTS--PPP-------S-S--PPPPP-----------HHHIIIIIHHHHHHHHHHSTTHHHHB-HHHHHHHHHHHHHHH-----HHHHHHTT-S--GGGB-THHHHHHHHHHHHTT--HHHHHHHHHHHHHHHHHS--GGGHHHHHHHHHHHH-

Sequence (398 aa):
MISRSVFQQRPVVNSIRCVLCVFVLALAAIITARTENALAASGSALGMTKGYCASALDQPIVYFSNIFDATTTARTKISTLPLNSAFKNYLVEEYDFKSGAGCALFETLSQAEANKRQMLTQAQQAGKQILEVNWNPGPLSEVTYGDMVAVGPAVPPPTHTFCAVGNQSTMYFSAVFDSDGSLPNPKWNDAFSGFLSKKYGFQAEVEATCTIMSTMREAERILSQRVAGVRYNKHKAVETGWKFDPTGTYKPVPKPTPKPDDDPEPPPPPPVAPKAPPSQSLNEFAAKEGPLVLDYCRKDPMLSKIFDCSRVQRSVYNYRMEHGSSEPLASLFTQEKVNLAGAIDTGLNLWVKQRAAAQGFSNKVSGCIEQKFAVSFYEKPYISQMRKIYDASVAACK